Protein AF-A0A8H7G1Q2-F1 (afdb_monomer)

Mean predicted aligned error: 6.84 Å

Radius of gyration: 22.92 Å; Cα contacts (8 Å, |Δi|>4): 689; chains: 1; bounding box: 51×53×60 Å

Structure (mmCIF, N/CA/C/O backbone):
data_AF-A0A8H7G1Q2-F1
#
_entry.id   AF-A0A8H7G1Q2-F1
#
loop_
_atom_site.group_PDB
_atom_site.id
_atom_site.type_symbol
_atom_site.label_atom_id
_atom_site.label_alt_id
_a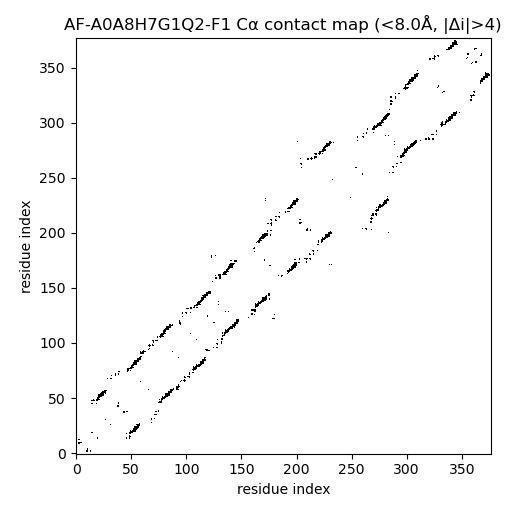tom_site.label_comp_id
_atom_site.label_asym_id
_atom_site.label_entity_id
_atom_site.label_seq_id
_atom_site.pdbx_PDB_ins_code
_atom_site.Cartn_x
_atom_site.Cartn_y
_atom_site.Cartn_z
_atom_site.occupancy
_atom_site.B_iso_or_equiv
_atom_site.auth_seq_id
_atom_site.auth_comp_id
_atom_site.auth_asym_id
_atom_site.auth_atom_id
_atom_site.pdbx_PDB_model_num
ATOM 1 N N . MET A 1 1 ? -28.026 -16.904 5.734 1.00 51.31 1 MET A N 1
ATOM 2 C CA . MET A 1 1 ? -28.492 -17.250 7.100 1.00 51.31 1 MET A CA 1
ATOM 3 C C . MET A 1 1 ? -28.973 -18.701 7.261 1.00 51.31 1 MET A C 1
ATOM 5 O O . MET A 1 1 ? -29.002 -19.157 8.395 1.00 51.31 1 MET A O 1
ATOM 9 N N . ALA A 1 2 ? -29.278 -19.456 6.192 1.00 57.31 2 ALA A N 1
ATOM 10 C CA . ALA A 1 2 ? -29.826 -20.821 6.294 1.00 57.31 2 ALA A CA 1
ATOM 11 C C . ALA A 1 2 ? -28.948 -21.832 7.074 1.00 57.31 2 ALA A C 1
ATOM 13 O O . ALA A 1 2 ? -29.475 -22.664 7.804 1.00 57.31 2 ALA A O 1
ATOM 14 N N . CYS A 1 3 ? -27.614 -21.721 7.015 1.00 53.06 3 CYS A N 1
ATOM 15 C CA . CYS A 1 3 ? -26.712 -22.676 7.679 1.00 53.06 3 CYS A CA 1
ATOM 16 C C . CYS A 1 3 ? -26.719 -22.609 9.220 1.00 53.06 3 CYS A C 1
ATOM 18 O O . CYS A 1 3 ? -26.308 -23.564 9.873 1.00 53.06 3 CYS A O 1
ATOM 20 N N . ALA A 1 4 ? -27.180 -21.503 9.816 1.00 53.41 4 ALA A N 1
ATOM 21 C CA . ALA A 1 4 ? -27.192 -21.321 11.272 1.00 53.41 4 ALA A CA 1
ATOM 22 C C . ALA A 1 4 ? -28.292 -22.140 11.981 1.00 53.41 4 ALA A C 1
ATOM 24 O O . ALA A 1 4 ? -28.263 -22.267 13.204 1.00 53.41 4 ALA A O 1
ATOM 25 N N . LEU A 1 5 ? -29.247 -22.691 11.222 1.00 55.22 5 LEU A N 1
ATOM 26 C CA . LEU A 1 5 ? -30.402 -23.430 11.742 1.00 55.22 5 LEU A CA 1
ATOM 27 C C . LEU A 1 5 ? -30.181 -24.952 11.814 1.00 55.22 5 LEU A C 1
ATOM 29 O O . LEU A 1 5 ? -31.037 -25.655 12.335 1.00 55.22 5 LEU A O 1
ATOM 33 N N . VAL A 1 6 ? -29.051 -25.468 11.312 1.00 64.88 6 VAL A N 1
ATOM 34 C CA . VAL A 1 6 ? -28.842 -26.919 11.136 1.00 64.88 6 VAL A CA 1
ATOM 35 C C . VAL A 1 6 ? -28.335 -27.603 12.416 1.00 64.88 6 VAL A C 1
ATOM 37 O O . VAL A 1 6 ? -28.824 -28.671 12.766 1.00 64.88 6 VAL A O 1
ATOM 40 N N . CYS A 1 7 ? -27.394 -27.004 13.162 1.00 71.06 7 CYS A N 1
ATOM 41 C CA . CYS A 1 7 ? -27.021 -27.466 14.511 1.00 71.06 7 CYS A CA 1
ATOM 42 C C . CYS A 1 7 ? -26.255 -26.393 15.319 1.00 71.06 7 CYS A C 1
ATOM 44 O O . CYS A 1 7 ? -25.670 -25.463 14.757 1.00 71.06 7 CYS A O 1
ATOM 46 N N . ARG A 1 8 ? -26.200 -26.531 16.656 1.00 74.06 8 ARG A N 1
ATOM 47 C CA . ARG A 1 8 ? -25.510 -25.578 17.560 1.00 74.06 8 ARG A CA 1
ATOM 48 C C . ARG A 1 8 ? -24.015 -25.401 17.259 1.00 74.06 8 ARG A C 1
ATOM 50 O O . ARG A 1 8 ? -23.500 -24.295 17.398 1.00 74.06 8 ARG A O 1
ATOM 57 N N . ASN A 1 9 ? -23.327 -26.450 16.808 1.00 73.19 9 ASN A N 1
ATOM 58 C CA . ASN A 1 9 ? -21.903 -26.364 16.455 1.00 73.19 9 ASN A CA 1
ATOM 59 C C . ASN A 1 9 ? -21.680 -25.552 15.171 1.00 73.19 9 ASN A C 1
ATOM 61 O O . ASN A 1 9 ? -20.680 -24.844 15.039 1.00 73.19 9 ASN A O 1
ATOM 65 N N . TRP A 1 10 ? -22.630 -25.611 14.236 1.00 76.62 10 TRP A N 1
ATOM 66 C CA . TRP A 1 10 ? -22.582 -24.819 13.010 1.00 76.62 10 TRP A CA 1
ATOM 67 C C . TRP A 1 10 ? -22.838 -23.346 13.294 1.00 76.62 10 TRP A C 1
ATOM 69 O O . TRP A 1 10 ? -22.238 -22.508 12.633 1.00 76.62 10 TRP A O 1
ATOM 79 N N . LEU A 1 11 ? -23.627 -23.024 14.323 1.00 78.31 11 LEU A N 1
ATOM 80 C CA . LEU A 1 11 ? -23.891 -21.646 14.729 1.00 78.31 11 LEU A CA 1
ATOM 81 C C . LEU A 1 11 ? -22.612 -20.893 15.139 1.00 78.31 11 LEU A C 1
ATOM 83 O O . LEU A 1 11 ? -22.423 -19.751 14.728 1.00 78.31 11 LEU A O 1
ATOM 87 N N . GLN A 1 12 ? -21.715 -21.506 15.920 1.00 80.19 12 GLN A N 1
ATOM 88 C CA . GLN A 1 12 ? -20.464 -20.844 16.327 1.00 80.19 12 GLN A CA 1
ATOM 89 C C . GLN A 1 12 ? -19.528 -20.612 15.135 1.00 80.19 12 GLN A C 1
ATOM 91 O O . GLN A 1 12 ? -19.047 -19.496 14.929 1.00 80.19 12 GLN A O 1
ATOM 96 N N . ARG A 1 13 ? -19.316 -21.644 14.307 1.00 82.88 13 ARG A N 1
ATOM 97 C CA . ARG A 1 13 ? -18.483 -21.531 13.099 1.00 82.88 13 ARG A CA 1
ATOM 98 C C . ARG A 1 13 ? -19.081 -20.553 12.088 1.00 82.88 13 ARG A C 1
ATOM 100 O O . ARG A 1 13 ? -18.354 -19.740 11.524 1.00 82.88 13 ARG A O 1
ATOM 107 N N . SER A 1 14 ? -20.401 -20.576 11.895 1.00 84.31 14 SER A N 1
ATOM 108 C CA . SER A 1 14 ? -21.076 -19.655 10.982 1.00 84.31 14 SER A CA 1
ATOM 109 C C . SER A 1 14 ? -20.961 -18.217 11.461 1.00 84.31 14 SER A C 1
ATOM 111 O O . SER A 1 14 ? -20.737 -17.342 10.637 1.00 84.31 14 SER A O 1
ATOM 113 N N . ARG A 1 15 ? -21.074 -17.959 12.772 1.00 84.75 15 ARG A N 1
ATOM 114 C CA . ARG A 1 15 ? -20.899 -16.615 13.341 1.00 84.75 15 ARG A CA 1
ATOM 115 C C . ARG A 1 15 ? -19.481 -16.096 13.134 1.00 84.75 15 ARG A C 1
ATOM 117 O O . ARG A 1 15 ? -19.332 -14.960 12.703 1.00 84.75 15 ARG A O 1
ATOM 124 N N . ALA A 1 16 ? -18.466 -16.930 13.365 1.00 88.31 16 ALA A N 1
ATOM 125 C CA . ALA A 1 16 ? -17.076 -16.555 13.121 1.00 88.31 16 ALA A CA 1
ATOM 126 C C . ALA A 1 16 ? -16.840 -16.131 11.662 1.00 88.31 16 ALA A C 1
ATOM 128 O O . ALA A 1 16 ? -16.187 -15.125 11.420 1.00 88.31 16 ALA A O 1
ATOM 129 N N . LEU A 1 17 ? -17.417 -16.850 10.693 1.00 88.50 17 LEU A N 1
ATOM 130 C CA . LEU A 1 17 ? -17.301 -16.503 9.273 1.00 88.50 17 LEU A CA 1
ATOM 131 C C . LEU A 1 17 ? -18.150 -15.284 8.887 1.00 88.50 17 LEU A C 1
ATOM 133 O O . LEU A 1 17 ? -17.671 -14.405 8.178 1.00 88.50 17 LEU A O 1
ATOM 137 N N . GLN A 1 18 ? -19.395 -15.211 9.363 1.00 88.56 18 GLN A N 1
ATOM 138 C CA . GLN A 1 18 ? -20.335 -14.133 9.032 1.00 88.56 18 GLN A CA 1
ATOM 139 C C . GLN A 1 18 ? -19.899 -12.780 9.586 1.00 88.56 18 GLN A C 1
ATOM 141 O O . GLN A 1 18 ? -20.163 -11.754 8.969 1.00 88.56 18 GLN A O 1
ATOM 146 N N . PHE A 1 19 ? -19.259 -12.780 10.752 1.00 92.88 19 PHE A N 1
ATOM 147 C CA . PHE A 1 19 ? -18.919 -11.564 11.477 1.00 92.88 19 PHE A CA 1
ATOM 148 C C . PHE A 1 19 ? -17.424 -11.260 11.509 1.00 92.88 19 PHE A C 1
ATOM 150 O O . PHE A 1 19 ? -17.025 -10.305 12.173 1.00 92.88 19 PHE A O 1
ATOM 157 N N . LYS A 1 20 ? -16.606 -12.025 10.770 1.00 95.56 20 LYS A N 1
ATOM 158 C CA . LYS A 1 20 ? -15.162 -11.781 10.657 1.00 95.56 20 LYS A CA 1
ATOM 159 C C . LYS A 1 20 ? -14.866 -10.345 10.233 1.00 95.56 20 LYS A C 1
ATOM 161 O O . LYS A 1 20 ? -13.974 -9.720 10.800 1.00 95.56 20 LYS A O 1
ATOM 166 N N . SER A 1 21 ? -15.626 -9.837 9.267 1.00 96.81 21 SER A N 1
ATOM 167 C CA . SER A 1 21 ? -15.466 -8.497 8.711 1.00 96.81 21 SER A CA 1
ATOM 168 C C . SER A 1 21 ? -16.753 -7.700 8.884 1.00 96.81 21 SER A C 1
ATOM 170 O O . SER A 1 21 ? -17.819 -8.144 8.461 1.00 96.81 21 SER A O 1
ATOM 172 N N . ILE A 1 22 ? -16.653 -6.510 9.470 1.00 95.75 22 ILE A N 1
ATOM 173 C CA . ILE A 1 22 ? -17.762 -5.563 9.582 1.00 95.75 22 ILE A CA 1
ATOM 174 C C . ILE A 1 22 ? -17.425 -4.323 8.768 1.00 95.75 22 ILE A C 1
ATOM 176 O O . ILE A 1 22 ? -16.416 -3.666 9.011 1.00 95.75 22 ILE A O 1
ATOM 180 N N . ASN A 1 23 ? -18.303 -3.984 7.830 1.00 95.19 23 ASN A N 1
ATOM 181 C CA . ASN A 1 23 ? -18.178 -2.770 7.046 1.00 95.19 23 ASN A CA 1
ATOM 182 C C . ASN A 1 23 ? -19.275 -1.768 7.431 1.00 95.19 23 ASN A C 1
ATOM 184 O O . ASN A 1 23 ? -20.462 -2.043 7.255 1.00 95.19 23 ASN A O 1
ATOM 188 N N . LEU A 1 24 ? -18.870 -0.623 7.979 1.00 93.25 24 LEU A N 1
ATOM 189 C CA . LEU A 1 24 ? -19.733 0.477 8.401 1.00 93.25 24 LEU A CA 1
ATOM 190 C C . LEU A 1 24 ? -19.471 1.731 7.544 1.00 93.25 24 LEU A C 1
ATOM 192 O O . LEU A 1 24 ? -19.309 2.824 8.091 1.00 93.25 24 LEU A O 1
ATOM 196 N N . MET A 1 25 ? -19.431 1.584 6.212 1.00 88.75 25 MET A N 1
ATOM 197 C CA . MET A 1 25 ? -19.414 2.737 5.297 1.00 88.75 25 MET A CA 1
ATOM 198 C C . MET A 1 25 ? -20.666 3.603 5.476 1.00 88.75 25 MET A C 1
ATOM 200 O O . MET A 1 25 ? -21.756 3.100 5.778 1.00 88.75 25 MET A O 1
ATOM 204 N N . HIS A 1 26 ? -20.510 4.911 5.285 1.00 86.00 26 HIS A N 1
ATOM 205 C CA . HIS A 1 26 ? -21.558 5.925 5.397 1.00 86.00 26 HIS A CA 1
ATOM 206 C C . HIS A 1 26 ? -22.387 5.854 6.701 1.00 86.00 26 HIS A C 1
ATOM 2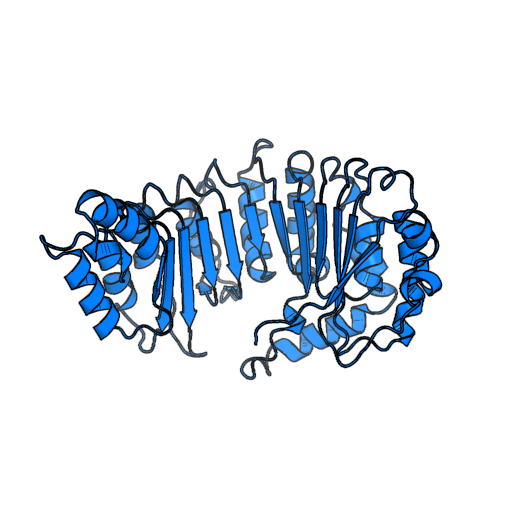08 O O . HIS A 1 26 ? -23.578 6.198 6.726 1.00 86.00 26 HIS A O 1
ATOM 214 N N . ILE A 1 27 ? -21.807 5.373 7.810 1.00 85.19 27 ILE A N 1
ATOM 215 C CA . ILE A 1 27 ? -22.566 5.165 9.045 1.00 85.19 27 ILE A CA 1
ATOM 216 C C . ILE A 1 27 ? -22.859 6.494 9.757 1.00 85.19 27 ILE A C 1
ATOM 218 O O . ILE A 1 27 ? -21.972 7.220 10.198 1.00 85.19 27 ILE A O 1
ATOM 222 N N . SER A 1 28 ? -24.146 6.809 9.928 1.00 86.69 28 SER A N 1
ATOM 223 C CA . SER A 1 28 ? -24.559 7.951 10.758 1.00 86.69 28 SER A CA 1
ATOM 224 C C . SER A 1 28 ? -24.144 7.764 12.225 1.00 86.69 28 SER A C 1
ATOM 226 O O . SER A 1 28 ? -24.083 6.640 12.729 1.00 86.69 28 SER A O 1
ATOM 228 N N . ASP A 1 29 ? -23.988 8.867 12.957 1.00 83.81 29 ASP A N 1
ATOM 229 C CA . ASP A 1 29 ? -23.640 8.842 14.384 1.00 83.81 29 ASP A CA 1
ATOM 230 C C . ASP A 1 29 ? -24.636 8.036 15.237 1.00 83.81 29 ASP A C 1
ATOM 232 O O . ASP A 1 29 ? -24.255 7.243 16.101 1.00 83.81 29 ASP A O 1
ATOM 236 N N . HIS A 1 30 ? -25.933 8.170 14.946 1.00 87.94 30 HIS A N 1
ATOM 237 C CA . HIS A 1 30 ? -26.976 7.401 15.621 1.00 87.94 30 HIS A CA 1
ATOM 238 C C . HIS A 1 30 ? -26.795 5.890 15.406 1.00 87.94 30 HIS A C 1
ATOM 240 O O . HIS A 1 30 ? -26.866 5.113 16.359 1.00 87.94 30 HIS A O 1
ATOM 246 N N . ARG A 1 31 ? -26.500 5.466 14.170 1.00 89.75 31 ARG A N 1
ATOM 247 C CA . ARG A 1 31 ? -26.271 4.049 13.846 1.00 89.75 31 ARG A CA 1
ATOM 248 C C . ARG A 1 31 ? -24.997 3.515 14.492 1.00 89.75 31 ARG A C 1
ATOM 250 O O . ARG A 1 31 ? -25.032 2.415 15.035 1.00 89.75 31 ARG A O 1
ATOM 257 N N . LEU A 1 32 ? -23.913 4.291 14.505 1.00 89.94 32 LEU A N 1
ATOM 258 C CA . LEU A 1 32 ? -22.679 3.899 15.189 1.00 89.94 32 LEU A CA 1
ATOM 259 C C . LEU A 1 32 ? -22.897 3.780 16.705 1.00 89.94 32 LEU A C 1
ATOM 261 O O . LEU A 1 32 ? -22.428 2.837 17.336 1.00 89.94 32 LEU A O 1
ATOM 265 N N . SER A 1 33 ? -23.680 4.692 17.284 1.00 89.62 33 SER A N 1
ATOM 266 C CA . SER A 1 33 ? -24.089 4.643 18.692 1.00 89.62 33 SER A CA 1
ATOM 267 C C . SER A 1 33 ? -24.943 3.413 19.010 1.00 89.62 33 SER A C 1
ATOM 269 O O . SER A 1 33 ? -24.726 2.759 20.030 1.00 89.62 33 SER A O 1
ATOM 271 N N . ALA A 1 34 ? -25.903 3.077 18.145 1.00 92.00 34 ALA A N 1
ATOM 272 C CA . ALA A 1 34 ? -26.726 1.880 18.284 1.00 92.00 34 ALA A CA 1
ATOM 273 C C . ALA A 1 34 ? -25.885 0.601 18.158 1.00 92.00 34 ALA A C 1
ATOM 275 O O . ALA A 1 34 ? -26.045 -0.315 18.962 1.00 92.00 34 ALA A O 1
ATOM 276 N N . PHE A 1 35 ? -24.941 0.567 17.214 1.00 93.38 35 PHE A N 1
ATOM 277 C CA . PHE A 1 35 ? -24.001 -0.538 17.048 1.00 93.38 35 PHE A CA 1
ATOM 278 C C . PHE A 1 35 ? -23.104 -0.714 18.278 1.00 93.38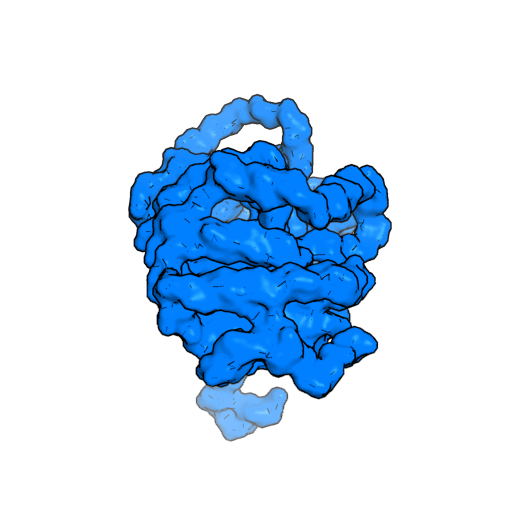 35 PHE A C 1
ATOM 280 O O . PHE A 1 35 ? -23.006 -1.806 18.824 1.00 93.38 35 PHE A O 1
ATOM 287 N N . ALA A 1 36 ? -22.532 0.370 18.799 1.00 92.56 36 ALA A N 1
ATOM 288 C CA . ALA A 1 36 ? -21.786 0.345 20.051 1.00 92.56 36 ALA A CA 1
ATOM 289 C C . ALA A 1 36 ? -22.619 -0.169 21.237 1.00 92.56 36 ALA A C 1
ATOM 291 O O . ALA A 1 36 ? -22.125 -0.928 22.069 1.00 92.56 36 ALA A O 1
ATOM 292 N N . ARG A 1 37 ? -23.894 0.230 21.328 1.00 93.25 37 ARG A N 1
ATOM 293 C CA . ARG A 1 37 ? -24.809 -0.267 22.364 1.00 93.25 37 ARG A CA 1
ATOM 294 C C . ARG A 1 37 ? -25.073 -1.762 22.205 1.00 93.25 37 ARG A C 1
ATOM 296 O O . ARG A 1 37 ? -25.099 -2.469 23.206 1.00 93.25 37 ARG A O 1
ATOM 303 N N . LEU A 1 38 ? -25.223 -2.234 20.966 1.00 93.75 38 LEU A N 1
ATOM 304 C CA . LEU A 1 38 ? -25.341 -3.655 20.660 1.00 93.75 38 LEU A CA 1
ATOM 305 C C . LEU A 1 38 ? -24.094 -4.408 21.131 1.00 93.75 38 LEU A C 1
ATOM 307 O O . LEU A 1 38 ? -24.238 -5.389 21.843 1.00 93.75 38 LEU A O 1
ATOM 311 N N . LEU A 1 39 ? -22.889 -3.924 20.819 1.00 92.62 39 LEU A N 1
ATOM 312 C CA . LEU A 1 39 ? -21.631 -4.559 21.239 1.00 92.62 39 LEU A CA 1
ATOM 313 C C . LEU A 1 39 ? -21.465 -4.660 22.759 1.00 92.62 39 LEU A C 1
ATOM 315 O O . LEU A 1 39 ? -20.848 -5.603 23.242 1.00 92.62 39 LEU A O 1
ATOM 319 N N . ARG A 1 40 ? -22.016 -3.701 23.506 1.00 90.50 40 ARG A N 1
ATOM 320 C CA . ARG A 1 40 ? -21.995 -3.686 24.977 1.00 90.50 40 ARG A CA 1
ATOM 321 C C . ARG A 1 40 ? -23.094 -4.533 25.614 1.00 90.50 40 ARG A C 1
ATOM 323 O O . ARG A 1 40 ? -23.112 -4.676 26.832 1.00 90.50 40 ARG A O 1
ATOM 330 N N . SER A 1 41 ? -24.040 -5.042 24.827 1.00 93.06 41 SER A N 1
ATOM 331 C CA . SER A 1 41 ? -25.116 -5.873 25.352 1.00 93.06 41 SER A CA 1
ATOM 332 C C . SER A 1 41 ? -24.545 -7.197 25.876 1.00 93.06 41 SER A C 1
ATOM 334 O O . SER A 1 41 ? -23.781 -7.839 25.157 1.00 93.06 41 SER A O 1
ATOM 336 N N . PRO A 1 42 ? -24.942 -7.666 27.072 1.00 90.88 42 PRO A N 1
ATOM 337 C CA . PRO A 1 42 ? -24.438 -8.926 27.626 1.00 90.88 42 PRO A CA 1
ATOM 338 C C . PRO A 1 42 ? -24.824 -10.151 26.783 1.00 90.88 42 PRO A C 1
ATOM 340 O O . PRO A 1 42 ? -24.191 -11.197 26.885 1.00 90.88 42 PRO A O 1
ATOM 343 N N . VAL A 1 43 ? -25.848 -10.030 25.932 1.00 91.25 43 VAL A N 1
ATOM 344 C CA . VAL A 1 43 ? -26.279 -11.097 25.013 1.00 91.25 43 VAL A CA 1
ATOM 345 C C . VAL A 1 43 ? -25.624 -11.000 23.631 1.00 91.25 43 VAL A C 1
ATOM 347 O O . VAL A 1 43 ? -25.841 -11.868 22.780 1.00 91.25 43 VAL A O 1
ATOM 350 N N . ALA A 1 44 ? -24.830 -9.957 23.369 1.00 91.00 44 ALA A N 1
ATOM 351 C CA . ALA A 1 44 ? -24.147 -9.813 22.095 1.00 91.00 44 ALA A CA 1
ATOM 352 C C . ALA A 1 44 ? -22.969 -10.781 22.005 1.00 91.00 44 ALA A C 1
ATOM 354 O O . ALA A 1 44 ? -21.999 -10.713 22.748 1.00 91.00 44 ALA A O 1
ATOM 355 N N . THR A 1 45 ? -23.042 -11.666 21.018 1.00 91.12 45 THR A N 1
ATOM 356 C CA . THR A 1 45 ? -21.994 -12.657 20.730 1.00 91.12 45 THR A CA 1
ATOM 357 C C . THR A 1 45 ? -21.096 -12.230 19.573 1.00 91.12 45 THR A C 1
ATOM 359 O O . THR A 1 45 ? -20.286 -13.013 19.098 1.00 91.12 45 THR A O 1
ATOM 362 N N . LEU A 1 46 ? -21.249 -10.990 19.099 1.00 92.00 46 LEU A N 1
ATOM 363 C CA . LEU A 1 46 ? -20.575 -10.483 17.909 1.00 92.00 46 LEU A CA 1
ATOM 364 C C . LEU A 1 46 ? -19.094 -10.185 18.162 1.00 92.00 46 LEU A C 1
ATOM 366 O O . LEU A 1 46 ? -18.243 -10.620 17.393 1.00 92.00 46 LEU A O 1
ATOM 370 N N . ALA A 1 47 ? -18.800 -9.450 19.240 1.00 93.81 47 ALA A N 1
ATOM 371 C CA . ALA A 1 47 ? -17.489 -8.847 19.486 1.00 93.81 47 ALA A CA 1
ATOM 372 C C . ALA A 1 47 ? -16.301 -9.830 19.408 1.00 93.81 47 ALA A C 1
ATOM 374 O O . ALA A 1 47 ? -15.320 -9.484 18.753 1.00 93.81 47 ALA A O 1
ATOM 375 N N . PRO A 1 48 ? -16.373 -11.059 19.963 1.00 94.00 48 PRO A N 1
ATOM 376 C CA . PRO A 1 48 ? -15.256 -12.008 19.896 1.00 94.00 48 PRO A CA 1
ATOM 377 C C . PRO A 1 48 ? -14.920 -12.508 18.481 1.00 94.00 48 PRO A C 1
ATOM 379 O O . PRO A 1 48 ? -13.860 -13.096 18.276 1.00 94.00 48 PRO A O 1
ATOM 382 N N . HIS A 1 49 ? -15.828 -12.331 17.517 1.00 95.12 49 HIS A N 1
ATOM 383 C CA . HIS A 1 49 ? -15.681 -12.829 16.149 1.00 95.12 49 HIS A CA 1
ATOM 384 C C . HIS A 1 49 ? -15.196 -11.767 15.157 1.00 95.12 49 HIS A C 1
ATOM 386 O O . HIS A 1 49 ? -14.784 -12.125 14.056 1.00 95.12 49 HIS A O 1
ATOM 392 N N . VAL A 1 50 ? -15.231 -10.484 15.528 1.00 96.56 50 VAL A N 1
ATOM 393 C CA . VAL A 1 50 ? -14.836 -9.384 14.640 1.00 96.56 50 VAL A CA 1
ATOM 394 C C . VAL A 1 50 ? -13.319 -9.296 14.579 1.00 96.56 50 VAL A C 1
ATOM 396 O O . VAL A 1 50 ? -12.673 -9.027 15.589 1.00 96.56 50 VAL A O 1
ATOM 399 N N . ARG A 1 51 ? -12.759 -9.501 13.385 1.00 97.50 51 ARG A N 1
ATOM 400 C CA . ARG A 1 51 ? -11.322 -9.365 13.105 1.00 97.50 51 ARG A CA 1
ATOM 401 C C . ARG A 1 51 ? -11.021 -8.151 12.250 1.00 97.50 51 ARG A C 1
ATOM 403 O O . ARG A 1 51 ? -9.999 -7.509 12.450 1.00 97.50 51 ARG A O 1
ATOM 410 N N . HIS A 1 52 ? -11.905 -7.808 11.323 1.00 97.88 52 HIS A N 1
ATOM 411 C CA . HIS A 1 52 ? -11.713 -6.674 10.431 1.00 97.88 52 HIS A CA 1
ATOM 412 C C . HIS A 1 52 ? -12.856 -5.685 10.588 1.00 97.88 52 HIS A C 1
ATOM 414 O O . HIS A 1 52 ? -14.028 -6.073 10.600 1.00 97.88 52 HIS A O 1
ATOM 420 N N . ILE A 1 53 ? -12.523 -4.402 10.664 1.00 96.56 53 ILE A N 1
ATOM 421 C CA . ILE A 1 53 ? -13.520 -3.342 10.669 1.00 96.56 53 ILE A CA 1
ATOM 422 C C . ILE A 1 53 ? -13.142 -2.254 9.667 1.00 96.56 53 ILE A C 1
ATOM 424 O O . ILE A 1 53 ? -12.000 -1.803 9.608 1.00 96.56 53 ILE A O 1
ATOM 428 N N . SER A 1 54 ? -14.114 -1.844 8.861 1.00 96.44 54 SER A N 1
ATOM 429 C CA . SER A 1 54 ? -14.012 -0.680 7.984 1.00 96.44 54 SER A CA 1
ATOM 430 C C . SER A 1 54 ? -15.025 0.354 8.444 1.00 96.44 54 SER A C 1
ATOM 432 O O . SER A 1 54 ? -16.208 0.044 8.585 1.00 96.44 54 SER A O 1
ATOM 434 N N . LEU A 1 55 ? -14.550 1.555 8.747 1.00 93.38 55 LEU A N 1
ATOM 435 C CA . LEU A 1 55 ? -15.344 2.653 9.276 1.00 93.38 55 LEU A CA 1
ATOM 436 C C . LEU A 1 55 ? -15.198 3.843 8.348 1.00 93.38 55 LEU A C 1
ATOM 438 O O . LEU A 1 55 ? -14.082 4.301 8.130 1.00 93.38 55 LEU A O 1
ATOM 442 N N . GLU A 1 56 ? -16.319 4.380 7.887 1.00 90.88 56 GLU A N 1
ATOM 443 C CA . GLU A 1 56 ? -16.337 5.694 7.259 1.00 90.88 56 GLU A CA 1
ATOM 444 C C . GLU A 1 56 ? -16.957 6.699 8.224 1.00 90.88 56 GLU A C 1
ATOM 446 O O . GLU A 1 56 ? -18.145 6.637 8.565 1.00 90.88 56 GLU A O 1
ATOM 451 N N . LEU A 1 57 ? -16.126 7.608 8.717 1.00 84.19 57 LEU A N 1
ATOM 452 C CA . LEU A 1 57 ? -16.513 8.619 9.681 1.00 84.19 57 LEU A CA 1
ATOM 453 C C . LEU A 1 57 ? -16.844 9.910 8.943 1.00 84.19 57 LEU A C 1
ATOM 455 O O . LEU A 1 57 ? -15.964 10.707 8.642 1.00 84.19 57 LEU A O 1
ATOM 459 N N . ARG A 1 58 ? -18.138 10.156 8.731 1.00 81.19 58 ARG A N 1
ATOM 460 C CA . ARG A 1 58 ? -18.606 11.466 8.267 1.00 81.19 58 ARG A CA 1
ATOM 461 C C . ARG A 1 58 ? -18.573 12.470 9.415 1.00 81.19 58 ARG A C 1
ATOM 463 O O . ARG A 1 58 ? -19.327 12.345 10.394 1.00 81.19 58 ARG A O 1
ATOM 470 N N . ILE A 1 59 ? -17.692 13.460 9.317 1.00 70.12 59 ILE A N 1
ATOM 471 C CA . ILE A 1 59 ? -17.530 14.510 10.329 1.00 70.12 59 ILE A CA 1
ATOM 472 C C . ILE A 1 59 ? -18.256 15.768 9.847 1.00 70.12 59 ILE A C 1
ATOM 474 O O . ILE A 1 59 ? -17.661 16.682 9.295 1.00 70.12 59 ILE A O 1
ATOM 478 N N . PHE A 1 60 ? -19.571 15.817 10.080 1.00 63.62 60 PHE A N 1
ATOM 479 C CA . PHE A 1 60 ? -20.401 16.970 9.699 1.00 63.62 60 PHE A CA 1
ATOM 480 C C . PHE A 1 60 ? -20.218 18.197 10.605 1.00 63.62 60 PHE A C 1
ATOM 482 O O . PHE A 1 60 ? -20.546 19.311 10.205 1.00 63.62 60 PHE A O 1
ATOM 489 N N . HIS A 1 61 ? -19.728 18.018 11.838 1.00 63.44 61 HIS A N 1
ATOM 490 C CA . HIS A 1 61 ? -19.596 19.111 12.804 1.00 63.44 61 HIS A CA 1
ATOM 491 C C . HIS A 1 61 ? -18.255 19.070 13.548 1.00 63.44 61 HIS A C 1
ATOM 493 O O . HIS A 1 61 ? -17.915 18.024 14.115 1.00 63.44 61 HIS A O 1
ATOM 499 N N . PRO A 1 62 ? -17.529 20.203 13.599 1.00 56.59 62 PRO A N 1
ATOM 500 C CA . PRO A 1 62 ? -16.346 20.369 14.435 1.00 56.59 62 PRO A CA 1
ATOM 501 C C . PRO A 1 62 ? -16.643 20.136 15.919 1.00 56.59 62 PRO A C 1
ATOM 503 O O . PRO A 1 62 ? -17.652 20.614 16.433 1.00 56.59 62 PRO A O 1
ATOM 506 N N . GLY A 1 63 ? -15.731 19.468 16.629 1.00 57.25 63 GLY A N 1
ATOM 507 C CA . GLY A 1 63 ? -15.710 19.451 18.096 1.00 57.25 63 GLY A CA 1
ATOM 508 C C . GLY A 1 63 ? -16.284 18.190 18.756 1.00 57.25 63 GLY A C 1
ATOM 509 O O . GLY A 1 63 ? -17.420 17.779 18.531 1.00 57.25 63 GLY A O 1
ATOM 510 N N . HIS A 1 64 ? -15.461 17.573 19.612 1.00 55.62 64 HIS A N 1
ATOM 511 C CA . HIS A 1 64 ? -15.733 16.515 20.608 1.00 55.62 64 HIS A CA 1
ATOM 512 C C . HIS A 1 64 ? -16.422 15.197 20.198 1.00 55.62 64 HIS A C 1
ATOM 514 O O . HIS A 1 64 ? -16.258 14.194 20.902 1.00 55.62 64 HIS A O 1
ATOM 520 N N . ARG A 1 65 ? -17.146 15.113 19.079 1.00 61.38 65 ARG A N 1
ATOM 521 C CA . ARG A 1 65 ? -17.945 13.918 18.764 1.00 61.38 65 ARG A CA 1
ATOM 522 C C . ARG A 1 65 ? -17.123 12.748 18.220 1.00 61.38 65 ARG A C 1
ATOM 524 O O . ARG A 1 65 ? -17.481 11.613 18.499 1.00 61.38 65 ARG A O 1
ATOM 531 N N . ALA A 1 66 ? -16.012 12.964 17.513 1.00 62.69 66 ALA A N 1
ATOM 532 C CA . ALA A 1 66 ? -15.211 11.853 16.969 1.00 62.69 66 ALA A CA 1
ATOM 533 C C . ALA A 1 66 ? -14.581 10.975 18.073 1.00 62.69 66 ALA A C 1
ATOM 535 O O . ALA A 1 66 ? -14.668 9.748 18.027 1.00 62.69 66 ALA A O 1
ATOM 536 N N . ARG A 1 67 ? -14.044 11.602 19.130 1.00 65.62 67 ARG A N 1
ATOM 537 C CA . ARG A 1 67 ? -13.402 10.914 20.265 1.00 65.62 67 ARG A CA 1
ATOM 538 C C . ARG A 1 67 ? -14.353 9.964 20.994 1.00 65.62 67 ARG A C 1
ATOM 540 O O . ARG A 1 67 ? -13.992 8.833 21.305 1.00 65.62 67 ARG A O 1
ATOM 547 N N . THR A 1 68 ? -15.592 10.398 21.225 1.00 67.00 68 THR A N 1
ATOM 548 C CA . THR A 1 68 ? -16.598 9.566 21.904 1.00 67.00 68 THR A CA 1
ATOM 549 C C . THR A 1 68 ? -17.106 8.420 21.034 1.00 67.00 68 THR A C 1
ATOM 551 O O . THR A 1 68 ? -17.586 7.430 21.579 1.00 67.00 68 THR A O 1
ATOM 554 N N . LYS A 1 69 ? -16.991 8.516 19.704 1.00 76.94 69 LYS A N 1
ATOM 555 C CA . LYS A 1 69 ? -17.434 7.474 18.771 1.00 76.94 69 LYS A CA 1
ATOM 556 C C . LYS A 1 69 ? -16.482 6.285 18.743 1.00 76.94 69 LYS A C 1
ATOM 558 O O . LYS A 1 69 ? -16.932 5.161 18.940 1.00 76.94 69 LYS A O 1
ATOM 563 N N . LEU A 1 70 ? -15.185 6.526 18.558 1.00 86.06 70 LEU A N 1
ATOM 564 C CA . LEU A 1 70 ? -14.192 5.451 18.444 1.00 86.06 70 LEU A CA 1
ATOM 565 C C . LEU A 1 70 ? -13.973 4.715 19.766 1.00 86.06 70 LEU A C 1
ATOM 567 O O . LEU A 1 70 ? -13.989 3.489 19.791 1.00 86.06 70 LEU A O 1
ATOM 571 N N . ALA A 1 71 ? -13.919 5.438 20.889 1.00 85.94 71 ALA A N 1
ATOM 572 C CA . ALA A 1 71 ? -13.798 4.828 22.216 1.00 85.94 71 ALA A CA 1
ATOM 573 C C . ALA A 1 71 ? -14.925 3.823 22.530 1.00 85.94 71 ALA A C 1
ATOM 575 O O . ALA A 1 71 ? -14.771 2.931 23.362 1.00 85.94 71 ALA A O 1
ATOM 576 N N . ARG A 1 72 ? -16.081 3.931 21.861 1.00 85.50 72 ARG A N 1
ATOM 577 C CA . ARG A 1 72 ? -17.181 2.976 22.034 1.00 85.50 72 ARG A CA 1
ATOM 578 C C . ARG A 1 72 ? -16.935 1.622 21.377 1.00 85.50 72 ARG A C 1
ATOM 580 O O . ARG A 1 72 ? -17.592 0.664 21.771 1.00 85.50 72 ARG A O 1
ATOM 587 N N . LEU A 1 73 ? -16.014 1.552 20.420 1.00 90.69 73 LEU A N 1
ATOM 588 C CA . LEU A 1 73 ? -15.622 0.330 19.725 1.00 90.69 73 LEU A CA 1
ATOM 589 C C . LEU A 1 73 ? -14.468 -0.403 20.422 1.00 90.69 73 LEU A C 1
ATOM 591 O O . LEU A 1 73 ? -14.110 -1.491 19.990 1.00 90.69 73 LEU A O 1
ATOM 595 N N . ALA A 1 74 ? -13.932 0.136 21.523 1.00 90.19 74 ALA A N 1
ATOM 596 C CA . ALA A 1 74 ? -12.838 -0.474 22.286 1.00 90.19 74 ALA A CA 1
ATOM 597 C C . ALA A 1 74 ? -13.167 -1.878 22.841 1.00 90.19 74 ALA A C 1
ATOM 599 O O . ALA A 1 74 ? -12.268 -2.635 23.183 1.00 90.19 74 ALA A O 1
ATOM 600 N N . SER A 1 75 ? -14.448 -2.272 22.905 1.00 92.19 75 SER A N 1
ATOM 601 C CA . SER A 1 75 ? -14.839 -3.645 23.264 1.00 92.19 75 SER A CA 1
ATOM 602 C C . SER A 1 75 ? -14.465 -4.682 22.197 1.00 92.19 75 SER A C 1
ATOM 604 O O . SER A 1 75 ? -14.520 -5.881 22.459 1.00 92.19 75 SER A O 1
ATOM 606 N N . LEU A 1 76 ? -14.110 -4.247 20.985 1.00 94.62 76 LEU A N 1
ATOM 607 C CA . LEU A 1 76 ? -13.670 -5.098 19.883 1.00 94.62 76 LEU A CA 1
ATOM 608 C C . LEU A 1 76 ? -12.164 -5.395 19.979 1.00 94.62 76 LEU A C 1
ATOM 610 O O . LEU A 1 76 ? -11.413 -5.191 19.032 1.00 94.62 76 LEU A O 1
ATOM 614 N N . VAL A 1 77 ? -11.719 -5.918 21.122 1.00 95.19 77 VAL A N 1
ATOM 615 C CA . VAL A 1 77 ? -10.298 -6.220 21.401 1.00 95.19 77 VAL A CA 1
ATOM 616 C C . VAL A 1 77 ? -9.677 -7.242 20.437 1.00 95.19 77 VAL A C 1
ATOM 618 O O . VAL A 1 77 ? -8.462 -7.396 20.383 1.00 95.19 77 VAL A O 1
ATOM 621 N N . GLY A 1 78 ? -10.520 -7.956 19.684 1.00 96.12 78 GLY A N 1
ATOM 622 C CA . GLY A 1 78 ? -10.135 -8.969 18.710 1.00 96.12 78 GLY A CA 1
ATOM 623 C C . GLY A 1 78 ? -9.779 -8.450 17.314 1.00 96.12 78 GLY A C 1
ATOM 624 O O . GLY A 1 78 ? -9.518 -9.287 16.450 1.00 96.12 78 GLY A O 1
ATOM 625 N N . ILE A 1 79 ? -9.815 -7.135 17.073 1.00 97.69 79 ILE A N 1
ATOM 626 C CA . ILE A 1 79 ? -9.543 -6.554 15.751 1.00 97.69 79 ILE A CA 1
ATOM 627 C C . ILE A 1 79 ? -8.070 -6.744 15.369 1.00 97.69 79 ILE A C 1
ATOM 629 O O . ILE A 1 79 ? -7.171 -6.370 16.114 1.00 97.69 79 ILE A O 1
ATOM 633 N N . GLU A 1 80 ? -7.861 -7.261 14.162 1.00 98.25 80 GLU A N 1
ATOM 634 C CA . GLU A 1 80 ? -6.574 -7.463 13.494 1.00 98.25 80 GLU A CA 1
ATOM 635 C C . GLU A 1 80 ? -6.357 -6.454 12.355 1.00 98.25 80 GLU A C 1
ATOM 637 O O . GLU A 1 80 ? -5.221 -6.057 12.098 1.00 98.25 80 GLU A O 1
ATOM 642 N N . ALA A 1 81 ? -7.432 -5.997 11.698 1.00 98.31 81 ALA A N 1
ATOM 643 C CA . ALA A 1 81 ? -7.365 -5.016 10.615 1.00 98.31 81 ALA A CA 1
ATOM 644 C C . ALA A 1 81 ? -8.403 -3.898 10.772 1.00 98.31 81 ALA A C 1
ATOM 646 O O . ALA A 1 81 ? -9.599 -4.154 10.948 1.00 98.31 81 ALA A O 1
ATOM 647 N N . LEU A 1 82 ? -7.950 -2.654 10.648 1.00 97.31 82 LEU A N 1
ATOM 648 C CA . LEU A 1 82 ? -8.763 -1.449 10.767 1.00 97.31 82 LEU A CA 1
ATOM 649 C C . LEU A 1 82 ? -8.597 -0.575 9.522 1.00 97.31 82 LEU A C 1
ATOM 651 O O . LEU A 1 82 ? -7.496 -0.127 9.227 1.00 97.31 82 LEU A O 1
ATOM 655 N N . ARG A 1 83 ? -9.697 -0.274 8.832 1.00 96.38 83 ARG A N 1
ATOM 656 C CA . ARG A 1 83 ? -9.756 0.777 7.806 1.00 96.38 83 ARG A CA 1
ATOM 657 C C . ARG A 1 83 ? -10.562 1.947 8.354 1.00 96.38 83 ARG A C 1
ATOM 659 O O . ARG A 1 83 ? -11.736 1.765 8.674 1.00 96.38 83 ARG A O 1
ATOM 666 N N . LEU A 1 84 ? -9.946 3.118 8.469 1.00 93.94 84 LEU A N 1
ATOM 667 C CA . LEU A 1 84 ? -10.626 4.372 8.781 1.00 93.94 84 LEU A CA 1
ATOM 668 C C . LEU A 1 84 ? -10.616 5.256 7.537 1.00 93.94 84 LEU A C 1
ATOM 670 O O . LEU A 1 84 ? -9.560 5.685 7.084 1.00 93.94 84 LEU A O 1
ATOM 674 N N . ASP A 1 85 ? -11.802 5.520 7.016 1.00 91.88 85 ASP A N 1
ATOM 675 C CA . ASP A 1 85 ? -12.060 6.482 5.954 1.00 91.88 85 ASP A CA 1
ATOM 676 C C . ASP A 1 85 ? -12.700 7.715 6.603 1.00 91.88 85 ASP A C 1
ATOM 678 O O . ASP A 1 85 ? -13.699 7.595 7.322 1.00 91.88 85 ASP A O 1
ATOM 682 N N . VAL A 1 86 ? -12.091 8.886 6.457 1.00 85.94 86 VAL A N 1
ATOM 683 C CA . VAL A 1 86 ? -12.633 10.123 7.022 1.00 85.94 86 VAL A CA 1
ATOM 684 C C . VAL A 1 86 ? -13.135 10.984 5.875 1.00 85.94 86 VAL A C 1
ATOM 686 O O . VAL A 1 86 ? -12.379 11.703 5.236 1.00 85.94 86 VAL A O 1
ATOM 689 N N . ASP A 1 87 ? -14.442 10.934 5.627 1.00 80.44 87 ASP A N 1
ATOM 690 C CA . ASP A 1 87 ? -15.079 11.827 4.660 1.00 80.44 87 ASP A CA 1
ATOM 691 C C . ASP A 1 87 ? -15.101 13.243 5.250 1.00 80.44 87 ASP A C 1
ATOM 693 O O . ASP A 1 87 ? -15.964 13.611 6.062 1.00 80.44 87 ASP A O 1
ATOM 697 N N . LEU A 1 88 ? -14.063 14.007 4.911 1.00 67.81 88 LEU A N 1
ATOM 698 C CA . LEU A 1 88 ? -13.921 15.403 5.271 1.00 67.81 88 LEU A CA 1
ATOM 699 C C . LEU A 1 88 ? -14.599 16.252 4.199 1.00 67.81 88 LEU A C 1
ATOM 701 O O . LEU A 1 88 ? -14.184 16.297 3.038 1.00 67.81 88 LEU A O 1
ATOM 705 N N . GLU A 1 89 ? -15.611 17.018 4.602 1.00 71.50 89 GLU A N 1
ATOM 706 C CA . GLU A 1 89 ? -15.971 18.181 3.802 1.00 71.50 89 GLU A CA 1
ATOM 707 C C . GLU A 1 89 ? -14.742 19.109 3.692 1.00 71.50 89 GLU A C 1
ATOM 709 O O . GLU A 1 89 ? -13.959 19.198 4.638 1.00 71.50 89 GLU A O 1
ATOM 714 N N . PRO A 1 90 ? -14.553 19.854 2.588 1.00 64.56 90 PRO A N 1
ATOM 715 C CA . PRO A 1 90 ? -13.369 20.705 2.382 1.00 64.56 90 PRO A CA 1
ATOM 716 C C . PRO A 1 90 ? -13.110 21.723 3.509 1.00 64.56 90 PRO A C 1
ATOM 718 O O . PRO A 1 90 ? -11.996 22.216 3.683 1.00 64.56 90 PRO A O 1
ATOM 721 N N . ARG A 1 91 ? -14.155 22.038 4.284 1.00 64.00 91 ARG A N 1
ATOM 722 C CA . ARG A 1 91 ? -14.140 22.956 5.431 1.00 64.00 91 ARG A CA 1
ATOM 723 C C . ARG A 1 91 ? -14.217 22.244 6.787 1.00 64.00 91 ARG A C 1
ATOM 725 O O . ARG A 1 91 ? -14.303 22.914 7.813 1.00 64.00 91 ARG A O 1
ATOM 732 N N . ALA A 1 92 ? -14.244 20.913 6.803 1.00 58.03 92 ALA A N 1
ATOM 733 C CA . ALA A 1 92 ? -14.356 20.133 8.023 1.00 58.03 92 ALA A CA 1
ATOM 734 C C . ALA A 1 92 ? -13.071 20.226 8.851 1.00 58.03 92 ALA A C 1
ATOM 736 O O . ALA A 1 92 ? -11.953 20.264 8.331 1.00 58.03 92 ALA A O 1
ATOM 737 N N . VAL A 1 93 ? -13.290 20.288 10.161 1.00 58.66 93 VAL A N 1
ATOM 738 C CA . VAL A 1 93 ? -12.265 20.457 11.186 1.00 58.66 93 VAL A CA 1
ATOM 739 C C . VAL A 1 93 ? -11.529 19.149 11.458 1.00 58.66 93 VAL A C 1
ATOM 741 O O . VAL A 1 93 ? -12.061 18.053 11.296 1.00 58.66 93 VAL A O 1
ATOM 744 N N . GLU A 1 94 ? -10.293 19.344 11.888 1.00 64.56 94 GLU A N 1
ATOM 745 C CA . GLU A 1 94 ? -9.229 18.405 12.212 1.00 64.56 94 GLU A CA 1
ATOM 746 C C . GLU A 1 94 ? -9.680 17.186 13.027 1.00 64.56 94 GLU A C 1
ATOM 748 O O . GLU A 1 94 ? -10.474 17.257 13.978 1.00 64.56 94 GLU A O 1
ATOM 753 N N . VAL A 1 95 ? -9.105 16.036 12.680 1.00 68.44 95 VAL A N 1
ATOM 754 C CA . VAL A 1 95 ? -9.258 14.810 13.453 1.00 68.44 95 VAL A CA 1
ATOM 755 C C . VAL A 1 95 ? -8.255 14.838 14.604 1.00 68.44 95 VAL A C 1
ATOM 757 O O . VAL A 1 95 ? -7.084 14.515 14.443 1.00 68.44 95 VAL A O 1
ATOM 760 N N . SER A 1 96 ? -8.721 15.207 15.798 1.00 75.69 96 SER A N 1
ATOM 761 C CA . SER A 1 96 ? -7.855 15.277 16.980 1.00 75.69 96 SER A CA 1
ATOM 762 C C . SER A 1 96 ? -7.227 13.916 17.329 1.00 75.69 96 SER A C 1
ATOM 764 O O . SER A 1 96 ? -7.927 12.968 17.709 1.00 75.69 96 SER A O 1
ATOM 766 N N . VAL A 1 97 ? -5.890 13.855 17.308 1.00 77.81 97 VAL A N 1
ATOM 767 C CA . VAL A 1 97 ? -5.071 12.699 17.734 1.00 77.81 97 VAL A CA 1
ATOM 768 C C . VAL A 1 97 ? -5.460 12.174 19.110 1.00 77.81 97 VAL A C 1
ATOM 770 O O . VAL A 1 97 ? -5.496 10.963 19.327 1.00 77.81 97 VAL A O 1
ATOM 773 N N . ALA A 1 98 ? -5.836 13.074 20.025 1.00 80.38 98 ALA A N 1
ATOM 774 C CA . ALA A 1 98 ? -6.198 12.739 21.399 1.00 80.38 98 ALA A CA 1
ATOM 775 C C . ALA A 1 98 ? -7.361 11.732 21.500 1.00 80.38 98 ALA A C 1
ATOM 777 O O . ALA A 1 98 ? -7.557 11.118 22.553 1.00 80.38 98 ALA A O 1
ATOM 778 N N . GLY A 1 99 ? -8.162 11.574 20.440 1.00 81.31 99 GLY A N 1
ATOM 779 C CA . GLY A 1 99 ? -9.210 10.561 20.379 1.00 81.31 99 GLY A CA 1
ATOM 780 C C . GLY A 1 99 ? -8.814 9.245 19.721 1.00 81.31 99 GLY A C 1
ATOM 781 O O . GLY A 1 99 ? -9.353 8.213 20.115 1.00 81.31 99 GLY A O 1
ATOM 782 N N . ILE A 1 100 ? -7.898 9.263 18.754 1.00 89.12 100 ILE A N 1
ATOM 783 C CA . ILE A 1 100 ? -7.579 8.073 17.958 1.00 89.12 100 ILE A CA 1
ATOM 784 C C . ILE A 1 100 ? -6.498 7.234 18.618 1.00 89.12 100 ILE A C 1
ATOM 786 O O . ILE A 1 100 ? -6.678 6.025 18.736 1.00 89.12 100 ILE A O 1
ATOM 790 N N . THR A 1 101 ? -5.431 7.852 19.122 1.00 92.12 101 THR A N 1
ATOM 791 C CA . THR A 1 101 ? -4.327 7.121 19.757 1.00 92.12 101 THR A CA 1
ATOM 792 C C . THR A 1 101 ? -4.808 6.208 20.897 1.00 92.12 101 THR A C 1
ATOM 794 O O . THR A 1 101 ? -4.504 5.019 20.838 1.00 92.12 101 THR A O 1
ATOM 797 N N . PRO A 1 102 ? -5.645 6.657 21.863 1.00 92.50 102 PRO A N 1
ATOM 798 C CA . PRO A 1 102 ? -6.135 5.766 22.921 1.00 92.50 102 PRO A CA 1
ATOM 799 C C . PRO A 1 102 ? -7.029 4.634 22.404 1.00 92.50 102 PRO A C 1
ATOM 801 O O . PRO A 1 102 ? -7.055 3.547 22.975 1.00 92.50 102 PRO A O 1
ATOM 804 N N . PHE A 1 103 ? -7.782 4.878 21.327 1.00 92.94 103 PHE A N 1
ATOM 805 C CA . PHE A 1 103 ? -8.598 3.842 20.701 1.00 92.94 103 PHE A CA 1
ATOM 806 C C . PHE A 1 103 ? -7.718 2.776 20.043 1.00 92.94 103 PHE A C 1
ATOM 808 O O . PHE A 1 103 ? -7.925 1.595 20.294 1.00 92.94 103 PHE A O 1
ATOM 815 N N . LEU A 1 104 ? -6.709 3.173 19.269 1.00 95.25 104 LEU A N 1
ATOM 816 C CA . LEU A 1 104 ? -5.773 2.234 18.649 1.00 95.25 104 LEU A CA 1
ATOM 817 C C . LEU A 1 104 ? -4.993 1.429 19.696 1.00 95.25 104 LEU A C 1
ATOM 819 O O . LEU A 1 104 ? -4.893 0.213 19.575 1.00 95.25 104 LEU A O 1
ATOM 823 N N . GLN A 1 105 ? -4.562 2.075 20.783 1.00 95.12 105 GLN A N 1
ATOM 824 C CA . GLN A 1 105 ? -3.915 1.407 21.919 1.00 95.12 105 GLN A CA 1
ATOM 825 C C . GLN A 1 105 ? -4.818 0.367 22.603 1.00 95.12 105 GLN A C 1
ATOM 827 O O . GLN A 1 105 ? -4.317 -0.581 23.203 1.00 95.12 105 GLN A O 1
ATOM 832 N N . SER A 1 106 ? -6.145 0.513 22.509 1.00 95.25 106 SER A N 1
ATOM 833 C CA . SER A 1 106 ? -7.099 -0.468 23.045 1.00 95.25 106 SER A CA 1
ATOM 834 C C . SER A 1 106 ? -7.272 -1.719 22.169 1.00 95.25 106 SER A C 1
ATOM 836 O O . SER A 1 106 ? -8.005 -2.629 22.556 1.00 95.25 106 SER A O 1
ATOM 838 N N . LEU A 1 107 ? -6.610 -1.781 21.006 1.00 96.50 107 LEU A N 1
ATOM 839 C CA . LEU A 1 107 ? -6.684 -2.884 20.044 1.00 96.50 107 LEU A CA 1
ATOM 840 C C . LEU A 1 107 ? -5.360 -3.673 20.028 1.00 96.50 107 LEU A C 1
ATOM 842 O O . LEU A 1 107 ? -4.540 -3.497 19.127 1.00 96.50 107 LEU A O 1
ATOM 846 N N . PRO A 1 108 ? -5.127 -4.571 21.004 1.00 96.50 108 PRO A N 1
ATOM 847 C CA . PRO A 1 108 ? -3.830 -5.228 21.185 1.00 96.50 108 PRO A CA 1
ATOM 848 C C . PRO A 1 108 ? -3.459 -6.198 20.057 1.00 96.50 108 PRO A C 1
ATOM 850 O O . PRO A 1 108 ? -2.300 -6.573 19.940 1.00 96.50 108 PRO A O 1
ATOM 853 N N . LEU A 1 109 ? -4.422 -6.634 19.239 1.00 97.69 109 LEU A N 1
ATOM 854 C CA . LEU A 1 109 ? -4.185 -7.560 18.127 1.00 97.69 109 LEU A CA 1
ATOM 855 C C . LEU A 1 109 ? -4.088 -6.858 16.767 1.00 97.69 109 LEU A C 1
ATOM 857 O O . LEU A 1 109 ? -3.992 -7.536 15.746 1.00 97.69 109 LEU A O 1
ATOM 861 N N . LEU A 1 110 ? -4.117 -5.523 16.739 1.00 98.19 110 LEU A N 1
ATOM 862 C CA . LEU A 1 110 ? -4.154 -4.755 15.503 1.00 98.19 110 LEU A CA 1
ATOM 863 C C . LEU A 1 110 ? -2.819 -4.850 14.753 1.00 98.19 110 LEU A C 1
ATOM 865 O O . LEU A 1 110 ? -1.788 -4.376 15.230 1.00 98.19 110 LEU A O 1
ATOM 869 N N . ARG A 1 111 ? -2.868 -5.445 13.559 1.00 98.25 111 ARG A N 1
ATOM 870 C CA . ARG A 1 111 ? -1.720 -5.682 12.672 1.00 98.25 111 ARG A CA 1
ATOM 871 C C . ARG A 1 111 ? -1.772 -4.864 11.395 1.00 98.25 111 ARG A C 1
ATOM 873 O O . ARG A 1 111 ? -0.729 -4.566 10.827 1.00 98.25 111 ARG A O 1
ATOM 880 N N . LYS A 1 112 ? -2.964 -4.487 10.942 1.00 98.38 112 LYS A N 1
ATOM 881 C CA . LYS A 1 112 ? -3.151 -3.713 9.716 1.00 98.38 112 LYS A CA 1
ATOM 882 C C . LYS A 1 112 ? -3.967 -2.464 9.975 1.00 98.38 112 LYS A C 1
ATOM 884 O O . LYS A 1 112 ? -5.069 -2.547 10.521 1.00 98.38 112 LYS A O 1
ATOM 889 N N . VAL A 1 113 ? -3.462 -1.328 9.512 1.00 97.50 113 VAL A N 1
ATOM 890 C CA . VAL A 1 113 ? -4.174 -0.055 9.575 1.00 97.50 113 VAL A CA 1
ATOM 891 C C . VAL A 1 113 ? -4.148 0.633 8.220 1.00 97.50 113 VAL A C 1
ATOM 893 O O . VAL A 1 113 ? -3.083 0.881 7.664 1.00 97.50 113 VAL A O 1
ATOM 896 N N . THR A 1 114 ? -5.336 0.967 7.724 1.00 96.69 114 THR A N 1
ATOM 897 C CA . THR A 1 114 ? -5.535 1.777 6.524 1.00 96.69 114 THR A CA 1
ATOM 898 C C . THR A 1 114 ? -6.194 3.092 6.925 1.00 96.69 114 THR A C 1
ATOM 900 O O . THR A 1 114 ? -7.298 3.086 7.476 1.00 96.69 114 THR A O 1
ATOM 903 N N . PHE A 1 115 ? -5.540 4.211 6.635 1.00 94.50 115 PHE A N 1
ATOM 904 C CA . PHE A 1 115 ? -6.101 5.550 6.760 1.00 94.50 115 PHE A CA 1
ATOM 905 C C . PHE A 1 115 ? -6.384 6.106 5.374 1.00 94.50 115 PHE A C 1
ATOM 907 O O . PHE A 1 115 ? -5.490 6.131 4.530 1.00 94.50 115 PHE A O 1
ATOM 914 N N . ARG A 1 116 ? -7.622 6.547 5.152 1.00 92.00 116 ARG A N 1
ATOM 915 C CA . ARG A 1 116 ? -8.052 7.161 3.901 1.00 92.00 116 ARG A CA 1
ATOM 916 C C . ARG A 1 116 ? -8.668 8.527 4.134 1.00 92.00 116 ARG A C 1
ATOM 918 O O . ARG A 1 116 ? -9.417 8.691 5.100 1.00 92.00 116 ARG A O 1
ATOM 925 N N . SER A 1 117 ? -8.365 9.467 3.238 1.00 88.25 117 SER A N 1
ATOM 926 C CA . SER A 1 117 ? -8.934 10.818 3.265 1.00 88.25 117 SER A CA 1
ATOM 927 C C . SER A 1 117 ? -8.694 11.472 4.629 1.00 88.25 117 SER A C 1
ATOM 929 O O . SER A 1 117 ? -9.570 12.056 5.262 1.00 88.25 117 SER A O 1
ATOM 931 N N . TRP A 1 118 ? -7.480 11.306 5.150 1.00 86.00 118 TRP A N 1
ATOM 932 C CA . TRP A 1 118 ? -7.133 11.776 6.483 1.00 86.00 118 TRP A CA 1
ATOM 933 C C . TRP A 1 118 ? -6.443 13.135 6.395 1.00 86.00 118 TRP A C 1
ATOM 935 O O . TRP A 1 118 ? -5.492 13.306 5.642 1.00 86.00 118 TRP A O 1
ATOM 945 N N . ARG A 1 119 ? -6.850 14.081 7.247 1.00 85.31 119 ARG A N 1
ATOM 946 C CA . ARG A 1 119 ? -6.185 15.380 7.431 1.00 85.31 119 ARG A CA 1
ATOM 947 C C . ARG A 1 119 ? -5.457 15.448 8.775 1.00 85.31 119 ARG A C 1
ATOM 949 O O . ARG A 1 119 ? -6.075 15.184 9.808 1.00 85.31 119 ARG A O 1
ATOM 956 N N . HIS A 1 120 ? -4.162 15.760 8.759 1.00 83.44 120 HIS A N 1
ATOM 957 C CA . HIS A 1 120 ? -3.352 15.914 9.971 1.00 83.44 120 HIS A CA 1
ATOM 958 C C . HIS A 1 120 ? -2.645 17.271 10.009 1.00 83.44 120 HIS A C 1
ATOM 960 O O . HIS A 1 120 ? -2.270 17.824 8.973 1.00 83.44 120 HIS A O 1
ATOM 966 N N . ASP A 1 121 ? -2.396 17.774 11.215 1.00 79.88 121 ASP A N 1
ATOM 967 C CA . ASP A 1 121 ? -1.844 19.125 11.406 1.00 79.88 121 ASP A CA 1
ATOM 968 C C . ASP A 1 121 ? -0.317 19.116 11.460 1.00 79.88 121 ASP A C 1
ATOM 970 O O . ASP A 1 121 ? 0.333 20.145 11.305 1.00 79.88 121 ASP A O 1
ATOM 974 N N . SER A 1 122 ? 0.275 17.949 11.723 1.00 85.50 122 SER A N 1
ATOM 975 C CA . SER A 1 122 ? 1.725 17.778 11.742 1.00 85.50 122 SER A CA 1
ATOM 976 C C . SER A 1 122 ? 2.130 16.320 11.554 1.00 85.50 122 SER A C 1
ATOM 978 O O . SER A 1 122 ? 1.405 15.398 11.932 1.00 85.50 122 SER A O 1
ATOM 980 N N . ALA A 1 123 ? 3.355 16.109 11.071 1.00 86.19 123 ALA A N 1
ATOM 981 C CA . ALA A 1 123 ? 3.980 14.788 11.003 1.00 86.19 123 ALA A CA 1
ATOM 982 C C . ALA A 1 123 ? 3.978 14.062 12.361 1.00 86.19 123 ALA A C 1
ATOM 984 O O . ALA A 1 123 ? 3.823 12.846 12.428 1.00 86.19 123 ALA A O 1
ATOM 985 N N . VAL A 1 124 ? 4.112 14.812 13.457 1.00 88.19 124 VAL A N 1
ATOM 986 C CA . VAL A 1 124 ? 4.087 14.307 14.836 1.00 88.19 124 VAL A CA 1
ATOM 987 C C . VAL A 1 124 ? 2.793 13.551 15.142 1.00 88.19 124 VAL A C 1
ATOM 989 O O . VAL A 1 124 ? 2.827 12.497 15.776 1.00 88.19 124 VAL A O 1
ATOM 992 N N . GLN A 1 125 ? 1.657 14.064 14.671 1.00 87.81 125 GLN A N 1
ATOM 993 C CA . GLN A 1 125 ? 0.359 13.426 14.862 1.00 87.81 125 GLN A CA 1
ATOM 994 C C . GLN A 1 125 ? 0.304 12.062 14.172 1.00 87.81 125 GLN A C 1
ATOM 996 O O . GLN A 1 125 ? -0.061 11.071 14.803 1.00 87.81 125 GLN A O 1
ATOM 1001 N N . LEU A 1 126 ? 0.729 12.003 12.905 1.00 90.25 126 LEU A N 1
ATOM 1002 C CA . LEU A 1 126 ? 0.797 10.760 12.138 1.00 90.25 126 LEU A CA 1
ATOM 1003 C C . LEU A 1 126 ? 1.691 9.727 12.841 1.00 90.25 126 LEU A C 1
ATOM 1005 O O . LEU A 1 126 ? 1.282 8.581 13.019 1.00 90.25 126 LEU A O 1
ATOM 1009 N N . ARG A 1 127 ? 2.865 10.145 13.330 1.00 92.19 127 ARG A N 1
ATOM 1010 C CA . ARG A 1 127 ? 3.777 9.283 14.104 1.00 92.19 127 ARG A CA 1
ATOM 1011 C C . ARG A 1 127 ? 3.110 8.744 15.367 1.00 92.19 127 ARG A C 1
ATOM 1013 O O . ARG A 1 127 ? 3.120 7.540 15.594 1.00 92.19 127 ARG A O 1
ATOM 1020 N N . ALA A 1 128 ? 2.467 9.607 16.154 1.00 92.19 128 ALA A N 1
ATOM 1021 C CA . ALA A 1 128 ? 1.770 9.211 17.379 1.00 92.19 128 ALA A CA 1
ATOM 1022 C C . ALA A 1 128 ? 0.638 8.202 17.129 1.00 92.19 128 ALA A C 1
ATOM 1024 O O . ALA A 1 128 ? 0.371 7.344 17.969 1.00 92.19 128 ALA A O 1
ATOM 1025 N N . ILE A 1 129 ? -0.028 8.290 15.978 1.00 92.12 129 ILE A N 1
ATOM 1026 C CA . ILE A 1 129 ? -1.070 7.349 15.561 1.00 92.12 129 ILE A CA 1
ATOM 1027 C C . ILE A 1 129 ? -0.458 6.001 15.165 1.00 92.12 129 ILE A C 1
ATOM 1029 O O . ILE A 1 129 ? -0.943 4.961 15.607 1.00 92.12 129 ILE A O 1
ATOM 1033 N N . VAL A 1 130 ? 0.620 6.002 14.377 1.00 93.88 130 VAL A N 1
ATOM 1034 C CA . VAL A 1 130 ? 1.314 4.771 13.963 1.00 93.88 130 VAL A CA 1
ATOM 1035 C C . VAL A 1 130 ? 1.909 4.047 15.179 1.00 93.88 130 VAL A C 1
ATOM 1037 O O . VAL A 1 130 ? 1.687 2.851 15.354 1.00 93.88 130 VAL A O 1
ATOM 1040 N N . CYS A 1 131 ? 2.574 4.773 16.082 1.00 94.44 131 CYS A N 1
ATOM 1041 C CA . CYS A 1 131 ? 3.150 4.228 17.317 1.00 94.44 131 CYS A CA 1
ATOM 1042 C C . CYS A 1 131 ? 2.102 3.751 18.335 1.00 94.44 131 CYS A C 1
ATOM 1044 O O . CYS A 1 131 ? 2.439 3.019 19.263 1.00 94.44 131 CYS A O 1
ATOM 1046 N N . ALA A 1 132 ? 0.829 4.122 18.170 1.00 95.44 132 ALA A N 1
ATOM 1047 C CA . ALA A 1 132 ? -0.268 3.609 18.990 1.00 95.44 132 ALA A CA 1
ATOM 1048 C C . ALA A 1 132 ? -0.508 2.099 18.791 1.00 95.44 132 ALA A C 1
ATOM 1050 O O . ALA A 1 132 ? -1.207 1.483 19.595 1.00 95.44 132 ALA A O 1
ATOM 1051 N N . CYS A 1 133 ? 0.047 1.521 17.720 1.00 96.50 133 CYS A N 1
ATOM 1052 C CA . CYS A 1 133 ? -0.166 0.147 17.283 1.00 96.50 133 CYS A CA 1
ATOM 1053 C C . CYS A 1 133 ? 1.151 -0.654 17.395 1.00 96.50 133 CYS A C 1
ATOM 1055 O O . CYS A 1 133 ? 1.876 -0.775 16.407 1.00 96.50 133 CYS A O 1
ATOM 1057 N N . PRO A 1 134 ? 1.505 -1.216 18.567 1.00 95.12 134 PRO A N 1
ATOM 1058 C CA . PRO A 1 134 ? 2.816 -1.849 18.775 1.00 95.12 134 PRO A CA 1
ATOM 1059 C C . PRO A 1 134 ? 3.051 -3.107 17.922 1.00 95.12 134 PRO A C 1
ATOM 1061 O O . PRO A 1 134 ? 4.196 -3.455 17.645 1.00 95.12 134 PRO A O 1
ATOM 1064 N N . HIS A 1 135 ? 1.981 -3.777 17.485 1.00 96.94 135 HIS A N 1
ATOM 1065 C CA . HIS A 1 135 ? 2.027 -4.982 16.648 1.00 96.94 135 HIS A CA 1
ATOM 1066 C C . HIS A 1 135 ? 1.712 -4.704 15.172 1.00 96.94 135 HIS A C 1
ATOM 1068 O O . HIS A 1 135 ? 1.371 -5.627 14.436 1.00 96.94 135 HIS A O 1
ATOM 1074 N N . LEU A 1 136 ? 1.793 -3.443 14.738 1.00 97.56 136 LEU A N 1
ATOM 1075 C CA . LEU A 1 136 ? 1.495 -3.070 13.361 1.00 97.56 136 LEU A CA 1
ATOM 1076 C C . LEU A 1 136 ? 2.491 -3.724 12.395 1.00 97.56 136 LEU A C 1
ATOM 1078 O O . LEU A 1 136 ? 3.697 -3.530 12.512 1.00 97.56 136 LEU A O 1
ATOM 1082 N N . GLU A 1 137 ? 1.962 -4.473 11.435 1.00 97.50 137 GLU A N 1
ATOM 1083 C CA . GLU A 1 137 ? 2.685 -5.148 10.355 1.00 97.50 137 GLU A CA 1
ATOM 1084 C C . GLU A 1 137 ? 2.466 -4.434 9.011 1.00 97.50 137 GLU A C 1
ATOM 1086 O O . GLU A 1 137 ? 3.392 -4.344 8.200 1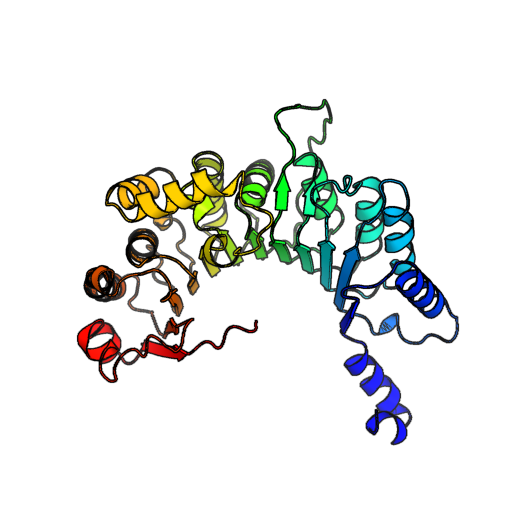.00 97.50 137 GLU A O 1
ATOM 1091 N N . GLU A 1 138 ? 1.269 -3.877 8.791 1.00 98.06 138 GLU A N 1
ATOM 1092 C CA . GLU A 1 138 ? 0.885 -3.184 7.560 1.00 98.06 138 GLU A CA 1
ATOM 1093 C C . GLU A 1 138 ? 0.301 -1.792 7.838 1.00 98.06 138 GLU A C 1
ATOM 1095 O O . GLU A 1 138 ? -0.693 -1.652 8.556 1.00 98.06 138 GLU A O 1
ATOM 1100 N N . LEU A 1 139 ? 0.880 -0.771 7.204 1.00 97.25 139 LEU A N 1
ATOM 1101 C CA . LEU A 1 139 ? 0.384 0.603 7.210 1.00 97.25 139 LEU A CA 1
ATOM 1102 C C . LEU A 1 139 ? 0.024 1.039 5.787 1.00 97.25 139 LEU A C 1
ATOM 1104 O O . LEU A 1 139 ? 0.867 1.001 4.893 1.00 97.25 139 LEU A O 1
ATOM 1108 N N . GLU A 1 140 ? -1.206 1.497 5.587 1.00 96.94 140 GLU A N 1
ATOM 1109 C CA . GLU A 1 140 ? -1.702 2.017 4.311 1.00 96.94 140 GLU A CA 1
ATOM 1110 C C . GLU A 1 140 ? -2.251 3.432 4.501 1.00 96.94 140 GLU A C 1
ATOM 1112 O O . GLU A 1 140 ? -3.073 3.686 5.380 1.00 96.94 140 GLU A O 1
ATOM 1117 N N . LEU A 1 141 ? -1.740 4.360 3.700 1.00 94.75 141 LEU A N 1
ATOM 1118 C CA . LEU A 1 141 ? -2.003 5.790 3.753 1.00 94.75 141 LEU A CA 1
ATOM 1119 C C . LEU A 1 141 ? -2.485 6.234 2.370 1.00 94.75 141 LEU A C 1
ATOM 1121 O O . LEU A 1 141 ? -1.691 6.348 1.435 1.00 94.75 141 LEU A O 1
ATOM 1125 N N . GLU A 1 142 ? -3.789 6.455 2.249 1.00 91.44 142 GLU A N 1
ATOM 1126 C CA . GLU A 1 142 ? -4.478 6.839 1.017 1.00 91.44 142 GLU A CA 1
ATOM 1127 C C . GLU A 1 142 ? -5.030 8.264 1.163 1.00 91.44 142 GLU A C 1
ATOM 1129 O O . GLU A 1 142 ? -5.742 8.550 2.122 1.00 91.44 142 GLU A O 1
ATOM 1134 N N . ASP A 1 143 ? -4.766 9.150 0.198 1.00 87.25 143 ASP A N 1
ATOM 1135 C CA . ASP A 1 143 ? -5.359 10.499 0.166 1.00 87.25 143 ASP A CA 1
ATOM 1136 C C . ASP A 1 143 ? -5.139 11.280 1.480 1.00 87.25 143 ASP A C 1
ATOM 1138 O O . ASP A 1 143 ? -6.079 11.649 2.185 1.00 87.25 143 ASP A O 1
ATOM 1142 N N . ILE A 1 144 ? -3.871 11.449 1.862 1.00 87.25 144 ILE A N 1
ATOM 1143 C CA . ILE A 1 144 ? -3.496 12.094 3.123 1.00 87.25 144 ILE A CA 1
ATOM 1144 C C . ILE A 1 144 ? -3.221 13.569 2.867 1.00 87.25 144 ILE A C 1
ATOM 1146 O O . ILE A 1 144 ? -2.335 13.931 2.095 1.00 87.25 144 ILE A O 1
ATOM 1150 N N . TRP A 1 145 ? -3.942 14.428 3.577 1.00 83.31 145 TRP A N 1
ATOM 1151 C CA . TRP A 1 145 ? -3.791 15.870 3.478 1.00 83.31 145 TRP A CA 1
ATOM 1152 C C . TRP A 1 145 ? -2.943 16.412 4.614 1.00 83.31 145 TRP A C 1
ATOM 1154 O O . TRP A 1 145 ? -3.306 16.329 5.792 1.00 83.31 145 TRP A O 1
ATOM 1164 N N . ASP A 1 146 ? -1.837 17.030 4.224 1.00 79.12 146 ASP A N 1
ATOM 1165 C CA . ASP A 1 146 ? -1.004 17.806 5.118 1.00 79.12 146 ASP A CA 1
ATOM 1166 C C . ASP A 1 146 ? -1.464 19.267 5.143 1.00 79.12 146 ASP A C 1
ATOM 1168 O O . ASP A 1 146 ? -1.562 19.927 4.107 1.00 79.12 146 ASP A O 1
ATOM 1172 N N . LEU A 1 147 ? -1.756 19.769 6.341 1.00 64.69 147 LEU A N 1
ATOM 1173 C CA . LEU A 1 147 ? -2.071 21.180 6.567 1.00 64.69 147 LEU A CA 1
ATOM 1174 C C . LEU A 1 147 ? -0.893 22.013 7.007 1.00 64.69 147 LEU A C 1
ATOM 1176 O O . LEU A 1 147 ? -1.051 23.226 7.167 1.00 64.69 147 LEU A O 1
ATOM 1180 N N . SER A 1 148 ? 0.251 21.384 7.253 1.00 64.88 148 SER A N 1
ATOM 1181 C CA . SER A 1 148 ? 1.391 22.066 7.827 1.00 64.88 148 SER A CA 1
ATOM 1182 C C . SER A 1 148 ? 2.057 22.976 6.793 1.00 64.88 148 SER A C 1
ATOM 1184 O O . SER A 1 148 ? 3.112 22.706 6.232 1.00 64.88 148 SER A O 1
ATOM 1186 N N . VAL A 1 149 ? 1.460 24.152 6.596 1.00 56.53 149 VAL A N 1
ATOM 1187 C CA . VAL A 1 149 ? 2.187 25.345 6.178 1.00 56.53 149 VAL A CA 1
ATOM 1188 C C . VAL A 1 149 ? 2.982 25.807 7.401 1.00 56.53 149 VAL A C 1
ATOM 1190 O O . VAL A 1 149 ? 2.574 26.689 8.148 1.00 56.53 149 VAL A O 1
ATOM 1193 N N . SER A 1 150 ? 4.116 25.149 7.636 1.00 53.06 150 SER A N 1
ATOM 1194 C CA . SER A 1 150 ? 5.276 25.771 8.277 1.00 53.06 150 SER A CA 1
ATOM 1195 C C . SER A 1 150 ? 5.059 26.378 9.671 1.00 53.06 150 SER A C 1
ATOM 1197 O O . SER A 1 150 ? 5.445 27.522 9.903 1.00 53.06 150 SER A O 1
ATOM 1199 N N . GLN A 1 151 ? 4.513 25.632 10.633 1.00 53.88 151 GLN A N 1
ATOM 1200 C CA . GLN A 1 151 ? 4.718 25.980 12.045 1.00 53.88 151 GLN A CA 1
ATOM 1201 C C . GLN A 1 151 ? 5.484 24.855 12.747 1.00 53.88 151 GLN A C 1
ATOM 1203 O O . GLN A 1 151 ? 4.878 23.850 13.123 1.00 53.88 151 GLN A O 1
ATOM 1208 N N . PRO A 1 152 ? 6.818 24.982 12.911 1.00 54.66 152 PRO A N 1
ATOM 1209 C CA . PRO A 1 152 ? 7.586 24.116 13.795 1.00 54.66 152 PRO A CA 1
ATOM 1210 C C . PRO A 1 152 ? 7.131 24.372 15.236 1.00 54.66 152 PRO A C 1
ATOM 1212 O O . PRO A 1 152 ? 7.659 25.225 15.945 1.00 54.66 152 PRO A O 1
ATOM 1215 N N . GLY A 1 153 ? 6.074 23.675 15.648 1.00 57.28 153 GLY A N 1
ATOM 1216 C CA . GLY A 1 153 ? 5.611 23.683 17.026 1.00 57.28 153 GLY A CA 1
ATOM 1217 C C . GLY A 1 153 ? 6.642 23.003 17.942 1.00 57.28 153 GLY A C 1
ATOM 1218 O O . GLY A 1 153 ? 7.264 22.024 17.528 1.00 57.28 153 GLY A O 1
ATOM 1219 N N . PRO A 1 154 ? 6.806 23.462 19.195 1.00 53.31 154 PRO A N 1
ATOM 1220 C CA . PRO A 1 154 ? 7.844 23.016 20.133 1.00 53.31 154 PRO A CA 1
ATOM 1221 C C . PRO A 1 154 ? 7.595 21.625 20.752 1.00 53.31 154 PRO A C 1
ATOM 1223 O O . PRO A 1 154 ? 8.030 21.351 21.870 1.00 53.31 154 PRO A O 1
ATOM 1226 N N . LEU A 1 155 ? 6.882 20.725 20.069 1.00 55.00 155 LEU A N 1
ATOM 1227 C CA . LEU A 1 155 ? 6.676 19.373 20.579 1.00 55.00 155 LEU A CA 1
ATOM 1228 C C . LEU A 1 155 ? 7.955 18.549 20.388 1.00 55.00 155 LEU A C 1
ATOM 1230 O O . LEU A 1 155 ? 8.201 18.000 19.315 1.00 55.00 155 LEU A O 1
ATOM 1234 N N . GLN A 1 156 ? 8.735 18.447 21.466 1.00 59.31 156 GLN A N 1
ATOM 1235 C CA . GLN A 1 156 ? 9.846 17.510 21.657 1.00 59.31 156 GLN A CA 1
ATOM 1236 C C . GLN A 1 156 ? 9.337 16.051 21.665 1.00 59.31 156 GLN A C 1
ATOM 1238 O O . GLN A 1 156 ? 9.400 15.356 22.674 1.00 59.31 156 GLN A O 1
ATOM 1243 N N . LEU A 1 157 ? 8.778 15.566 20.552 1.00 58.97 157 LEU A N 1
ATOM 1244 C CA . LEU A 1 157 ? 8.518 14.136 20.333 1.00 58.97 157 LEU A CA 1
ATOM 1245 C C . LEU A 1 157 ? 9.793 13.436 19.848 1.00 58.97 157 LEU A C 1
ATOM 1247 O O . LEU A 1 157 ? 9.803 12.794 18.798 1.00 58.97 157 LEU A O 1
ATOM 1251 N N . GLU A 1 158 ? 10.882 13.596 20.594 1.00 60.41 158 GLU A N 1
ATOM 1252 C CA . GLU A 1 158 ? 12.213 13.190 20.138 1.00 60.41 158 GLU A CA 1
ATOM 1253 C C . GLU A 1 158 ? 12.413 11.669 20.026 1.00 60.41 158 GLU A C 1
ATOM 1255 O O . GLU A 1 158 ? 13.391 11.259 19.418 1.00 60.41 158 GLU A O 1
ATOM 1260 N N . GLU A 1 159 ? 11.499 10.801 20.487 1.00 77.00 159 GLU A N 1
ATOM 1261 C CA . GLU A 1 159 ? 11.806 9.354 20.546 1.00 77.00 159 GLU A CA 1
ATOM 1262 C C . GLU A 1 159 ? 10.626 8.399 20.279 1.00 77.00 159 GLU A C 1
ATOM 1264 O O . GLU A 1 159 ? 10.579 7.286 20.805 1.00 77.00 159 GLU A O 1
ATOM 1269 N N . LEU A 1 160 ? 9.637 8.771 19.458 1.00 89.12 160 LEU A N 1
ATOM 1270 C CA . LEU A 1 160 ? 8.625 7.783 19.058 1.00 89.12 160 LEU A CA 1
ATOM 1271 C C . LEU A 1 160 ? 9.209 6.753 18.088 1.00 89.12 160 LEU A C 1
ATOM 1273 O O . LEU A 1 160 ? 9.284 7.003 16.884 1.00 89.12 160 LEU A O 1
ATOM 1277 N N . ALA A 1 161 ? 9.573 5.582 18.612 1.00 91.31 161 ALA A N 1
ATOM 1278 C CA . ALA A 1 161 ? 10.044 4.466 17.804 1.00 91.31 161 ALA A CA 1
ATOM 1279 C C . ALA A 1 161 ? 8.917 3.875 16.935 1.00 91.31 161 ALA A C 1
ATOM 1281 O O . ALA A 1 161 ? 7.798 3.683 17.428 1.00 91.31 161 ALA A O 1
ATOM 1282 N N . PRO A 1 162 ? 9.178 3.575 15.647 1.00 92.94 162 PRO A N 1
ATOM 1283 C CA . PRO A 1 162 ? 8.195 2.926 14.793 1.00 92.94 162 PRO A CA 1
ATOM 1284 C C . PRO A 1 162 ? 7.884 1.507 15.305 1.00 92.94 162 PRO A C 1
ATOM 1286 O O . PRO A 1 162 ? 8.734 0.888 15.952 1.00 92.94 162 PRO A O 1
ATOM 1289 N N . PRO A 1 163 ? 6.691 0.958 15.008 1.00 93.94 163 PRO A N 1
ATOM 1290 C CA . PRO A 1 163 ? 6.345 -0.408 15.386 1.00 93.94 163 PRO A CA 1
ATOM 1291 C C . PRO A 1 163 ? 7.384 -1.421 14.868 1.00 93.94 163 PRO A C 1
ATOM 1293 O O . PRO A 1 163 ? 7.663 -1.442 13.666 1.00 93.94 163 PRO A O 1
ATOM 1296 N N . PRO A 1 164 ? 7.946 -2.291 15.730 1.00 93.19 164 PRO A N 1
ATOM 1297 C CA . PRO A 1 164 ? 9.054 -3.179 15.362 1.00 93.19 164 PRO A CA 1
ATOM 1298 C C . PRO A 1 164 ? 8.657 -4.275 14.361 1.00 93.19 164 PRO A C 1
ATOM 1300 O O . PRO A 1 164 ? 9.522 -4.894 13.745 1.00 93.19 164 PRO A O 1
ATOM 1303 N N . CYS A 1 165 ? 7.357 -4.539 14.206 1.00 94.94 165 CYS A N 1
ATOM 1304 C CA . CYS A 1 165 ? 6.828 -5.552 13.295 1.00 94.94 165 CYS A CA 1
ATOM 1305 C C . CYS A 1 165 ? 6.430 -4.995 11.922 1.00 94.94 165 CYS A C 1
ATOM 1307 O O . CYS A 1 165 ? 5.953 -5.774 11.097 1.00 94.94 165 CYS A O 1
ATOM 1309 N N . LEU A 1 166 ? 6.618 -3.694 11.667 1.00 95.69 166 LEU A N 1
ATOM 1310 C CA . LEU A 1 166 ? 6.191 -3.060 10.424 1.00 95.69 166 LEU A CA 1
ATOM 1311 C C . LEU A 1 166 ? 6.978 -3.639 9.239 1.00 95.69 166 LEU A C 1
ATOM 1313 O O . LEU A 1 166 ? 8.207 -3.591 9.217 1.00 95.69 166 LEU A O 1
ATOM 1317 N N . ARG A 1 167 ? 6.259 -4.199 8.262 1.00 96.56 167 ARG A N 1
ATOM 1318 C CA . ARG A 1 167 ? 6.818 -4.880 7.077 1.00 96.56 167 ARG A CA 1
ATOM 1319 C C . ARG A 1 167 ? 6.295 -4.312 5.767 1.00 96.56 167 ARG A C 1
ATOM 1321 O O . ARG A 1 167 ? 7.006 -4.341 4.764 1.00 96.56 167 ARG A O 1
ATOM 1328 N N . THR A 1 168 ? 5.070 -3.799 5.783 1.00 97.38 168 THR A N 1
ATOM 1329 C CA . THR A 1 168 ? 4.396 -3.279 4.597 1.00 97.38 168 THR A CA 1
ATOM 1330 C C . THR A 1 168 ? 4.032 -1.824 4.809 1.00 97.38 168 THR A C 1
ATOM 1332 O O . THR A 1 168 ? 3.305 -1.488 5.745 1.00 97.38 168 THR A O 1
ATOM 1335 N N . ILE A 1 169 ? 4.502 -0.968 3.907 1.00 96.69 169 ILE A N 1
ATOM 1336 C CA . ILE A 1 169 ? 4.114 0.439 3.852 1.00 96.69 169 ILE A CA 1
ATOM 1337 C C . ILE A 1 169 ? 3.509 0.708 2.487 1.00 96.69 169 ILE A C 1
ATOM 1339 O O . ILE A 1 169 ? 4.146 0.492 1.458 1.00 96.69 169 ILE A O 1
ATOM 1343 N N . LYS A 1 170 ? 2.288 1.228 2.480 1.00 96.62 170 LYS A N 1
ATOM 1344 C CA . LYS A 1 170 ? 1.650 1.752 1.283 1.00 96.62 170 LYS A CA 1
ATOM 1345 C C . LYS A 1 170 ? 1.398 3.238 1.456 1.00 96.62 170 LYS A C 1
ATOM 1347 O O . LYS A 1 170 ? 0.414 3.639 2.067 1.00 96.62 170 LYS A O 1
ATOM 1352 N N . ALA A 1 171 ? 2.313 4.045 0.938 1.00 93.94 171 ALA A N 1
ATOM 1353 C CA . ALA A 1 171 ? 2.214 5.494 0.894 1.00 93.94 171 ALA A CA 1
ATOM 1354 C C . ALA A 1 171 ? 1.752 5.911 -0.507 1.00 93.94 171 ALA A C 1
ATOM 1356 O O . ALA A 1 171 ? 2.523 6.403 -1.329 1.00 93.94 171 ALA A O 1
ATOM 1357 N N . ALA A 1 172 ? 0.466 5.668 -0.757 1.00 86.69 172 ALA A N 1
ATOM 1358 C CA . ALA A 1 172 ? -0.235 6.065 -1.972 1.00 86.69 172 ALA A CA 1
ATOM 1359 C C . ALA A 1 172 ? -0.306 7.601 -2.118 1.00 86.69 172 ALA A C 1
ATOM 1361 O O . ALA A 1 172 ? -0.527 8.128 -3.202 1.00 86.69 172 ALA A O 1
ATOM 1362 N N . ASP A 1 173 ? -0.101 8.347 -1.034 1.00 85.94 173 ASP A N 1
ATOM 1363 C CA . ASP A 1 173 ? 0.053 9.796 -1.084 1.00 85.94 173 ASP A CA 1
ATOM 1364 C C . ASP A 1 173 ? 1.521 10.215 -0.917 1.00 85.94 173 ASP A C 1
ATOM 1366 O O . ASP A 1 173 ? 2.190 9.829 0.047 1.00 85.94 173 ASP A O 1
ATOM 1370 N N . TYR A 1 174 ? 2.021 11.054 -1.827 1.00 85.12 174 TYR A N 1
ATOM 1371 C CA . TYR A 1 174 ? 3.386 11.575 -1.749 1.00 85.12 174 TYR A CA 1
ATOM 1372 C C . TYR A 1 174 ? 3.604 12.483 -0.528 1.00 85.12 174 TYR A C 1
ATOM 1374 O O . TYR A 1 174 ? 4.715 12.522 0.005 1.00 85.12 174 TYR A O 1
ATOM 1382 N N . ALA A 1 175 ? 2.558 13.160 -0.034 1.00 86.19 175 ALA A N 1
ATOM 1383 C CA . ALA A 1 175 ? 2.637 13.953 1.191 1.00 86.19 175 ALA A CA 1
ATOM 1384 C C . ALA A 1 175 ? 2.877 13.053 2.412 1.00 86.19 175 ALA A C 1
ATOM 1386 O O . ALA A 1 175 ? 3.714 13.356 3.262 1.00 86.19 175 ALA A O 1
ATOM 1387 N N . ALA A 1 176 ? 2.210 11.896 2.467 1.00 87.81 176 ALA A N 1
ATOM 1388 C CA . ALA A 1 176 ? 2.432 10.915 3.523 1.00 87.81 176 ALA A CA 1
ATOM 1389 C C . ALA A 1 176 ? 3.875 10.389 3.507 1.00 87.81 176 ALA A C 1
ATOM 1391 O O . ALA A 1 176 ? 4.526 10.337 4.553 1.00 87.81 176 ALA A O 1
ATOM 1392 N N . ALA A 1 177 ? 4.397 10.053 2.323 1.00 90.69 177 ALA A N 1
ATOM 1393 C CA . ALA A 1 177 ? 5.779 9.610 2.148 1.00 90.69 177 ALA A CA 1
ATOM 1394 C C . ALA A 1 177 ? 6.800 10.663 2.623 1.00 90.69 177 ALA A C 1
ATOM 1396 O O . ALA A 1 177 ? 7.753 10.318 3.326 1.00 90.69 177 ALA A O 1
ATOM 1397 N N . ALA A 1 178 ? 6.567 11.943 2.306 1.00 89.00 178 ALA A N 1
ATOM 1398 C CA . ALA A 1 178 ? 7.439 13.054 2.695 1.00 89.00 178 ALA A CA 1
ATOM 1399 C C . ALA A 1 178 ? 7.616 13.181 4.219 1.00 89.00 178 ALA A C 1
ATOM 1401 O O . ALA A 1 178 ? 8.693 13.548 4.683 1.00 89.00 178 ALA A O 1
ATOM 1402 N N . HIS A 1 179 ? 6.593 12.835 5.005 1.00 88.06 179 HIS A N 1
ATOM 1403 C CA . HIS A 1 179 ? 6.645 12.884 6.473 1.00 88.06 179 HIS A CA 1
ATOM 1404 C C . HIS A 1 179 ? 7.111 11.580 7.113 1.00 88.06 179 HIS A C 1
ATOM 1406 O O . HIS A 1 179 ? 7.794 11.593 8.144 1.00 88.06 179 HIS A O 1
ATOM 1412 N N . LEU A 1 180 ? 6.717 10.456 6.516 1.00 91.00 180 LEU A N 1
ATOM 1413 C CA . LEU A 1 180 ? 6.964 9.115 7.029 1.00 91.00 180 LEU A CA 1
ATOM 1414 C C . LEU A 1 180 ? 8.437 8.721 6.869 1.00 91.00 180 LEU A C 1
ATOM 1416 O O . LEU A 1 180 ? 9.044 8.245 7.824 1.00 91.00 180 LEU A O 1
ATOM 1420 N N . PHE A 1 181 ? 9.040 8.952 5.700 1.00 92.56 181 PHE A N 1
ATOM 1421 C CA . PHE A 1 181 ? 10.390 8.456 5.408 1.00 92.56 181 PHE A CA 1
ATOM 1422 C C . PHE A 1 181 ? 11.506 9.123 6.211 1.00 92.56 181 PHE A C 1
ATOM 1424 O O . PHE A 1 181 ? 12.337 8.380 6.729 1.00 92.56 181 PHE A O 1
ATOM 1431 N N . PRO A 1 182 ? 11.541 10.455 6.417 1.00 91.62 182 PRO A N 1
ATOM 1432 C CA . PRO A 1 182 ? 12.542 11.061 7.296 1.00 91.62 182 PRO A CA 1
ATOM 1433 C C . PRO A 1 182 ? 12.480 10.517 8.726 1.00 91.62 182 PRO A C 1
ATOM 1435 O O . PRO A 1 182 ? 13.510 10.268 9.345 1.00 91.62 182 PRO A O 1
ATOM 1438 N N . TRP A 1 183 ? 11.268 10.295 9.244 1.00 91.06 183 TRP A N 1
ATOM 1439 C CA . TRP A 1 183 ? 11.071 9.732 10.578 1.00 91.06 183 TRP A CA 1
ATOM 1440 C C . TRP A 1 183 ? 11.558 8.290 10.661 1.00 91.06 183 TRP A C 1
ATOM 1442 O O . TRP A 1 183 ? 12.333 7.954 11.554 1.00 91.06 183 TRP A O 1
ATOM 1452 N N . LEU A 1 184 ? 11.161 7.457 9.702 1.00 92.12 184 LEU A N 1
ATOM 1453 C CA . LEU A 1 184 ? 11.634 6.084 9.626 1.00 92.12 184 LEU A CA 1
ATOM 1454 C C . LEU A 1 184 ? 13.163 6.050 9.498 1.00 92.12 184 LEU A C 1
ATOM 1456 O O . LEU A 1 184 ? 13.810 5.356 10.265 1.00 92.12 184 LEU A O 1
ATOM 1460 N N . LEU A 1 185 ? 13.767 6.876 8.646 1.00 91.00 185 LEU A N 1
ATOM 1461 C CA . LEU A 1 185 ? 15.225 6.986 8.526 1.00 91.00 185 LEU A CA 1
ATOM 1462 C C . LEU A 1 185 ? 15.928 7.408 9.822 1.00 91.00 185 LEU A C 1
ATOM 1464 O O . LEU A 1 185 ? 17.024 6.928 10.090 1.00 91.00 185 LEU A O 1
ATOM 1468 N N . SER A 1 186 ? 15.321 8.288 10.626 1.00 89.25 186 SER A N 1
ATOM 1469 C CA . SER A 1 186 ? 15.941 8.760 11.873 1.00 89.25 186 SER A CA 1
ATOM 1470 C C . SER A 1 186 ? 16.044 7.694 12.966 1.00 89.25 186 SER A C 1
ATOM 1472 O O . SER A 1 186 ? 16.885 7.821 13.850 1.00 89.25 186 SER A O 1
ATOM 1474 N N . ILE A 1 187 ? 15.204 6.654 12.918 1.00 83.56 187 ILE A N 1
ATOM 1475 C CA . ILE A 1 187 ? 15.088 5.665 14.002 1.00 83.56 187 ILE A CA 1
ATOM 1476 C C . ILE A 1 187 ? 15.429 4.255 13.530 1.00 83.56 187 ILE A C 1
ATOM 1478 O O . ILE A 1 187 ? 15.916 3.433 14.309 1.00 83.56 187 ILE A O 1
ATOM 1482 N N . LEU A 1 188 ? 15.191 3.956 12.254 1.00 71.56 188 LEU A N 1
ATOM 1483 C CA . LEU A 1 188 ? 15.552 2.679 11.668 1.00 71.56 188 LEU A CA 1
ATOM 1484 C C . LEU A 1 188 ? 17.076 2.607 11.517 1.00 71.56 188 LEU A C 1
ATOM 1486 O O . LEU A 1 188 ? 17.647 2.877 10.464 1.00 71.56 188 LEU A O 1
ATOM 1490 N N . ALA A 1 189 ? 17.733 2.135 12.575 1.00 60.78 189 ALA A N 1
ATOM 1491 C CA . ALA A 1 189 ? 18.921 1.303 12.437 1.00 60.78 189 ALA A CA 1
ATOM 1492 C C . ALA A 1 189 ? 18.625 0.167 11.417 1.00 60.78 189 ALA A C 1
ATOM 1494 O O . ALA A 1 189 ? 17.454 -0.176 11.231 1.00 60.78 189 ALA A O 1
ATOM 1495 N N . PRO A 1 190 ? 19.631 -0.448 10.760 1.00 57.22 190 PRO A N 1
ATOM 1496 C CA . PRO A 1 190 ? 19.476 -1.281 9.546 1.00 57.22 190 PRO A CA 1
ATOM 1497 C C . PRO A 1 190 ? 18.622 -2.572 9.665 1.00 57.22 190 PRO A C 1
ATOM 1499 O O . PRO A 1 190 ? 18.668 -3.427 8.787 1.00 57.22 190 PRO A O 1
ATOM 1502 N N . ALA A 1 191 ? 17.835 -2.741 10.729 1.00 53.12 191 ALA A N 1
ATOM 1503 C CA . ALA A 1 191 ? 17.026 -3.913 11.047 1.00 53.12 191 ALA A CA 1
ATOM 1504 C C . ALA A 1 191 ? 15.532 -3.810 10.662 1.00 53.12 191 ALA A C 1
ATOM 1506 O O . ALA A 1 191 ? 14.774 -4.734 10.962 1.00 53.12 191 ALA A O 1
ATOM 1507 N N . ALA A 1 192 ? 15.072 -2.736 10.007 1.00 66.50 192 ALA A N 1
ATOM 1508 C CA . ALA A 1 192 ? 13.687 -2.680 9.530 1.00 66.50 192 ALA A CA 1
ATOM 1509 C C . ALA A 1 192 ? 13.472 -3.682 8.384 1.00 66.50 192 ALA A C 1
ATOM 1511 O O . ALA A 1 192 ? 13.924 -3.483 7.253 1.00 66.50 192 ALA A O 1
ATOM 1512 N N . ALA A 1 193 ? 12.754 -4.768 8.663 1.00 89.19 193 ALA A N 1
ATOM 1513 C CA . ALA A 1 193 ? 12.397 -5.783 7.677 1.00 89.19 193 ALA A CA 1
ATOM 1514 C C . ALA A 1 193 ? 11.208 -5.332 6.804 1.00 89.19 193 ALA A C 1
ATOM 1516 O O . ALA A 1 193 ? 10.234 -6.073 6.663 1.00 89.19 193 ALA A O 1
ATOM 1517 N N . ILE A 1 194 ? 11.267 -4.116 6.247 1.00 95.94 194 ILE A N 1
ATOM 1518 C CA . ILE A 1 194 ? 10.280 -3.647 5.270 1.00 95.94 194 ILE A CA 1
ATOM 1519 C C . ILE A 1 194 ? 10.445 -4.487 4.008 1.00 95.94 194 ILE A C 1
ATOM 1521 O O . ILE A 1 194 ? 11.420 -4.342 3.279 1.00 95.94 194 ILE A O 1
ATOM 1525 N N . THR A 1 195 ? 9.499 -5.391 3.769 1.00 97.31 195 THR A N 1
ATOM 1526 C CA . THR A 1 195 ? 9.511 -6.290 2.611 1.00 97.31 195 THR A CA 1
ATOM 1527 C C . THR A 1 195 ? 8.663 -5.763 1.469 1.00 97.31 195 THR A C 1
ATOM 1529 O O . THR A 1 195 ? 8.931 -6.107 0.322 1.00 97.31 195 THR A O 1
ATOM 1532 N N . THR A 1 196 ? 7.660 -4.932 1.764 1.00 97.75 196 THR A N 1
ATOM 1533 C CA . THR A 1 196 ? 6.719 -4.414 0.767 1.00 97.75 196 THR A CA 1
ATOM 1534 C C . THR A 1 196 ? 6.600 -2.906 0.872 1.00 97.75 196 THR A C 1
ATOM 1536 O O . THR A 1 196 ? 6.273 -2.368 1.933 1.00 97.75 196 THR A O 1
ATOM 1539 N N . LEU A 1 197 ? 6.811 -2.228 -0.252 1.00 97.12 197 LEU A N 1
ATOM 1540 C CA . LEU A 1 197 ? 6.680 -0.785 -0.361 1.00 97.12 197 LEU A CA 1
ATOM 1541 C C . LEU A 1 197 ? 5.807 -0.430 -1.561 1.00 97.12 197 LEU A C 1
ATOM 1543 O O . LEU A 1 197 ? 6.076 -0.858 -2.680 1.00 97.12 197 LEU A O 1
ATOM 1547 N N . HIS A 1 198 ? 4.774 0.370 -1.327 1.00 96.94 198 HIS A N 1
ATOM 1548 C CA . HIS A 1 198 ? 3.935 0.945 -2.370 1.00 96.94 198 HIS A CA 1
ATOM 1549 C C . HIS A 1 198 ? 4.020 2.471 -2.299 1.00 96.94 198 HIS A C 1
ATOM 1551 O O . HIS A 1 198 ? 3.769 3.052 -1.242 1.00 96.94 198 HIS A O 1
ATOM 1557 N N . LEU A 1 199 ? 4.402 3.095 -3.410 1.00 95.38 199 LEU A N 1
ATOM 1558 C CA . LEU A 1 199 ? 4.669 4.522 -3.548 1.00 95.38 199 LEU A CA 1
ATOM 1559 C C . LEU A 1 199 ? 3.820 5.146 -4.652 1.00 95.38 199 LEU A C 1
ATOM 1561 O O . LEU A 1 199 ? 3.582 4.518 -5.682 1.00 95.38 199 LEU A O 1
ATOM 1565 N N . ASP A 1 200 ? 3.457 6.414 -4.481 1.00 92.88 200 ASP A N 1
ATOM 1566 C CA . ASP A 1 200 ? 2.976 7.235 -5.591 1.00 92.88 200 ASP A CA 1
ATOM 1567 C C . ASP A 1 200 ? 4.137 7.620 -6.521 1.00 92.88 200 ASP A C 1
ATOM 1569 O O . ASP A 1 200 ? 5.199 8.013 -6.052 1.00 92.88 200 ASP A O 1
ATOM 1573 N N . VAL A 1 201 ? 3.948 7.605 -7.839 1.00 91.38 201 VAL A N 1
ATOM 1574 C CA . VAL A 1 201 ? 4.977 8.036 -8.804 1.00 91.38 201 VAL A CA 1
ATOM 1575 C C . VAL A 1 201 ? 5.512 9.448 -8.515 1.00 91.38 201 VAL A C 1
ATOM 1577 O O . VAL A 1 201 ? 6.686 9.738 -8.744 1.00 91.38 201 VAL A O 1
ATOM 1580 N N . ARG A 1 202 ? 4.680 10.334 -7.953 1.00 88.38 202 ARG A N 1
ATOM 1581 C CA . ARG A 1 202 ? 5.062 11.695 -7.565 1.00 88.38 202 ARG A CA 1
ATOM 1582 C C . ARG A 1 202 ? 6.139 11.707 -6.487 1.00 88.38 202 ARG A C 1
ATOM 1584 O O . ARG A 1 202 ? 6.882 12.680 -6.449 1.00 88.38 202 ARG A O 1
ATOM 1591 N N . THR A 1 203 ? 6.310 10.650 -5.686 1.00 88.31 203 THR A N 1
ATOM 1592 C CA . THR A 1 203 ? 7.429 10.578 -4.727 1.00 88.31 203 THR A CA 1
ATOM 1593 C C . THR A 1 203 ? 8.791 10.552 -5.415 1.00 88.31 203 THR A C 1
ATOM 1595 O O . THR A 1 203 ? 9.792 10.953 -4.827 1.00 88.31 203 THR A O 1
ATOM 1598 N N . PHE A 1 204 ? 8.837 10.094 -6.669 1.00 85.88 204 PHE A N 1
ATOM 1599 C CA . PHE A 1 204 ? 10.058 10.037 -7.469 1.00 85.88 204 PHE A CA 1
ATOM 1600 C C . PHE A 1 204 ? 10.353 11.337 -8.216 1.00 85.88 204 PHE A C 1
ATOM 1602 O O . PHE A 1 204 ? 11.483 11.597 -8.623 1.00 85.88 204 PHE A O 1
ATOM 1609 N N . ILE A 1 205 ? 9.319 12.145 -8.415 1.00 83.44 205 ILE A N 1
ATOM 1610 C CA . ILE A 1 205 ? 9.350 13.331 -9.263 1.00 83.44 205 ILE A CA 1
ATOM 1611 C C . ILE A 1 205 ? 9.451 14.592 -8.405 1.00 83.44 205 ILE A C 1
ATOM 1613 O O . ILE A 1 205 ? 10.212 15.505 -8.723 1.00 83.44 205 ILE A O 1
ATOM 1617 N N . ASP A 1 206 ? 8.653 14.668 -7.340 1.00 80.94 206 ASP A N 1
ATOM 1618 C CA . ASP A 1 206 ? 8.524 15.866 -6.526 1.00 80.94 206 ASP A CA 1
ATOM 1619 C C . ASP A 1 206 ? 9.733 16.017 -5.597 1.00 80.94 206 ASP A C 1
ATOM 1621 O O . ASP A 1 206 ? 10.001 15.175 -4.730 1.00 80.94 206 ASP A O 1
ATOM 1625 N N . GLY A 1 207 ? 10.459 17.122 -5.776 1.00 76.56 207 GLY A N 1
ATOM 1626 C CA . GLY A 1 207 ? 11.727 17.399 -5.108 1.00 76.56 207 GLY A CA 1
ATOM 1627 C C . GLY A 1 207 ? 11.646 17.429 -3.581 1.00 76.56 207 GLY A C 1
ATOM 1628 O O . GLY A 1 207 ? 12.661 17.205 -2.932 1.00 76.56 207 GLY A O 1
ATOM 1629 N N . LEU A 1 208 ? 10.462 17.650 -2.994 1.00 76.25 208 LEU A N 1
ATOM 1630 C CA . LEU A 1 208 ? 10.296 17.671 -1.535 1.00 76.25 208 LEU A CA 1
ATOM 1631 C C . LEU A 1 208 ? 10.490 16.291 -0.894 1.00 76.25 208 LEU A C 1
ATOM 1633 O O . LEU A 1 208 ? 11.153 16.170 0.130 1.00 76.25 208 LEU A O 1
ATOM 1637 N N . SER A 1 209 ? 9.912 15.249 -1.491 1.00 79.75 209 SER A N 1
ATOM 1638 C CA . SER A 1 209 ? 9.953 13.886 -0.934 1.00 79.75 209 SER A CA 1
ATOM 1639 C C . SER A 1 209 ? 11.122 13.057 -1.462 1.00 79.75 209 SER A C 1
ATOM 1641 O O . SER A 1 209 ? 11.528 12.069 -0.846 1.00 79.75 209 SER A O 1
ATOM 1643 N N . ARG A 1 210 ? 11.676 13.471 -2.602 1.00 83.56 210 ARG A N 1
ATOM 1644 C CA . ARG A 1 210 ? 12.605 12.679 -3.397 1.00 83.56 210 ARG A CA 1
ATOM 1645 C C . ARG A 1 210 ? 13.916 12.322 -2.673 1.00 83.56 210 ARG A C 1
ATOM 1647 O O . ARG A 1 210 ? 14.233 11.132 -2.658 1.00 83.56 210 ARG A O 1
ATOM 1654 N N . PRO A 1 211 ? 14.644 13.246 -2.007 1.00 89.81 211 PRO A N 1
ATOM 1655 C CA . PRO A 1 211 ? 15.870 12.884 -1.287 1.00 89.81 211 PRO A CA 1
ATOM 1656 C C . PRO A 1 211 ? 15.615 11.878 -0.157 1.00 89.81 211 PRO A C 1
ATOM 1658 O O . PRO A 1 211 ? 16.339 10.895 -0.006 1.00 89.81 211 PRO A O 1
ATOM 1661 N N . SER A 1 212 ? 14.547 12.083 0.618 1.00 90.12 212 SER A N 1
ATOM 1662 C CA . SER A 1 212 ? 14.182 11.186 1.719 1.00 90.12 212 SER A CA 1
ATOM 1663 C C . SER A 1 212 ? 13.712 9.823 1.218 1.00 90.12 212 SER A C 1
ATOM 1665 O O . SER A 1 212 ? 14.039 8.812 1.830 1.00 90.12 212 SER A O 1
ATOM 1667 N N . CYS A 1 213 ? 13.001 9.775 0.089 1.00 92.69 213 CYS A N 1
ATOM 1668 C CA . CYS A 1 213 ? 12.617 8.526 -0.561 1.00 92.69 213 CYS A CA 1
ATOM 1669 C C . CYS A 1 213 ? 13.842 7.738 -1.042 1.00 92.69 213 CYS A C 1
ATOM 1671 O O . CYS A 1 213 ? 13.934 6.545 -0.768 1.00 92.69 213 CYS A O 1
ATOM 1673 N N . GLY A 1 214 ? 14.803 8.391 -1.703 1.00 93.38 214 GLY A N 1
ATOM 1674 C CA . GLY A 1 214 ? 16.038 7.748 -2.160 1.00 93.38 214 GLY A CA 1
ATOM 1675 C C . GLY A 1 214 ? 16.863 7.163 -1.012 1.00 93.38 214 GLY A C 1
ATOM 1676 O O . GLY A 1 214 ? 17.248 5.992 -1.045 1.00 93.38 214 GLY A O 1
ATOM 1677 N N . LEU A 1 215 ? 17.060 7.943 0.056 1.00 92.75 215 LEU A N 1
ATOM 1678 C CA . LEU A 1 215 ? 17.733 7.473 1.271 1.00 92.75 215 LEU A CA 1
ATOM 1679 C C . LEU A 1 215 ? 16.980 6.315 1.935 1.00 92.75 215 LEU A C 1
ATOM 1681 O O . LEU A 1 215 ? 17.608 5.350 2.371 1.00 92.75 215 LEU A O 1
ATOM 1685 N N . PHE A 1 216 ? 15.649 6.385 1.995 1.00 93.88 216 PHE A N 1
ATOM 1686 C CA . PHE A 1 216 ? 14.821 5.334 2.581 1.00 93.88 216 PHE A CA 1
ATOM 1687 C C . PHE A 1 216 ? 14.901 4.035 1.781 1.00 93.88 216 PHE A C 1
ATOM 1689 O O . PHE A 1 216 ? 15.152 2.986 2.367 1.00 93.88 216 PHE A O 1
ATOM 1696 N N . LEU A 1 217 ? 14.787 4.104 0.452 1.00 94.62 217 LEU A N 1
ATOM 1697 C CA . LEU A 1 217 ? 14.957 2.957 -0.444 1.00 94.62 217 LEU A CA 1
ATOM 1698 C C . LEU A 1 217 ? 16.328 2.302 -0.264 1.00 94.62 217 LEU A C 1
ATOM 1700 O O . LEU A 1 217 ? 16.411 1.082 -0.146 1.00 94.62 217 LEU A O 1
ATOM 1704 N N . LYS A 1 218 ? 17.391 3.105 -0.149 1.00 93.56 218 LYS A N 1
ATOM 1705 C CA . LYS A 1 218 ? 18.738 2.608 0.149 1.00 93.56 218 LYS A CA 1
ATOM 1706 C C . LYS A 1 218 ? 18.817 1.924 1.517 1.00 93.56 218 LYS A C 1
ATOM 1708 O O . LYS A 1 218 ? 19.477 0.895 1.642 1.00 93.56 218 LYS A O 1
ATOM 1713 N N . ALA A 1 219 ? 18.142 2.463 2.532 1.00 93.38 219 ALA A N 1
ATOM 1714 C CA . ALA A 1 219 ? 18.118 1.885 3.875 1.00 93.38 219 ALA A CA 1
ATOM 1715 C C . ALA A 1 219 ? 17.377 0.535 3.931 1.00 93.38 219 ALA A C 1
ATOM 1717 O O . ALA A 1 219 ? 17.804 -0.357 4.660 1.00 93.38 219 ALA A O 1
ATOM 1718 N N . VAL A 1 220 ? 16.310 0.358 3.143 1.00 94.50 220 VAL A N 1
ATOM 1719 C CA . VAL A 1 220 ? 15.532 -0.900 3.077 1.00 94.50 220 VAL A CA 1
ATOM 1720 C C . VAL A 1 220 ? 15.986 -1.845 1.959 1.00 94.50 220 VAL A C 1
ATOM 1722 O O . VAL A 1 220 ? 15.387 -2.894 1.737 1.00 94.50 220 VAL A O 1
ATOM 1725 N N . ALA A 1 221 ? 17.060 -1.511 1.246 1.00 94.62 221 ALA A N 1
ATOM 1726 C CA . ALA A 1 221 ? 17.486 -2.216 0.041 1.00 94.62 221 ALA A CA 1
ATOM 1727 C C . ALA A 1 221 ? 17.777 -3.716 0.247 1.00 94.62 221 ALA A C 1
ATOM 1729 O O . ALA A 1 221 ? 17.562 -4.533 -0.650 1.00 94.62 221 ALA A O 1
ATOM 1730 N N . SER A 1 222 ? 18.245 -4.089 1.441 1.00 94.38 222 SER A N 1
ATOM 1731 C CA . SER A 1 222 ? 18.584 -5.466 1.820 1.00 94.38 222 SER A CA 1
ATOM 1732 C C . SER A 1 222 ? 17.403 -6.286 2.354 1.00 94.38 222 SER A C 1
ATOM 1734 O O . SER A 1 222 ? 17.575 -7.473 2.655 1.00 94.38 222 SER A O 1
ATOM 1736 N N . SER A 1 223 ? 16.217 -5.687 2.488 1.00 95.75 223 SER A N 1
ATOM 1737 C CA . SER A 1 223 ? 15.000 -6.342 2.984 1.00 95.75 223 SER A CA 1
ATOM 1738 C C . SER A 1 223 ? 13.814 -6.231 2.025 1.00 95.75 223 SER A C 1
ATOM 1740 O O . SER A 1 223 ? 12.947 -7.105 2.068 1.00 95.75 223 SER A O 1
ATOM 1742 N N . LEU A 1 224 ? 13.796 -5.233 1.138 1.00 97.06 224 LEU A N 1
ATOM 1743 C CA . LEU A 1 224 ? 12.694 -4.992 0.215 1.00 97.06 224 LEU A CA 1
ATOM 1744 C C . LEU A 1 224 ? 12.596 -6.088 -0.857 1.00 97.06 224 LEU A C 1
ATOM 1746 O O . LEU A 1 224 ? 13.523 -6.303 -1.637 1.00 97.06 224 LEU A O 1
ATOM 1750 N N . GLU A 1 225 ? 11.447 -6.763 -0.907 1.00 97.69 225 GLU A N 1
ATOM 1751 C CA . GLU A 1 225 ? 11.154 -7.842 -1.861 1.00 97.69 225 GLU A CA 1
ATOM 1752 C C . GLU A 1 225 ? 10.071 -7.442 -2.873 1.00 97.69 225 GLU A C 1
ATOM 1754 O O . GLU A 1 225 ? 10.065 -7.942 -3.997 1.00 97.69 225 GLU A O 1
ATOM 1759 N N . HIS A 1 226 ? 9.186 -6.514 -2.506 1.00 98.25 226 HIS A N 1
ATOM 1760 C CA . HIS A 1 226 ? 8.050 -6.092 -3.318 1.00 98.25 226 HIS A CA 1
ATOM 1761 C C . HIS A 1 226 ? 8.004 -4.565 -3.422 1.00 98.25 226 HIS A C 1
ATOM 1763 O O . HIS A 1 226 ? 7.867 -3.874 -2.409 1.00 98.25 226 HIS A O 1
ATOM 1769 N N . LEU A 1 227 ? 8.082 -4.039 -4.645 1.00 97.75 227 LEU A N 1
ATOM 1770 C CA . LEU A 1 227 ? 7.943 -2.610 -4.928 1.00 97.75 227 LEU A CA 1
ATOM 1771 C C . LEU A 1 227 ? 6.733 -2.384 -5.830 1.00 97.75 227 LEU A C 1
ATOM 1773 O O . LEU A 1 227 ? 6.627 -2.975 -6.900 1.00 97.75 227 LEU A O 1
ATOM 1777 N N . THR A 1 228 ? 5.831 -1.506 -5.411 1.00 97.31 228 THR A N 1
ATOM 1778 C CA . THR A 1 228 ? 4.751 -0.986 -6.251 1.00 97.31 228 THR A CA 1
ATOM 1779 C C . THR A 1 228 ? 4.927 0.517 -6.421 1.00 97.31 228 THR A C 1
ATOM 1781 O O . THR A 1 228 ? 5.113 1.233 -5.439 1.00 97.31 228 THR A O 1
ATOM 1784 N N . VAL A 1 229 ? 4.858 1.002 -7.654 1.00 95.44 229 VAL A N 1
ATOM 1785 C CA . VAL A 1 229 ? 4.832 2.426 -7.990 1.00 95.44 229 VAL A CA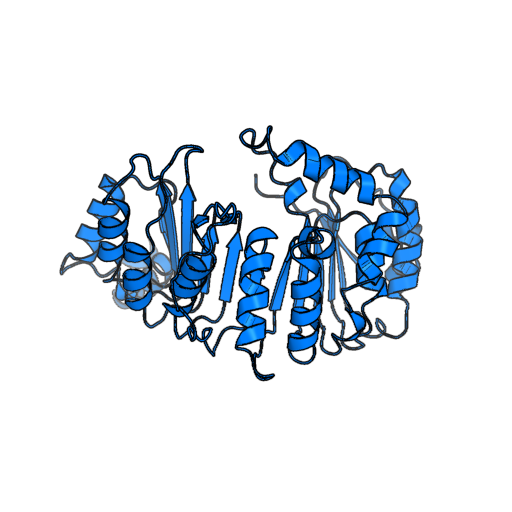 1
ATOM 1786 C C . VAL A 1 229 ? 3.536 2.703 -8.733 1.00 95.44 229 VAL A C 1
ATOM 1788 O O . VAL A 1 229 ? 3.293 2.115 -9.782 1.00 95.44 229 VAL A O 1
ATOM 1791 N N . GLU A 1 230 ? 2.695 3.580 -8.202 1.00 93.19 230 GLU A N 1
ATOM 1792 C CA . GLU A 1 230 ? 1.383 3.874 -8.770 1.00 93.19 230 GLU A CA 1
ATOM 1793 C C . GLU A 1 230 ? 1.200 5.364 -9.057 1.00 93.19 230 GLU A C 1
ATOM 1795 O O . GLU A 1 230 ? 1.525 6.226 -8.249 1.00 93.19 230 GLU A O 1
ATOM 1800 N N . ASN A 1 231 ? 0.628 5.703 -10.207 1.00 90.25 231 ASN A N 1
ATOM 1801 C CA . ASN A 1 231 ? 0.214 7.072 -10.504 1.00 90.25 231 ASN A CA 1
ATOM 1802 C C . ASN A 1 231 ? -1.252 7.314 -10.112 1.00 90.25 231 ASN A C 1
ATOM 1804 O O . ASN A 1 231 ? -2.168 7.197 -10.932 1.00 90.25 231 ASN A O 1
ATOM 1808 N N . ILE A 1 232 ? -1.487 7.688 -8.855 1.00 84.00 232 ILE A N 1
ATOM 1809 C CA . ILE A 1 232 ? -2.849 7.835 -8.310 1.00 84.00 232 ILE A CA 1
ATOM 1810 C C . ILE A 1 232 ? -3.554 9.087 -8.833 1.00 84.00 232 ILE A C 1
ATOM 1812 O O . ILE A 1 232 ? -4.784 9.124 -8.937 1.00 84.00 232 ILE A O 1
ATOM 1816 N N . ALA A 1 233 ? -2.791 10.102 -9.251 1.00 75.62 233 ALA A N 1
ATOM 1817 C CA . ALA A 1 233 ? -3.332 11.337 -9.818 1.00 75.62 233 ALA A CA 1
ATOM 1818 C C . ALA A 1 233 ? -4.242 11.096 -11.039 1.00 75.62 233 ALA A C 1
ATOM 1820 O O . ALA A 1 233 ? -5.071 11.945 -11.369 1.00 75.62 233 ALA A O 1
ATOM 1821 N N . ALA A 1 234 ? -4.123 9.941 -11.697 1.00 66.12 234 ALA A N 1
ATOM 1822 C CA . ALA A 1 234 ? -4.986 9.570 -12.804 1.00 66.12 234 ALA A CA 1
ATOM 1823 C C . ALA A 1 234 ? -6.428 9.210 -12.400 1.00 66.12 234 ALA A C 1
ATOM 1825 O O . ALA A 1 234 ? -7.345 9.435 -13.195 1.00 66.12 234 ALA A O 1
ATOM 1826 N N . TYR A 1 235 ? -6.641 8.694 -11.185 1.00 65.56 235 TYR A N 1
ATOM 1827 C CA . TYR A 1 235 ? -7.958 8.255 -10.706 1.00 65.56 235 TYR A CA 1
ATOM 1828 C C . TYR A 1 235 ? -8.740 9.321 -9.979 1.00 65.56 235 TYR A C 1
ATOM 1830 O O . TYR A 1 235 ? -9.968 9.259 -9.936 1.00 65.56 235 TYR A O 1
ATOM 1838 N N . THR A 1 236 ? -8.061 10.321 -9.424 1.00 64.38 236 THR A N 1
ATOM 1839 C CA . THR A 1 236 ? -8.727 11.387 -8.685 1.00 64.38 236 THR A CA 1
ATOM 1840 C C . THR A 1 236 ? -9.350 12.381 -9.669 1.00 64.38 236 THR A C 1
ATOM 1842 O O . THR A 1 236 ? -8.919 13.525 -9.779 1.00 64.38 236 THR A O 1
ATOM 1845 N N . LYS A 1 237 ? -10.369 11.925 -10.412 1.00 53.56 237 LYS A N 1
ATOM 1846 C CA . LYS A 1 237 ? -11.317 12.751 -11.176 1.00 53.56 237 LYS A CA 1
ATOM 1847 C C . LYS A 1 237 ? -12.256 13.537 -10.257 1.00 53.56 237 LYS A C 1
ATOM 1849 O O . LYS A 1 237 ? -13.071 14.314 -10.753 1.00 53.56 237 LYS A O 1
ATOM 1854 N N . ASP A 1 238 ? -12.156 13.345 -8.942 1.00 51.72 238 ASP A N 1
ATOM 1855 C CA . ASP A 1 238 ? -13.072 13.958 -7.998 1.00 51.72 238 ASP A CA 1
ATOM 1856 C C . ASP A 1 238 ? -13.013 15.488 -8.045 1.00 51.72 238 ASP A C 1
ATOM 1858 O O . ASP A 1 238 ? -12.007 16.150 -7.770 1.00 51.72 238 ASP A O 1
ATOM 1862 N N . PHE A 1 239 ? -14.172 16.030 -8.411 1.00 46.78 239 PHE A N 1
ATOM 1863 C CA . PHE A 1 239 ? -14.488 17.400 -8.806 1.00 46.78 239 PHE A CA 1
ATOM 1864 C C . PHE A 1 239 ? -14.109 18.492 -7.792 1.00 46.78 239 PHE A C 1
ATOM 1866 O O . PHE A 1 239 ? -14.188 19.678 -8.114 1.00 46.78 239 PHE A O 1
ATOM 1873 N N . ARG A 1 240 ? -13.697 18.132 -6.573 1.00 52.31 240 ARG A N 1
ATOM 1874 C CA . ARG A 1 240 ? -13.415 19.082 -5.485 1.00 52.31 240 ARG A CA 1
ATOM 1875 C C . ARG A 1 240 ? -11.996 19.662 -5.517 1.00 52.31 240 ARG A C 1
ATOM 1877 O O . ARG A 1 240 ? -11.705 20.572 -4.752 1.00 52.31 240 ARG A O 1
ATOM 1884 N N . ARG A 1 241 ? -11.121 19.175 -6.407 1.00 53.78 241 ARG A N 1
ATOM 1885 C CA . ARG A 1 241 ? -9.684 19.516 -6.453 1.00 53.78 241 ARG A CA 1
ATOM 1886 C C . ARG A 1 241 ? -9.267 20.535 -7.525 1.00 53.78 241 ARG A C 1
ATOM 1888 O O . ARG A 1 241 ? -8.083 20.623 -7.830 1.00 53.78 241 ARG A O 1
ATOM 1895 N N . LYS A 1 242 ? -10.172 21.315 -8.125 1.00 55.12 242 LYS A N 1
ATOM 1896 C CA . LYS A 1 242 ? -9.789 22.183 -9.262 1.00 55.12 242 LYS A CA 1
ATOM 1897 C C . LYS A 1 242 ? -8.694 23.221 -8.953 1.00 55.12 242 LYS A C 1
ATOM 1899 O O . LYS A 1 242 ? -7.986 23.594 -9.879 1.00 55.12 242 LYS A O 1
ATOM 1904 N N . GLU A 1 243 ? -8.509 23.656 -7.706 1.00 56.59 243 GLU A N 1
ATOM 1905 C CA . GLU A 1 243 ? -7.604 24.781 -7.407 1.00 56.59 243 GLU A CA 1
ATOM 1906 C C . GLU A 1 243 ? -6.140 24.382 -7.139 1.00 56.59 243 GLU A C 1
ATOM 1908 O O . GLU A 1 243 ? -5.242 25.100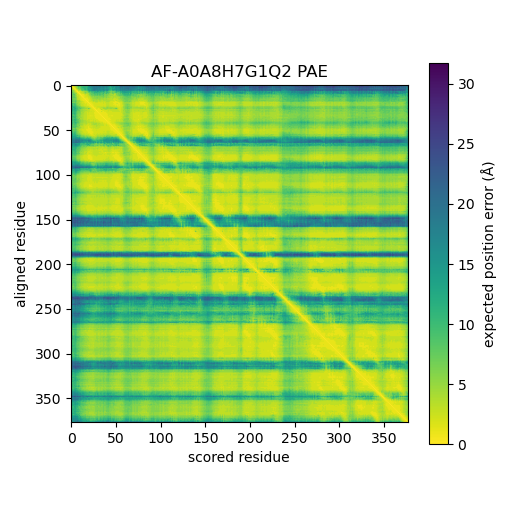 -7.566 1.00 56.59 243 GLU A O 1
ATOM 1913 N N . HIS A 1 244 ? -5.865 23.220 -6.528 1.00 56.00 244 HIS A N 1
ATOM 1914 C CA . HIS A 1 244 ? -4.484 22.773 -6.256 1.00 56.00 244 HIS A CA 1
ATOM 1915 C C . HIS A 1 244 ? -3.941 21.732 -7.252 1.00 56.00 244 HIS A C 1
ATOM 1917 O O . HIS A 1 244 ? -2.730 21.546 -7.336 1.00 56.00 244 HIS A O 1
ATOM 1923 N N . PHE A 1 245 ? -4.794 21.054 -8.032 1.00 55.25 245 PHE A N 1
ATOM 1924 C CA . PHE A 1 245 ? -4.344 19.996 -8.955 1.00 55.25 245 PHE A CA 1
ATOM 1925 C C . PHE A 1 245 ? -3.827 20.500 -10.308 1.00 55.25 245 PHE A C 1
ATOM 1927 O O . PHE A 1 245 ? -3.166 19.748 -11.031 1.00 55.25 245 PHE A O 1
ATOM 1934 N N . THR A 1 246 ? -4.126 21.742 -10.690 1.00 58.19 246 THR A N 1
ATOM 1935 C CA . THR A 1 246 ? -3.788 22.266 -12.024 1.00 58.19 246 THR A CA 1
ATOM 1936 C C . THR A 1 246 ? -2.280 22.368 -12.238 1.00 58.19 246 THR A C 1
ATOM 1938 O O . THR A 1 246 ? -1.802 21.996 -13.306 1.00 58.19 246 THR A O 1
ATOM 1941 N N . SER A 1 247 ? -1.508 22.752 -11.219 1.00 63.03 247 SER A N 1
ATOM 1942 C CA . SER A 1 247 ? -0.046 22.849 -11.328 1.00 63.03 247 SER A CA 1
ATOM 1943 C C . SER A 1 247 ? 0.638 21.475 -11.387 1.00 63.03 247 SER A C 1
ATOM 1945 O O . SER A 1 247 ? 1.524 21.257 -12.213 1.00 63.03 247 SER A O 1
ATOM 1947 N N . SER A 1 248 ? 0.208 20.513 -10.565 1.00 60.12 248 SER A N 1
ATOM 1948 C CA . SER A 1 248 ? 0.822 19.176 -10.513 1.00 60.12 248 SER A CA 1
ATOM 1949 C C . SER A 1 248 ? 0.468 18.306 -11.720 1.00 60.12 248 SER A C 1
ATOM 1951 O O . SER A 1 248 ? 1.315 17.564 -12.212 1.00 60.12 248 SER A O 1
ATOM 1953 N N . SER A 1 249 ? -0.756 18.417 -12.245 1.00 62.84 249 SER A N 1
ATOM 1954 C CA . SER A 1 249 ? -1.146 17.711 -13.476 1.00 62.84 249 SER A CA 1
ATOM 1955 C C . SER A 1 249 ? -0.411 18.248 -14.708 1.00 62.84 249 SER A C 1
ATOM 1957 O O . SER A 1 249 ? 0.020 17.458 -15.546 1.00 62.84 249 SER A O 1
ATOM 1959 N N . GLN A 1 250 ? -0.181 19.564 -14.794 1.00 67.56 250 GLN A N 1
ATOM 1960 C CA . GLN A 1 250 ? 0.663 20.150 -15.840 1.00 67.56 250 GLN A CA 1
ATOM 1961 C C . GLN A 1 250 ? 2.111 19.660 -15.751 1.00 67.56 250 GLN A C 1
ATOM 1963 O O . GLN A 1 250 ? 2.679 19.288 -16.776 1.00 67.56 250 GLN A O 1
ATOM 1968 N N . LYS A 1 251 ? 2.689 19.573 -14.544 1.00 66.88 251 LYS A N 1
ATOM 1969 C CA . LYS A 1 251 ? 4.018 18.968 -14.347 1.00 66.88 251 LYS A CA 1
ATOM 1970 C C . LYS A 1 251 ? 4.053 17.501 -14.787 1.00 66.88 251 LYS A C 1
ATOM 1972 O O . LYS A 1 251 ? 4.986 17.111 -15.474 1.00 66.88 251 LYS A O 1
ATOM 1977 N N . LEU A 1 252 ? 3.026 16.707 -14.473 1.00 65.31 252 LEU A N 1
ATOM 1978 C CA . LEU A 1 252 ? 2.924 15.314 -14.933 1.00 65.31 252 LEU A CA 1
ATOM 1979 C C . LEU A 1 252 ? 2.882 15.194 -16.460 1.00 65.31 252 LEU A C 1
ATOM 1981 O O . LEU A 1 252 ? 3.555 14.335 -17.017 1.00 65.31 252 LEU A O 1
ATOM 1985 N N . HIS A 1 253 ? 2.165 16.082 -17.150 1.00 68.88 253 HIS A N 1
ATOM 1986 C CA . HIS A 1 253 ? 2.191 16.122 -18.614 1.00 68.88 253 HIS A CA 1
ATOM 1987 C C . HIS A 1 253 ? 3.556 16.557 -19.173 1.00 68.88 253 HIS A C 1
ATOM 1989 O O . HIS A 1 253 ? 3.987 16.033 -20.197 1.00 68.88 253 HIS A O 1
ATOM 1995 N N . GLN A 1 254 ? 4.272 17.458 -18.491 1.00 66.62 254 GLN A N 1
ATOM 1996 C CA . GLN A 1 254 ? 5.640 17.847 -18.863 1.00 66.62 254 GLN A CA 1
ATOM 1997 C C . GLN A 1 254 ? 6.658 16.708 -18.669 1.00 66.62 254 GLN A C 1
ATOM 1999 O O . GLN A 1 254 ? 7.680 16.674 -19.358 1.00 66.62 254 GLN A O 1
ATOM 2004 N N . LEU A 1 255 ? 6.364 15.740 -17.796 1.00 63.41 255 LEU A N 1
ATOM 2005 C CA . LEU A 1 255 ? 7.210 14.568 -17.549 1.00 63.41 255 LEU A CA 1
ATOM 2006 C C . LEU A 1 255 ? 7.102 13.473 -18.616 1.00 63.41 255 LEU A C 1
ATOM 2008 O O . LEU A 1 255 ? 7.827 12.488 -18.558 1.00 63.41 255 LEU A O 1
ATOM 2012 N N . ASN A 1 256 ? 6.272 13.651 -19.640 1.00 63.56 256 ASN A N 1
ATOM 2013 C CA . ASN A 1 256 ? 6.356 12.810 -20.835 1.00 63.56 256 ASN A CA 1
ATOM 2014 C C . ASN A 1 256 ? 7.543 13.191 -21.745 1.00 63.56 256 ASN A C 1
ATOM 2016 O O . ASN A 1 256 ? 7.710 12.613 -22.811 1.00 63.56 256 ASN A O 1
ATOM 2020 N N . SER A 1 257 ? 8.373 14.163 -21.347 1.00 66.69 257 SER A N 1
ATOM 2021 C CA . SER A 1 257 ? 9.579 14.562 -22.078 1.00 66.69 257 SER A CA 1
ATOM 2022 C C . SER A 1 257 ? 10.842 13.876 -21.539 1.00 66.69 257 SER A C 1
ATOM 2024 O O . SER A 1 257 ? 10.892 13.454 -20.384 1.00 66.69 257 SER A O 1
ATOM 2026 N N . ALA A 1 258 ? 11.914 13.853 -22.341 1.00 64.75 258 ALA A N 1
ATOM 2027 C CA . ALA A 1 258 ? 13.244 13.349 -21.962 1.00 64.75 258 ALA A CA 1
ATOM 2028 C C . ALA A 1 258 ? 13.795 13.933 -20.638 1.00 64.75 258 ALA A C 1
ATOM 2030 O O . ALA A 1 258 ? 14.641 13.327 -19.982 1.00 64.75 258 ALA A O 1
ATOM 2031 N N . SER A 1 259 ? 13.284 15.090 -20.201 1.00 69.44 259 SER A N 1
ATOM 2032 C CA . SER A 1 259 ? 13.641 15.692 -18.913 1.00 69.44 259 SER A CA 1
ATOM 2033 C C . SER A 1 259 ? 13.224 14.847 -17.699 1.00 69.44 259 SER A C 1
ATOM 2035 O O . SER A 1 259 ? 13.911 14.879 -16.680 1.00 69.44 259 SER A O 1
ATOM 2037 N N . ALA A 1 260 ? 12.160 14.043 -17.801 1.00 66.00 260 ALA A N 1
ATOM 2038 C CA . ALA A 1 260 ? 11.709 13.178 -16.711 1.00 66.00 260 ALA A CA 1
ATOM 2039 C C . ALA A 1 260 ? 12.666 12.021 -16.434 1.00 66.00 260 ALA A C 1
ATOM 2041 O O . ALA A 1 260 ? 12.914 11.698 -15.275 1.00 66.00 260 ALA A O 1
ATOM 2042 N N . GLN A 1 261 ? 13.242 11.433 -17.486 1.00 67.38 261 GLN A N 1
ATOM 2043 C CA . GLN A 1 261 ? 14.265 10.397 -17.342 1.00 67.38 261 GLN A CA 1
ATOM 2044 C C . GLN A 1 261 ? 15.476 10.958 -16.595 1.00 67.38 261 GLN A C 1
ATOM 2046 O O . GLN A 1 261 ? 15.884 10.402 -15.579 1.00 67.38 261 GLN A O 1
ATOM 2051 N N . ALA A 1 262 ? 15.985 12.116 -17.029 1.00 71.19 262 ALA A N 1
ATOM 2052 C CA . ALA A 1 262 ? 17.106 12.782 -16.368 1.00 71.19 262 ALA A CA 1
ATOM 2053 C C . ALA A 1 262 ? 16.802 13.124 -14.899 1.00 71.19 262 ALA A C 1
ATOM 2055 O O . ALA A 1 262 ? 17.675 12.993 -14.042 1.00 71.19 262 ALA A O 1
ATOM 2056 N N . GLN A 1 263 ? 15.562 13.519 -14.589 1.00 72.88 263 GLN A N 1
ATOM 2057 C CA . GLN A 1 263 ? 15.151 13.756 -13.211 1.00 72.88 263 GLN A CA 1
ATOM 2058 C C . GLN A 1 263 ? 15.175 12.463 -12.397 1.00 72.88 263 GLN A C 1
ATOM 2060 O O . GLN A 1 263 ? 15.796 12.460 -11.347 1.00 72.88 263 GLN A O 1
ATOM 2065 N N . LEU A 1 264 ? 14.600 11.357 -12.862 1.00 73.88 264 LEU A N 1
ATOM 2066 C CA . LEU A 1 264 ? 14.551 10.111 -12.085 1.00 73.88 264 LEU A CA 1
ATOM 2067 C C . LEU A 1 264 ? 15.933 9.538 -11.716 1.00 73.88 264 LEU A C 1
ATOM 2069 O O . LEU A 1 264 ? 16.035 8.833 -10.717 1.00 73.88 264 LEU A O 1
ATOM 2073 N N . HIS A 1 265 ? 16.991 9.848 -12.470 1.00 74.19 265 HIS A N 1
ATOM 2074 C CA . HIS A 1 265 ? 18.335 9.293 -12.259 1.00 74.19 265 HIS A CA 1
ATOM 2075 C C . HIS A 1 265 ? 19.156 9.927 -11.119 1.00 74.19 265 HIS A C 1
ATOM 2077 O O . HIS A 1 265 ? 20.201 9.386 -10.772 1.00 74.19 265 HIS A O 1
ATOM 2083 N N . GLY A 1 266 ? 18.744 11.069 -10.557 1.00 77.31 266 GLY A N 1
ATOM 2084 C CA . GLY A 1 266 ? 19.630 11.849 -9.676 1.00 77.31 266 GLY A CA 1
ATOM 2085 C C . GLY A 1 266 ? 19.697 11.386 -8.216 1.00 77.31 266 GLY A C 1
ATOM 2086 O O . GLY A 1 266 ? 20.787 11.286 -7.665 1.00 77.31 266 GLY A O 1
ATOM 2087 N N . ASP A 1 267 ? 18.550 11.116 -7.584 1.00 83.31 267 ASP A N 1
ATOM 2088 C CA . ASP A 1 267 ? 18.493 10.915 -6.117 1.00 83.31 267 ASP A CA 1
ATOM 2089 C C . ASP A 1 267 ? 17.920 9.565 -5.690 1.00 83.31 267 ASP A C 1
ATOM 2091 O O . ASP A 1 267 ? 17.974 9.215 -4.512 1.00 83.31 267 ASP A O 1
ATOM 2095 N N . ILE A 1 268 ? 17.338 8.816 -6.624 1.00 89.81 268 ILE A N 1
ATOM 2096 C CA . ILE A 1 268 ? 16.748 7.512 -6.348 1.00 89.81 268 ILE A CA 1
ATOM 2097 C C . ILE A 1 268 ? 17.602 6.474 -7.058 1.00 89.81 268 ILE A C 1
ATOM 2099 O O . ILE A 1 268 ? 17.719 6.489 -8.276 1.00 89.81 268 ILE A O 1
ATOM 2103 N N . ASP A 1 269 ? 18.214 5.595 -6.271 1.00 92.69 269 ASP A N 1
ATOM 2104 C CA . ASP A 1 269 ? 19.014 4.476 -6.756 1.00 92.69 269 ASP A CA 1
ATOM 2105 C C . ASP A 1 269 ? 18.248 3.173 -6.509 1.00 92.69 269 ASP A C 1
ATOM 2107 O O . ASP A 1 269 ? 18.347 2.558 -5.443 1.00 92.69 269 ASP A O 1
ATOM 2111 N N . LEU A 1 270 ? 17.447 2.758 -7.495 1.00 95.12 270 LEU A N 1
ATOM 2112 C CA . LEU A 1 270 ? 16.779 1.451 -7.456 1.00 95.12 270 LEU A CA 1
ATOM 2113 C C . LEU A 1 270 ? 17.749 0.286 -7.701 1.00 95.12 270 LEU A C 1
ATOM 2115 O O . LEU A 1 270 ? 17.393 -0.868 -7.452 1.00 95.12 270 LEU A O 1
ATOM 2119 N N . GLY A 1 271 ? 18.979 0.569 -8.136 1.00 96.00 271 GLY A N 1
ATOM 2120 C CA . GLY A 1 271 ? 20.019 -0.429 -8.370 1.00 96.00 271 GLY A CA 1
ATOM 2121 C C . GLY A 1 271 ? 20.494 -1.076 -7.076 1.00 96.00 271 GLY A C 1
ATOM 2122 O O . GLY A 1 271 ? 20.875 -2.247 -7.073 1.00 96.00 271 GLY A O 1
ATOM 2123 N N . ALA A 1 272 ? 20.384 -0.356 -5.958 1.00 94.94 272 ALA A N 1
ATOM 2124 C CA . ALA A 1 272 ? 20.685 -0.874 -4.631 1.00 94.94 272 ALA A CA 1
ATOM 2125 C C . ALA A 1 272 ? 19.724 -1.989 -4.171 1.00 94.94 272 ALA A C 1
ATOM 2127 O O . ALA A 1 272 ? 20.095 -2.779 -3.302 1.00 94.94 272 ALA A O 1
ATOM 2128 N N . LEU A 1 273 ? 18.511 -2.087 -4.734 1.00 96.25 273 LEU A N 1
ATOM 2129 C CA . LEU A 1 273 ? 17.440 -2.994 -4.290 1.00 96.25 273 LEU A CA 1
ATOM 2130 C C . LEU A 1 273 ? 17.674 -4.451 -4.729 1.00 96.25 273 LEU A C 1
ATOM 2132 O O . LEU A 1 273 ? 16.886 -5.036 -5.464 1.00 96.25 273 LEU A O 1
ATOM 2136 N N . VAL A 1 274 ? 18.761 -5.069 -4.274 1.00 96.44 274 VAL A N 1
ATOM 2137 C CA . VAL A 1 274 ? 19.234 -6.378 -4.762 1.00 96.44 274 VAL A CA 1
ATOM 2138 C C . VAL A 1 274 ? 18.282 -7.550 -4.490 1.00 96.44 274 VAL A C 1
ATOM 2140 O O . VAL A 1 274 ? 18.396 -8.580 -5.154 1.00 96.44 274 VAL A O 1
ATOM 2143 N N . ARG A 1 275 ? 17.328 -7.414 -3.560 1.00 97.19 275 ARG A N 1
ATOM 2144 C CA . ARG A 1 275 ? 16.382 -8.478 -3.166 1.00 97.19 275 ARG A CA 1
ATOM 2145 C C . ARG A 1 275 ? 15.000 -8.403 -3.800 1.00 97.19 275 ARG A C 1
ATOM 2147 O O . ARG A 1 275 ? 14.132 -9.202 -3.444 1.00 97.19 275 ARG A O 1
ATOM 2154 N N . LEU A 1 276 ? 14.799 -7.474 -4.723 1.00 98.06 276 LEU A N 1
ATOM 2155 C CA . LEU A 1 276 ? 13.507 -7.255 -5.343 1.00 98.06 276 LEU A CA 1
ATOM 2156 C C . LEU A 1 276 ? 13.054 -8.496 -6.132 1.00 98.06 276 LEU A C 1
ATOM 2158 O O . LEU A 1 276 ? 13.749 -8.967 -7.025 1.00 98.06 276 LEU A O 1
ATOM 2162 N N . LYS A 1 277 ? 11.884 -9.032 -5.782 1.00 98.25 277 LYS A N 1
ATOM 2163 C CA . LYS A 1 277 ? 11.260 -10.198 -6.426 1.00 98.25 277 LYS A CA 1
ATOM 2164 C C . LYS A 1 277 ? 10.108 -9.798 -7.331 1.00 98.25 277 LYS A C 1
ATOM 2166 O O . LYS A 1 277 ? 9.911 -10.421 -8.372 1.00 98.25 277 LYS A O 1
ATOM 2171 N N . THR A 1 278 ? 9.346 -8.781 -6.929 1.00 98.25 278 THR A N 1
ATOM 2172 C CA . THR A 1 278 ? 8.182 -8.318 -7.687 1.00 98.25 278 THR A CA 1
ATOM 2173 C C . THR A 1 278 ? 8.201 -6.809 -7.864 1.00 98.25 278 THR A C 1
ATOM 2175 O O . THR A 1 278 ? 8.426 -6.071 -6.896 1.00 98.25 278 THR A O 1
ATOM 2178 N N . VAL A 1 279 ? 7.882 -6.353 -9.073 1.00 97.88 279 VAL A N 1
ATOM 2179 C CA . VAL A 1 279 ? 7.750 -4.929 -9.399 1.00 97.88 279 VAL A CA 1
ATOM 2180 C C . VAL A 1 279 ? 6.392 -4.685 -10.037 1.00 97.88 279 VAL A C 1
ATOM 2182 O O . VAL A 1 279 ? 6.081 -5.264 -11.068 1.00 97.88 279 VAL A O 1
ATOM 2185 N N . ALA A 1 280 ? 5.586 -3.812 -9.450 1.00 97.31 280 ALA A N 1
ATOM 2186 C CA . ALA A 1 280 ? 4.323 -3.381 -10.036 1.00 97.31 280 ALA A CA 1
ATOM 2187 C C . ALA A 1 280 ? 4.409 -1.891 -10.379 1.00 97.31 280 ALA A C 1
ATOM 2189 O O . ALA A 1 280 ? 4.670 -1.080 -9.494 1.00 97.31 280 ALA A O 1
ATOM 2190 N N . ILE A 1 281 ? 4.213 -1.512 -11.642 1.00 95.38 281 ILE A N 1
ATOM 2191 C CA . ILE A 1 281 ? 4.207 -0.107 -12.074 1.00 95.38 281 ILE A CA 1
ATOM 2192 C C . ILE A 1 281 ? 2.848 0.207 -12.687 1.00 95.38 281 ILE A C 1
ATOM 2194 O O . ILE A 1 281 ? 2.561 -0.069 -13.852 1.00 95.38 281 ILE A O 1
ATOM 2198 N N . ASN A 1 282 ? 1.986 0.786 -11.869 1.00 93.69 282 ASN A N 1
ATOM 2199 C CA . ASN A 1 282 ? 0.585 0.973 -12.179 1.00 93.69 282 ASN A CA 1
ATOM 2200 C C . ASN A 1 282 ? 0.336 2.407 -12.634 1.00 93.69 282 ASN A C 1
ATOM 2202 O O . ASN A 1 282 ? 0.750 3.366 -11.985 1.00 93.69 282 ASN A O 1
ATOM 2206 N N . ASN A 1 283 ? -0.415 2.567 -13.721 1.00 89.81 283 ASN A N 1
ATOM 2207 C CA . ASN A 1 283 ? -0.954 3.856 -14.156 1.00 89.81 283 ASN A CA 1
ATOM 2208 C C . ASN A 1 283 ? 0.101 4.868 -14.633 1.00 89.81 283 ASN A C 1
ATOM 2210 O O . ASN A 1 283 ? -0.169 6.064 -14.774 1.00 89.81 283 ASN A O 1
ATOM 2214 N N . CYS A 1 284 ? 1.304 4.388 -14.921 1.00 87.62 284 CYS A N 1
ATOM 2215 C CA . CYS A 1 284 ? 2.415 5.186 -15.416 1.00 87.62 284 CYS A CA 1
ATOM 2216 C C . CYS A 1 284 ? 2.456 5.196 -16.950 1.00 87.62 284 CYS A C 1
ATOM 2218 O O . CYS A 1 284 ? 1.938 4.297 -17.612 1.00 87.62 284 CYS A O 1
ATOM 2220 N N . THR A 1 285 ? 3.092 6.219 -17.523 1.00 85.88 285 THR A N 1
ATOM 2221 C CA . THR A 1 285 ? 3.407 6.228 -18.957 1.00 85.88 285 THR A CA 1
ATOM 2222 C C . THR A 1 285 ? 4.550 5.248 -19.254 1.00 85.88 285 THR A C 1
ATOM 2224 O O . THR A 1 285 ? 5.367 4.989 -18.361 1.00 85.88 285 THR A O 1
ATOM 2227 N N . PRO A 1 286 ? 4.667 4.726 -20.491 1.00 86.69 286 PRO A N 1
ATOM 2228 C CA . PRO A 1 286 ? 5.776 3.848 -20.875 1.00 86.69 286 PRO A CA 1
ATOM 2229 C C . PRO A 1 286 ? 7.160 4.433 -20.555 1.00 86.69 286 PRO A C 1
ATOM 2231 O O . PRO A 1 286 ? 8.032 3.722 -20.069 1.00 86.69 286 PRO A O 1
ATOM 2234 N N . VAL A 1 287 ? 7.342 5.748 -20.721 1.00 86.19 287 VAL A N 1
ATOM 2235 C CA . VAL A 1 287 ? 8.598 6.451 -20.402 1.00 86.19 287 VAL A CA 1
ATOM 2236 C C . VAL A 1 287 ? 8.976 6.317 -18.922 1.00 86.19 287 VAL A C 1
ATOM 2238 O O . VAL A 1 287 ? 10.133 6.044 -18.605 1.00 86.19 287 VAL A O 1
ATOM 2241 N N . ILE A 1 288 ? 8.011 6.481 -18.010 1.00 87.00 288 ILE A N 1
ATOM 2242 C CA . ILE A 1 288 ? 8.239 6.333 -16.564 1.00 87.00 288 ILE A CA 1
ATOM 2243 C C . ILE A 1 288 ? 8.515 4.868 -16.214 1.00 87.00 288 ILE A C 1
ATOM 2245 O O . ILE A 1 288 ? 9.420 4.591 -15.429 1.00 87.00 288 ILE A O 1
ATOM 2249 N N . ILE A 1 289 ? 7.762 3.938 -16.810 1.00 91.44 289 ILE A N 1
ATOM 2250 C CA . ILE A 1 289 ? 7.973 2.494 -16.638 1.00 91.44 289 ILE A CA 1
ATOM 2251 C C . ILE A 1 289 ? 9.418 2.136 -17.009 1.00 91.44 289 ILE A C 1
ATOM 2253 O O . ILE A 1 289 ? 10.137 1.562 -16.193 1.00 91.44 289 ILE A O 1
ATOM 2257 N N . LEU A 1 290 ? 9.874 2.553 -18.192 1.00 92.25 290 LEU A N 1
ATOM 2258 C CA . LEU A 1 290 ? 11.245 2.345 -18.650 1.00 92.25 290 LEU A CA 1
ATOM 2259 C C . LEU A 1 290 ? 12.273 2.978 -17.721 1.00 92.25 290 LEU A C 1
ATOM 2261 O O . LEU A 1 290 ? 13.274 2.345 -17.404 1.00 92.25 290 LEU A O 1
ATOM 2265 N N . ALA A 1 291 ? 12.056 4.220 -17.292 1.00 91.31 291 ALA A N 1
ATOM 2266 C CA . ALA A 1 291 ? 12.980 4.911 -16.401 1.00 91.31 291 ALA A CA 1
ATOM 2267 C C . ALA A 1 291 ? 13.163 4.172 -15.066 1.00 91.31 291 ALA A C 1
ATOM 2269 O O . ALA A 1 291 ? 14.290 4.045 -14.595 1.00 91.31 291 ALA A O 1
ATOM 2270 N N . ILE A 1 292 ? 12.080 3.640 -14.493 1.00 93.75 292 ILE A N 1
ATOM 2271 C CA . ILE A 1 292 ? 12.126 2.829 -13.271 1.00 93.75 292 ILE A CA 1
ATOM 2272 C C . ILE A 1 292 ? 12.866 1.515 -13.540 1.00 93.75 292 ILE A C 1
ATOM 2274 O O . ILE A 1 292 ? 13.842 1.214 -12.858 1.00 93.75 292 ILE A O 1
ATOM 2278 N N . LEU A 1 293 ? 12.451 0.748 -14.554 1.00 95.69 293 LEU A N 1
ATOM 2279 C CA . LEU A 1 293 ? 13.035 -0.567 -14.850 1.00 95.69 293 LEU A CA 1
ATOM 2280 C C . LEU A 1 293 ? 14.520 -0.493 -15.216 1.00 95.69 293 LEU A C 1
ATOM 2282 O O . LEU A 1 293 ? 15.281 -1.382 -14.846 1.00 95.69 293 LEU A O 1
ATOM 2286 N N . ASN A 1 294 ? 14.949 0.576 -15.891 1.00 95.19 294 ASN A N 1
ATOM 2287 C CA . ASN A 1 294 ? 16.349 0.792 -16.254 1.00 95.19 294 ASN A CA 1
ATOM 2288 C C . ASN A 1 294 ? 17.286 0.931 -15.050 1.00 95.19 294 ASN A C 1
ATOM 2290 O O . ASN A 1 294 ? 18.482 0.698 -15.199 1.00 95.19 294 ASN A O 1
ATOM 2294 N N . GLN A 1 295 ? 16.770 1.323 -13.885 1.00 94.94 295 GLN A N 1
ATOM 2295 C CA . GLN A 1 295 ? 17.569 1.454 -12.669 1.00 94.94 295 GLN A CA 1
ATOM 2296 C C . GLN A 1 295 ? 17.621 0.161 -11.856 1.00 94.94 295 GLN A C 1
ATOM 2298 O O . GLN A 1 295 ? 18.476 0.023 -10.987 1.00 94.94 295 GLN A O 1
ATOM 2303 N N . ILE A 1 296 ? 16.705 -0.779 -12.090 1.00 96.62 296 ILE A N 1
ATOM 2304 C CA . ILE A 1 296 ? 16.598 -1.976 -11.266 1.00 96.62 296 ILE A CA 1
ATOM 2305 C C . ILE A 1 296 ? 17.662 -2.993 -11.684 1.00 96.62 296 ILE A C 1
ATOM 2307 O O . ILE A 1 296 ? 17.651 -3.499 -12.803 1.00 96.62 296 ILE A O 1
ATOM 2311 N N . SER A 1 297 ? 18.529 -3.353 -10.737 1.00 96.56 297 SER A N 1
ATOM 2312 C CA . SER A 1 297 ? 19.638 -4.296 -10.953 1.00 96.56 297 SER A CA 1
ATOM 2313 C C . SER A 1 297 ? 19.435 -5.653 -10.272 1.00 96.56 297 SER A C 1
ATOM 2315 O O . SER A 1 297 ? 20.330 -6.498 -10.311 1.00 96.56 297 SER A O 1
ATOM 2317 N N . SER A 1 298 ? 18.292 -5.885 -9.615 1.00 97.75 298 SER A N 1
ATOM 2318 C CA . SER A 1 298 ? 18.064 -7.145 -8.898 1.00 97.75 298 SER A CA 1
ATOM 2319 C C . SER A 1 298 ? 17.971 -8.333 -9.862 1.00 97.75 298 SER A C 1
ATOM 2321 O O . SER A 1 298 ? 17.156 -8.286 -10.781 1.00 97.75 298 SER A O 1
ATOM 2323 N N . PRO A 1 299 ? 18.735 -9.419 -9.631 1.00 97.44 299 PRO A N 1
ATOM 2324 C CA . PRO A 1 299 ? 18.649 -10.645 -10.423 1.00 97.44 299 PRO A CA 1
ATOM 2325 C C . PRO A 1 299 ? 17.525 -11.588 -9.961 1.00 97.44 299 PRO A C 1
ATOM 2327 O O . PRO A 1 299 ? 17.372 -12.673 -10.518 1.00 97.44 299 PRO A O 1
ATOM 2330 N N . LEU A 1 300 ? 16.798 -11.232 -8.894 1.00 98.00 300 LEU A N 1
ATOM 2331 C CA . LEU A 1 300 ? 15.797 -12.085 -8.242 1.00 98.00 300 LEU A CA 1
ATOM 2332 C C . LEU A 1 300 ? 14.364 -11.783 -8.688 1.00 98.00 300 LEU A C 1
ATOM 2334 O O . LEU A 1 300 ? 13.421 -12.337 -8.119 1.00 98.00 300 LEU A O 1
ATOM 2338 N N . ILE A 1 301 ? 14.197 -10.909 -9.679 1.00 98.38 301 ILE A N 1
ATOM 2339 C CA . ILE A 1 301 ? 12.886 -10.489 -10.165 1.00 98.38 301 ILE A CA 1
ATOM 2340 C C . ILE A 1 301 ? 12.241 -11.639 -10.917 1.00 98.38 301 ILE A C 1
ATOM 2342 O O . ILE A 1 301 ? 12.804 -12.153 -11.880 1.00 98.38 301 ILE A O 1
ATOM 2346 N N . ARG A 1 302 ? 11.039 -11.999 -10.473 1.00 98.25 302 ARG A N 1
ATOM 2347 C CA . ARG A 1 302 ? 10.220 -13.070 -11.048 1.00 98.25 302 ARG A CA 1
ATOM 2348 C C . ARG A 1 302 ? 8.939 -12.560 -11.667 1.00 98.25 302 ARG A C 1
ATOM 2350 O O . ARG A 1 302 ? 8.450 -13.146 -12.623 1.00 98.25 302 ARG A O 1
ATOM 2357 N N . GLU A 1 303 ? 8.408 -11.468 -11.134 1.00 98.25 303 GLU A N 1
ATOM 2358 C CA . GLU A 1 303 ? 7.135 -10.919 -11.575 1.00 98.25 303 GLU A CA 1
ATOM 2359 C C . GLU A 1 303 ? 7.260 -9.423 -11.806 1.00 98.25 303 GLU A C 1
ATOM 2361 O O . GLU A 1 303 ? 7.734 -8.673 -10.944 1.00 98.25 303 GLU A O 1
ATOM 2366 N N . ILE A 1 304 ? 6.793 -8.994 -12.970 1.00 97.81 304 ILE A N 1
ATOM 2367 C CA . ILE A 1 304 ? 6.588 -7.588 -13.254 1.00 97.81 304 ILE A CA 1
ATOM 2368 C C . ILE A 1 304 ? 5.154 -7.394 -13.725 1.00 97.81 304 ILE A C 1
ATOM 2370 O O . ILE A 1 304 ? 4.696 -8.099 -14.618 1.00 97.81 304 ILE A O 1
ATOM 2374 N N . SER A 1 305 ? 4.447 -6.435 -13.136 1.00 97.06 305 SER A N 1
ATOM 2375 C CA . SER A 1 305 ? 3.104 -6.061 -13.570 1.00 97.06 305 SER A CA 1
ATOM 2376 C C . SER A 1 305 ? 3.028 -4.586 -13.937 1.00 97.06 305 SER A C 1
ATOM 2378 O O . SER A 1 305 ? 3.619 -3.727 -13.280 1.00 97.06 305 SER A O 1
ATOM 2380 N N . PHE A 1 306 ? 2.284 -4.282 -14.998 1.00 93.06 306 PHE A N 1
ATOM 2381 C CA . PHE A 1 306 ? 2.016 -2.919 -15.435 1.00 93.06 306 PHE A CA 1
ATOM 2382 C C . PHE A 1 306 ? 0.524 -2.726 -15.671 1.00 93.06 306 PHE A C 1
ATOM 2384 O O . PHE A 1 306 ? -0.112 -3.548 -16.329 1.00 93.06 306 PHE A O 1
ATOM 2391 N N . ILE A 1 307 ? -0.032 -1.610 -15.198 1.00 89.62 307 ILE A N 1
ATOM 2392 C CA . ILE A 1 307 ? -1.385 -1.175 -15.574 1.00 89.62 307 ILE A CA 1
ATOM 2393 C C . ILE A 1 307 ? -1.258 0.021 -16.511 1.00 89.62 307 ILE A C 1
ATOM 2395 O O . ILE A 1 307 ? -0.815 1.090 -16.089 1.00 89.62 307 ILE A O 1
ATOM 2399 N N . ILE A 1 308 ? -1.668 -0.139 -17.769 1.00 82.38 308 ILE A N 1
ATOM 2400 C CA . ILE A 1 308 ? -1.634 0.935 -18.767 1.00 82.38 308 ILE A CA 1
ATOM 2401 C C . ILE A 1 308 ? -2.977 1.678 -18.751 1.00 82.38 308 ILE A C 1
ATOM 2403 O O . ILE A 1 308 ? -4.056 1.101 -18.948 1.00 82.38 308 ILE A O 1
ATOM 2407 N N . LEU A 1 309 ? -2.920 2.990 -18.517 1.00 74.88 309 LEU A N 1
ATOM 2408 C CA . LEU A 1 309 ? -4.079 3.877 -18.612 1.00 74.88 309 LEU A CA 1
ATOM 2409 C C . LEU A 1 309 ? -4.301 4.310 -20.055 1.00 74.88 309 LEU A C 1
ATOM 2411 O O . LEU A 1 309 ? -3.652 5.231 -20.549 1.00 74.88 309 LEU A O 1
ATOM 2415 N N . SER A 1 310 ? -5.268 3.694 -20.725 1.00 64.62 310 SER A N 1
ATOM 2416 C CA . SER A 1 310 ? -5.484 3.964 -22.148 1.00 64.62 310 SER A CA 1
ATOM 2417 C C . SER A 1 310 ? -6.239 5.268 -22.433 1.00 64.62 310 SER A C 1
ATOM 2419 O O . SER A 1 310 ? -6.217 5.766 -23.550 1.00 64.62 310 SER A O 1
ATOM 2421 N N . SER A 1 311 ? -6.879 5.872 -21.425 1.00 64.50 311 SER A N 1
ATOM 2422 C CA . SER A 1 311 ? -7.725 7.061 -21.629 1.00 64.50 311 SER A CA 1
ATOM 2423 C C . SER A 1 311 ? -6.966 8.355 -21.967 1.00 64.50 311 SER A C 1
ATOM 2425 O O . SER A 1 311 ? -7.605 9.358 -22.280 1.00 64.50 311 SER A O 1
ATOM 2427 N N . LYS A 1 312 ? -5.627 8.372 -21.877 1.00 58.31 312 LYS A N 1
ATOM 2428 C CA . LYS A 1 312 ? -4.810 9.587 -22.081 1.00 58.31 312 LYS A CA 1
ATOM 2429 C C . LYS A 1 312 ? -3.498 9.385 -22.834 1.00 58.31 312 LYS A C 1
ATOM 2431 O O . LYS A 1 312 ? -2.900 10.378 -23.239 1.00 58.31 312 LYS A O 1
ATOM 2436 N N . VAL A 1 313 ? -3.034 8.149 -22.987 1.00 59.28 313 VAL A N 1
ATOM 2437 C CA . VAL A 1 313 ? -1.809 7.853 -23.731 1.00 59.28 313 VAL A CA 1
ATOM 2438 C C . VAL A 1 313 ? -2.218 7.655 -25.179 1.00 59.28 313 VAL A C 1
ATOM 2440 O O . VAL A 1 313 ? -2.976 6.738 -25.496 1.00 59.28 313 VAL A O 1
ATOM 2443 N N . SER A 1 314 ? -1.785 8.561 -26.053 1.00 63.81 314 SER A N 1
ATOM 2444 C CA . SER A 1 314 ? -1.983 8.350 -27.480 1.00 63.81 314 SER A CA 1
ATOM 2445 C C . SER A 1 314 ? -1.165 7.123 -27.872 1.00 63.81 314 SER A C 1
ATOM 2447 O O . SER A 1 314 ? -0.032 6.969 -27.429 1.00 63.81 314 SER A O 1
ATOM 2449 N N . TRP A 1 315 ? -1.711 6.239 -28.701 1.00 59.25 315 TRP A N 1
ATOM 2450 C CA . TRP A 1 315 ? -1.009 5.039 -29.173 1.00 59.25 315 TRP A CA 1
ATOM 2451 C C . TRP A 1 315 ? 0.365 5.325 -29.805 1.00 59.25 315 TRP A C 1
ATOM 2453 O O . TRP A 1 315 ? 1.185 4.422 -29.927 1.00 59.25 315 TRP A O 1
ATOM 2463 N N . GLN A 1 316 ? 0.632 6.581 -30.176 1.00 58.19 316 GLN A N 1
ATOM 2464 C CA . GLN A 1 316 ? 1.931 7.052 -30.649 1.00 58.19 316 GLN A CA 1
ATOM 2465 C C . GLN A 1 316 ? 3.037 6.917 -29.584 1.00 58.19 316 GLN A C 1
ATOM 2467 O O . GLN A 1 316 ? 4.183 6.688 -29.950 1.00 58.19 316 GLN A O 1
ATOM 2472 N N . ASP A 1 317 ? 2.702 6.933 -28.290 1.00 66.94 317 ASP A N 1
ATOM 2473 C CA . ASP A 1 317 ? 3.657 6.732 -27.187 1.00 66.94 317 ASP A CA 1
ATOM 2474 C C . ASP A 1 317 ? 4.058 5.250 -26.997 1.00 66.94 317 ASP A C 1
ATOM 2476 O O . ASP A 1 317 ? 4.926 4.930 -26.182 1.00 66.94 317 ASP A O 1
ATOM 2480 N N . MET A 1 318 ? 3.447 4.323 -27.749 1.00 71.19 318 MET A N 1
ATOM 2481 C CA . MET A 1 318 ? 3.773 2.889 -27.712 1.00 71.19 318 MET A CA 1
ATOM 2482 C C . MET A 1 318 ? 5.075 2.556 -28.449 1.00 71.19 318 MET A C 1
ATOM 2484 O O . MET A 1 318 ? 5.508 1.407 -28.401 1.00 71.19 318 MET A O 1
ATOM 2488 N N . SER A 1 319 ? 5.727 3.528 -29.104 1.00 80.25 319 SER A N 1
ATOM 2489 C CA . SER A 1 319 ? 7.073 3.339 -29.666 1.00 80.25 319 SER A CA 1
ATOM 2490 C C . SER A 1 319 ? 8.081 2.892 -28.607 1.00 80.25 319 SER A C 1
ATOM 2492 O O . SER A 1 319 ? 9.029 2.195 -28.923 1.00 80.25 319 SER A O 1
ATOM 2494 N N . HIS A 1 320 ? 7.839 3.237 -27.343 1.00 84.69 320 HIS A N 1
ATOM 2495 C CA . HIS A 1 320 ? 8.671 2.849 -26.208 1.00 84.69 320 HIS A CA 1
ATOM 2496 C C . HIS A 1 320 ? 8.458 1.408 -25.728 1.00 84.69 320 HIS A C 1
ATOM 2498 O O . HIS A 1 320 ? 9.178 0.942 -24.848 1.00 84.69 320 HIS A O 1
ATOM 2504 N N . LEU A 1 321 ? 7.474 0.680 -26.263 1.00 86.12 321 LEU A N 1
ATOM 2505 C CA . LEU A 1 321 ? 7.291 -0.722 -25.888 1.00 86.12 321 LEU A CA 1
ATOM 2506 C C . LEU A 1 321 ? 8.385 -1.631 -26.449 1.00 86.12 321 LEU A C 1
ATOM 2508 O O . LEU A 1 321 ? 8.738 -2.593 -25.778 1.00 86.12 321 LEU A O 1
ATOM 2512 N N . SER A 1 322 ? 8.973 -1.310 -27.605 1.00 89.69 322 SER A N 1
ATOM 2513 C CA . SER A 1 322 ? 10.147 -2.052 -28.083 1.00 89.69 322 SER A CA 1
ATOM 2514 C C . SER A 1 322 ? 11.324 -1.889 -27.122 1.00 89.69 322 SER A C 1
ATOM 2516 O O . SER A 1 322 ? 11.981 -2.867 -26.781 1.00 89.69 322 SER A O 1
ATOM 2518 N N . ASP A 1 323 ? 11.528 -0.676 -26.597 1.00 93.56 323 ASP A N 1
ATOM 2519 C CA . ASP A 1 323 ? 12.554 -0.417 -25.581 1.00 93.56 323 ASP A CA 1
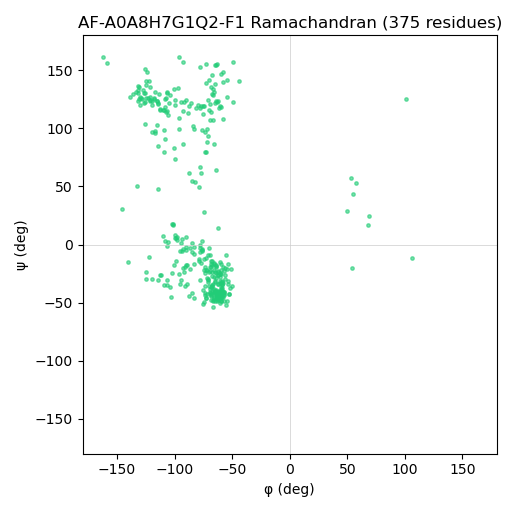ATOM 2520 C C . ASP A 1 323 ? 12.269 -1.226 -24.301 1.00 93.56 323 ASP A C 1
ATOM 2522 O O . ASP A 1 323 ? 13.189 -1.666 -23.612 1.00 93.56 323 ASP A O 1
ATOM 2526 N N . LEU A 1 324 ? 10.988 -1.439 -23.969 1.00 93.25 324 LEU A N 1
ATOM 2527 C CA . LEU A 1 324 ? 10.578 -2.232 -22.808 1.00 93.25 324 LEU A CA 1
ATOM 2528 C C . LEU A 1 324 ? 10.925 -3.706 -23.007 1.00 93.25 324 LEU A C 1
ATOM 2530 O O . LEU A 1 324 ? 11.445 -4.333 -22.082 1.00 93.25 324 LEU A O 1
ATOM 2534 N N . ASP A 1 325 ? 10.672 -4.231 -24.205 1.00 95.44 325 ASP A N 1
ATOM 2535 C CA . ASP A 1 325 ? 11.051 -5.586 -24.597 1.00 95.44 325 ASP A CA 1
ATOM 2536 C C . ASP A 1 325 ? 12.566 -5.780 -24.428 1.00 95.44 325 ASP A C 1
ATOM 2538 O O . ASP A 1 325 ? 13.002 -6.698 -23.733 1.00 95.44 325 ASP A O 1
ATOM 2542 N N . GLU A 1 326 ? 13.381 -4.852 -24.940 1.00 96.44 326 GLU A N 1
ATOM 2543 C CA . GLU A 1 326 ? 14.842 -4.892 -24.798 1.00 96.44 326 GLU A CA 1
ATOM 2544 C C . GLU A 1 326 ? 15.312 -4.807 -23.337 1.00 96.44 326 GLU A C 1
ATOM 2546 O O . GLU A 1 326 ? 16.194 -5.563 -22.914 1.00 96.44 326 GLU A O 1
ATOM 2551 N N . VAL A 1 327 ? 14.727 -3.911 -22.532 1.00 96.94 327 VAL A N 1
ATOM 2552 C CA . VAL A 1 327 ? 15.068 -3.768 -21.106 1.00 96.94 327 VAL A CA 1
ATOM 2553 C C . VAL A 1 327 ? 14.802 -5.067 -20.351 1.00 96.94 327 VAL A C 1
ATOM 2555 O O . VAL A 1 327 ? 15.654 -5.501 -19.575 1.00 96.94 327 VAL A O 1
ATOM 2558 N N . LEU A 1 328 ? 13.661 -5.712 -20.595 1.00 96.88 328 LEU A N 1
ATOM 2559 C CA . LEU A 1 328 ? 13.263 -6.951 -19.923 1.00 96.88 328 LEU A CA 1
ATOM 2560 C C . LEU A 1 328 ? 14.000 -8.202 -20.444 1.00 96.88 328 LEU A C 1
ATOM 2562 O O . LEU A 1 328 ? 13.881 -9.278 -19.852 1.00 96.88 328 LEU A O 1
ATOM 2566 N N . HIS A 1 329 ? 14.817 -8.059 -21.494 1.00 96.25 329 HIS A N 1
ATOM 2567 C CA . HIS A 1 329 ? 15.752 -9.082 -21.984 1.00 96.25 329 HIS A CA 1
ATOM 2568 C C . HIS A 1 329 ? 17.148 -9.010 -21.363 1.00 96.25 329 HIS A C 1
ATOM 2570 O O . HIS A 1 329 ? 17.984 -9.881 -21.616 1.00 96.25 329 HIS A O 1
ATOM 2576 N N . ARG A 1 330 ? 17.429 -8.002 -20.532 1.00 97.44 330 ARG A N 1
ATOM 2577 C CA . ARG A 1 330 ? 18.730 -7.883 -19.865 1.00 97.44 330 ARG A CA 1
ATOM 2578 C C . ARG A 1 330 ? 18.982 -9.046 -18.892 1.00 97.44 330 ARG A C 1
ATOM 2580 O O . ARG A 1 330 ? 18.034 -9.591 -18.324 1.00 97.44 330 ARG A O 1
ATOM 2587 N N . PRO A 1 331 ? 20.257 -9.389 -18.611 1.00 97.62 331 PRO A N 1
ATOM 2588 C CA . PRO A 1 331 ? 20.604 -10.528 -17.754 1.00 97.62 331 PRO A CA 1
ATOM 2589 C C . PRO A 1 331 ? 19.994 -10.501 -16.346 1.00 97.62 331 PRO A C 1
ATOM 2591 O O . PRO A 1 331 ? 19.732 -11.553 -15.770 1.00 97.62 331 PRO A O 1
ATOM 2594 N N . ASN A 1 332 ? 19.739 -9.320 -15.779 1.00 97.00 332 ASN A N 1
ATOM 2595 C CA . ASN A 1 332 ? 19.110 -9.191 -14.463 1.00 97.00 332 ASN A CA 1
ATOM 2596 C C . ASN A 1 332 ? 17.631 -9.635 -14.451 1.00 97.00 332 ASN A C 1
ATOM 2598 O O . ASN A 1 332 ? 17.123 -9.999 -13.398 1.00 97.00 332 ASN A O 1
ATOM 2602 N N . PHE A 1 333 ? 16.963 -9.701 -15.605 1.00 97.75 333 PHE A N 1
ATOM 2603 C CA . PHE A 1 333 ? 15.600 -10.226 -15.750 1.00 97.75 333 PHE A CA 1
ATOM 2604 C C . PHE A 1 333 ? 15.571 -11.662 -16.307 1.00 97.75 333 PHE A C 1
ATOM 2606 O O . PHE A 1 333 ? 14.537 -12.143 -16.778 1.00 97.75 333 PHE A O 1
ATOM 2613 N N . ALA A 1 334 ? 16.693 -12.387 -16.248 1.00 97.12 334 ALA A N 1
ATOM 2614 C CA . ALA A 1 334 ? 16.756 -13.775 -16.707 1.00 97.12 334 ALA A CA 1
ATOM 2615 C C . ALA A 1 334 ? 15.837 -14.721 -15.906 1.00 97.12 334 ALA A C 1
ATOM 2617 O O . ALA A 1 334 ? 15.394 -15.727 -16.450 1.00 97.12 334 ALA A O 1
ATOM 2618 N N . GLN A 1 335 ? 15.531 -14.393 -14.641 1.00 97.81 335 GLN A N 1
ATOM 2619 C CA . GLN A 1 335 ? 14.594 -15.142 -13.781 1.00 97.81 335 GLN A CA 1
ATOM 2620 C C . GLN A 1 335 ? 13.138 -14.658 -13.886 1.00 97.81 335 GLN A C 1
ATOM 2622 O O . GLN A 1 335 ? 12.298 -15.087 -13.100 1.00 97.81 335 GLN A O 1
ATOM 2627 N N . LEU A 1 336 ? 12.840 -13.739 -14.808 1.00 98.19 336 LEU A N 1
ATOM 2628 C CA . LEU A 1 336 ? 11.494 -13.209 -14.986 1.00 98.19 336 LEU A CA 1
ATOM 2629 C C . LEU A 1 336 ? 10.573 -14.304 -15.539 1.00 98.19 336 LEU A C 1
ATOM 2631 O O . LEU A 1 336 ? 10.751 -14.751 -16.676 1.00 98.19 336 LEU A O 1
ATOM 2635 N N . ASP A 1 337 ? 9.600 -14.702 -14.723 1.00 97.62 337 ASP A N 1
ATOM 2636 C CA . ASP A 1 337 ? 8.638 -15.767 -15.005 1.00 97.62 337 ASP A CA 1
ATOM 2637 C C . ASP A 1 337 ? 7.329 -15.204 -15.576 1.00 97.62 337 ASP A C 1
ATOM 2639 O O . ASP A 1 337 ? 6.674 -15.852 -16.387 1.00 97.62 337 ASP A O 1
ATOM 2643 N N . VAL A 1 338 ? 6.933 -14.004 -15.135 1.00 97.75 338 VAL A N 1
ATOM 2644 C CA . VAL A 1 338 ? 5.629 -13.405 -15.448 1.00 97.75 338 VAL A CA 1
ATOM 2645 C C . VAL A 1 338 ? 5.777 -11.915 -15.742 1.00 97.75 338 VAL A C 1
ATOM 2647 O O . VAL A 1 338 ? 6.288 -11.152 -14.919 1.00 97.75 338 VAL A O 1
ATOM 2650 N N . VAL A 1 339 ? 5.257 -11.496 -16.897 1.00 97.00 339 VAL A N 1
ATOM 2651 C CA . VAL A 1 339 ? 4.994 -10.095 -17.240 1.00 97.00 339 VAL A CA 1
ATOM 2652 C C . VAL A 1 339 ? 3.495 -9.908 -17.393 1.00 97.00 339 VAL A C 1
ATOM 2654 O O . VAL A 1 339 ? 2.908 -10.299 -18.400 1.00 97.00 339 VAL A O 1
ATOM 2657 N N . GLU A 1 340 ? 2.860 -9.315 -16.389 1.00 96.31 340 GLU A N 1
ATOM 2658 C CA . GLU A 1 340 ? 1.428 -9.057 -16.414 1.00 96.31 340 GLU A CA 1
ATOM 2659 C C . GLU A 1 340 ? 1.137 -7.656 -16.957 1.00 96.31 340 GLU A C 1
ATOM 2661 O O . GLU A 1 340 ? 1.472 -6.645 -16.340 1.00 96.31 340 GLU A O 1
ATOM 2666 N N . ILE A 1 341 ? 0.471 -7.586 -18.107 1.00 92.81 341 ILE A N 1
ATOM 2667 C CA . ILE A 1 341 ? 0.030 -6.328 -18.702 1.00 92.81 341 ILE A CA 1
ATOM 2668 C C . ILE A 1 341 ? -1.476 -6.222 -18.530 1.00 92.81 341 ILE A C 1
ATOM 2670 O O . ILE A 1 341 ? -2.254 -6.999 -19.087 1.00 92.81 341 ILE A O 1
ATOM 2674 N N . ARG A 1 342 ? -1.882 -5.235 -17.742 1.00 91.19 342 ARG A N 1
ATOM 2675 C CA . ARG A 1 342 ? -3.272 -4.956 -17.420 1.00 91.19 342 ARG A CA 1
ATOM 2676 C C . ARG A 1 342 ? -3.740 -3.713 -18.147 1.00 91.19 342 ARG A C 1
ATOM 2678 O O . ARG A 1 342 ? -3.118 -2.652 -18.062 1.00 91.19 342 ARG A O 1
ATOM 2685 N N . GLN A 1 343 ? -4.879 -3.830 -18.812 1.00 86.19 343 GLN A N 1
ATOM 2686 C CA . GLN A 1 343 ? -5.519 -2.703 -19.471 1.00 86.19 343 GLN A CA 1
ATOM 2687 C C . GLN A 1 343 ? -6.764 -2.258 -18.704 1.00 86.19 343 GLN A C 1
ATOM 2689 O O . GLN A 1 343 ? -7.606 -3.076 -18.341 1.00 86.19 343 GLN A O 1
ATOM 2694 N N . SER A 1 344 ? -6.864 -0.950 -18.463 1.00 80.38 344 SER A N 1
ATOM 2695 C CA . SER A 1 344 ? -7.920 -0.339 -17.640 1.00 80.38 344 SER A CA 1
ATOM 2696 C C . SER A 1 344 ? -9.173 0.088 -18.412 1.00 80.38 344 SER A C 1
ATOM 2698 O O . SER A 1 344 ? -10.207 0.320 -17.790 1.00 80.38 344 SER A O 1
ATOM 2700 N N . ASN A 1 345 ? -9.110 0.226 -19.741 1.00 80.69 345 ASN A N 1
ATOM 2701 C CA . ASN A 1 345 ? -10.251 0.670 -20.542 1.00 80.69 345 ASN A CA 1
ATOM 2702 C C . ASN A 1 345 ? -10.477 -0.249 -21.762 1.00 80.69 345 ASN A C 1
ATOM 2704 O O . ASN A 1 345 ? -9.550 -0.438 -22.558 1.00 80.69 345 ASN A O 1
ATOM 2708 N N . PRO A 1 346 ? -11.692 -0.819 -21.893 1.00 71.75 346 PRO A N 1
ATOM 2709 C CA . PRO A 1 346 ? -12.026 -1.810 -22.913 1.00 71.75 346 PRO A CA 1
ATOM 2710 C C . PRO A 1 346 ? -12.160 -1.225 -24.323 1.00 71.75 346 PRO A C 1
ATOM 2712 O O . PRO A 1 346 ? -12.011 -1.967 -25.286 1.00 71.75 346 PRO A O 1
ATOM 2715 N N . ASP A 1 347 ? -12.408 0.082 -24.467 1.00 75.50 347 ASP A N 1
ATOM 2716 C CA . ASP A 1 347 ? -12.662 0.707 -25.778 1.00 75.50 347 ASP A CA 1
ATOM 2717 C C . ASP A 1 347 ? -11.404 0.751 -26.654 1.00 75.50 347 ASP A C 1
ATOM 2719 O O . ASP A 1 347 ? -11.453 0.795 -27.881 1.00 75.50 347 ASP A O 1
ATOM 2723 N N . THR A 1 348 ? -10.246 0.713 -26.010 1.00 70.06 348 THR A N 1
ATOM 2724 C CA . THR A 1 348 ? -8.943 0.570 -26.648 1.00 70.06 348 THR A CA 1
ATOM 2725 C C . THR A 1 348 ? -8.620 -0.906 -26.815 1.00 70.06 348 THR A C 1
ATOM 2727 O O . THR A 1 348 ? -7.660 -1.377 -26.223 1.00 70.06 348 THR A O 1
ATOM 2730 N N . ILE A 1 349 ? -9.423 -1.663 -27.564 1.00 64.56 349 ILE A N 1
ATOM 2731 C CA . ILE A 1 349 ? -9.124 -3.079 -27.811 1.00 64.56 349 ILE A CA 1
ATOM 2732 C C . ILE A 1 349 ? -7.745 -3.146 -28.466 1.00 64.56 349 ILE A C 1
ATOM 2734 O O . ILE A 1 349 ? -7.564 -2.731 -29.612 1.00 64.56 349 ILE A O 1
ATOM 2738 N N . LEU A 1 350 ? -6.758 -3.614 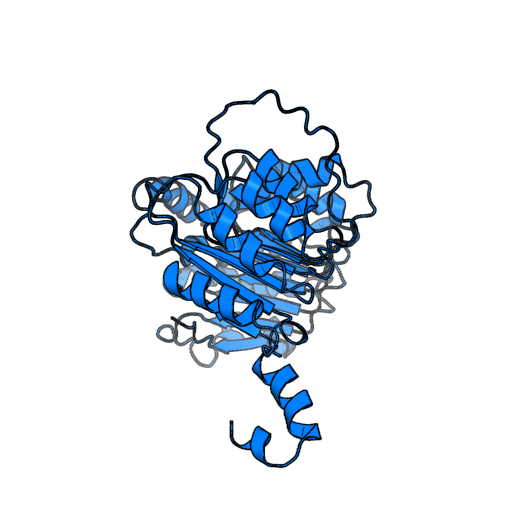-27.704 1.00 73.62 350 LEU A N 1
ATOM 2739 C CA . LEU A 1 350 ? -5.466 -3.974 -28.247 1.00 73.62 350 LEU A CA 1
ATOM 2740 C C . LEU A 1 350 ? -5.734 -5.073 -29.274 1.00 73.62 350 LEU A C 1
ATOM 2742 O O . LEU A 1 350 ? -6.315 -6.100 -28.928 1.00 73.62 350 LEU A O 1
ATOM 2746 N N . SER A 1 351 ? -5.401 -4.817 -30.538 1.00 78.56 351 SER A N 1
ATOM 2747 C CA . SER A 1 351 ? -5.674 -5.761 -31.618 1.00 78.56 351 SER A CA 1
ATOM 2748 C C . SER A 1 351 ? -5.072 -7.123 -31.295 1.00 78.56 351 SER A C 1
ATOM 2750 O O . SER A 1 351 ? -3.948 -7.192 -30.788 1.00 78.56 351 SER A O 1
ATOM 2752 N N . ASP A 1 352 ? -5.776 -8.198 -31.642 1.00 76.06 352 ASP A N 1
ATOM 2753 C CA . ASP A 1 352 ? -5.187 -9.536 -31.662 1.00 76.06 352 ASP A CA 1
ATOM 2754 C C . ASP A 1 352 ? -3.858 -9.464 -32.435 1.00 76.06 352 ASP A C 1
ATOM 2756 O O . ASP A 1 352 ? -3.825 -8.964 -33.561 1.00 76.06 352 ASP A O 1
ATOM 2760 N N . GLY A 1 353 ? -2.745 -9.861 -31.813 1.00 85.94 353 GLY A N 1
ATOM 2761 C CA . GLY A 1 353 ? -1.413 -9.725 -32.418 1.00 85.94 353 GLY A CA 1
ATOM 2762 C C . GLY A 1 353 ? -0.519 -8.618 -31.844 1.00 85.94 353 GLY A C 1
ATOM 2763 O O . GLY A 1 353 ? 0.667 -8.572 -32.161 1.00 85.94 353 GLY A O 1
ATOM 2764 N N . TRP A 1 354 ? -1.041 -7.701 -31.021 1.00 87.19 354 TRP A N 1
ATOM 2765 C CA . TRP A 1 354 ? -0.253 -6.537 -30.584 1.00 87.19 354 TRP A CA 1
ATOM 2766 C C . TRP A 1 354 ? 0.957 -6.913 -29.714 1.00 87.19 354 TRP A C 1
ATOM 2768 O O . TRP A 1 354 ? 1.978 -6.233 -29.773 1.00 87.19 354 TRP A O 1
ATOM 2778 N N . ILE A 1 355 ? 0.850 -7.984 -28.917 1.00 90.38 355 ILE A N 1
ATOM 2779 C CA . ILE A 1 355 ? 1.955 -8.480 -28.084 1.00 90.38 355 ILE A CA 1
ATOM 2780 C C . ILE A 1 355 ? 3.067 -8.993 -28.995 1.00 90.38 355 ILE A C 1
ATOM 2782 O O . ILE A 1 355 ? 4.215 -8.611 -28.806 1.00 90.38 355 ILE A O 1
ATOM 2786 N N . GLN A 1 356 ? 2.720 -9.767 -30.029 1.00 93.25 356 GLN A N 1
ATOM 2787 C CA . GLN A 1 356 ? 3.680 -10.241 -31.026 1.00 93.25 356 GLN A CA 1
ATOM 2788 C C . GLN A 1 356 ? 4.367 -9.083 -31.761 1.00 93.25 356 GLN A C 1
ATOM 2790 O O . GLN A 1 356 ? 5.556 -9.163 -32.048 1.00 93.25 356 GLN A O 1
ATOM 2795 N N . ASP A 1 357 ? 3.633 -8.010 -32.070 1.00 91.25 357 ASP A N 1
ATOM 2796 C CA . ASP A 1 357 ? 4.179 -6.848 -32.783 1.00 91.25 357 ASP A CA 1
ATOM 2797 C C . ASP A 1 357 ? 5.060 -5.956 -31.891 1.00 91.25 357 ASP A C 1
ATOM 2799 O O . ASP A 1 357 ? 6.076 -5.432 -32.343 1.00 91.25 357 ASP A O 1
ATOM 2803 N N . LYS A 1 358 ? 4.679 -5.749 -30.623 1.00 90.38 358 LYS A N 1
ATOM 2804 C CA . LYS A 1 358 ? 5.330 -4.766 -29.736 1.00 90.38 358 LYS A CA 1
ATOM 2805 C C . LYS A 1 358 ? 6.293 -5.354 -28.717 1.00 90.38 358 LYS A C 1
ATOM 2807 O O . LYS A 1 358 ? 7.170 -4.625 -28.268 1.00 90.38 358 LYS A O 1
ATOM 2812 N N . LEU A 1 359 ? 6.118 -6.617 -28.345 1.00 94.06 359 LEU A N 1
ATOM 2813 C CA . LEU A 1 359 ? 6.924 -7.333 -27.355 1.00 94.06 359 LEU A CA 1
ATOM 2814 C C . LEU A 1 359 ? 7.339 -8.724 -27.887 1.00 94.06 359 LEU A C 1
ATOM 2816 O O . LEU A 1 359 ? 7.101 -9.732 -27.210 1.00 94.06 359 LEU A O 1
ATOM 2820 N N . PRO A 1 360 ? 7.901 -8.819 -29.111 1.00 96.31 360 PRO A N 1
ATOM 2821 C CA . PRO A 1 360 ? 8.185 -10.098 -29.760 1.00 96.31 360 PRO A CA 1
ATOM 2822 C C . PRO A 1 360 ? 9.125 -10.995 -28.950 1.00 96.31 360 PRO A C 1
ATOM 2824 O O . PRO A 1 360 ? 8.974 -12.217 -28.972 1.00 96.31 360 PRO A O 1
ATOM 2827 N N . LEU A 1 361 ? 10.099 -10.425 -28.235 1.00 96.50 361 LEU A N 1
ATOM 2828 C CA . LEU A 1 361 ? 11.068 -11.210 -27.481 1.00 96.50 361 LEU A CA 1
ATOM 2829 C C . LEU A 1 361 ? 10.424 -11.807 -26.214 1.00 96.50 361 LEU A C 1
ATOM 2831 O O . LEU A 1 361 ? 10.641 -12.980 -25.898 1.00 96.50 361 LEU A O 1
ATOM 2835 N N . LEU A 1 362 ? 9.591 -11.039 -25.500 1.00 95.44 362 LEU A N 1
ATOM 2836 C CA . LEU A 1 362 ? 8.860 -11.541 -24.329 1.00 95.44 362 LEU A CA 1
ATOM 2837 C C . LEU A 1 362 ? 7.765 -12.543 -24.720 1.00 95.44 362 LEU A C 1
ATOM 2839 O O . LEU A 1 362 ? 7.549 -13.517 -23.994 1.00 95.44 362 LEU A O 1
ATOM 2843 N N . ASP A 1 363 ? 7.104 -12.336 -25.863 1.00 96.06 363 ASP A N 1
ATOM 2844 C CA . ASP A 1 363 ? 6.143 -13.290 -26.428 1.00 96.06 363 ASP A CA 1
ATOM 2845 C C . ASP A 1 363 ? 6.822 -14.620 -26.772 1.00 96.06 363 ASP A C 1
ATOM 2847 O O . ASP A 1 363 ? 6.348 -15.680 -26.367 1.00 96.06 363 ASP A O 1
ATOM 2851 N N . ALA A 1 364 ? 8.002 -14.572 -27.403 1.00 96.88 364 ALA A N 1
ATOM 2852 C CA . ALA A 1 364 ? 8.792 -15.763 -27.714 1.00 96.88 364 ALA A CA 1
ATOM 2853 C C . ALA A 1 364 ? 9.209 -16.556 -26.460 1.00 96.88 364 ALA A C 1
ATOM 2855 O O . ALA A 1 364 ? 9.368 -17.776 -26.524 1.00 96.88 364 ALA A O 1
ATOM 2856 N N . ARG A 1 365 ? 9.360 -15.884 -25.309 1.00 96.69 365 ARG A N 1
ATOM 2857 C CA . ARG A 1 365 ? 9.591 -16.529 -24.003 1.00 96.69 365 ARG A CA 1
ATOM 2858 C C . ARG A 1 365 ? 8.326 -17.138 -23.392 1.00 96.69 365 ARG A C 1
ATOM 2860 O O . ARG A 1 365 ? 8.446 -17.933 -22.464 1.00 96.69 365 ARG A O 1
ATOM 2867 N N . GLY A 1 366 ? 7.136 -16.775 -23.870 1.00 96.75 366 GLY A N 1
ATOM 2868 C CA . GLY A 1 366 ? 5.858 -17.268 -23.355 1.00 96.75 366 GLY A CA 1
ATOM 2869 C C . GLY A 1 366 ? 5.514 -16.773 -21.947 1.00 96.75 366 GLY A C 1
ATOM 2870 O O . GLY A 1 366 ? 4.776 -17.451 -21.238 1.00 96.75 366 GLY A O 1
ATOM 2871 N N . ILE A 1 367 ? 6.060 -15.623 -21.529 1.00 97.06 367 ILE A N 1
ATOM 2872 C CA . ILE A 1 367 ? 5.901 -15.086 -20.160 1.00 97.06 367 ILE A CA 1
ATOM 2873 C C . ILE A 1 367 ? 4.951 -13.885 -20.068 1.00 97.06 367 ILE A C 1
ATOM 2875 O O . ILE A 1 367 ? 4.735 -13.349 -18.979 1.00 97.06 367 ILE A O 1
ATOM 2879 N N . VAL A 1 368 ? 4.392 -13.426 -21.192 1.00 96.12 368 VAL A N 1
ATOM 2880 C CA . VAL A 1 368 ? 3.467 -12.285 -21.209 1.00 96.12 368 VAL A CA 1
ATOM 2881 C C . VAL A 1 368 ? 2.046 -12.755 -20.932 1.00 96.12 368 VAL A C 1
ATOM 2883 O O . VAL A 1 368 ? 1.472 -13.547 -21.677 1.00 96.12 368 VAL A O 1
ATOM 2886 N N . HIS A 1 369 ? 1.444 -12.201 -19.885 1.00 94.75 369 HIS A N 1
ATOM 2887 C CA . HIS A 1 369 ? 0.043 -12.392 -19.549 1.00 94.75 369 HIS A CA 1
ATOM 2888 C C . HIS A 1 369 ? -0.703 -11.078 -19.727 1.00 94.75 369 HIS A C 1
ATOM 2890 O O . HIS A 1 369 ? -0.464 -10.108 -19.010 1.00 94.75 369 HIS A O 1
ATOM 2896 N N . HIS A 1 370 ? -1.639 -11.048 -20.670 1.00 90.75 370 HIS A N 1
ATOM 2897 C CA . HIS A 1 370 ? -2.498 -9.892 -20.881 1.00 90.75 370 HIS A CA 1
ATOM 2898 C C . HIS A 1 370 ? -3.860 -10.115 -20.224 1.00 90.75 370 HIS A C 1
ATOM 2900 O O . HIS A 1 370 ? -4.538 -11.106 -20.502 1.00 90.75 370 HIS A O 1
ATOM 2906 N N . GLN A 1 371 ? -4.260 -9.192 -19.350 1.00 89.12 371 GLN A N 1
ATOM 2907 C CA . GLN A 1 371 ? -5.554 -9.231 -18.678 1.00 89.12 371 GLN A CA 1
ATOM 2908 C C . GLN A 1 371 ? -6.299 -7.910 -18.846 1.00 89.12 371 GLN A C 1
ATOM 2910 O O . GLN A 1 371 ? -5.770 -6.823 -18.609 1.00 89.12 371 GLN A O 1
ATOM 2915 N N . MET A 1 372 ? -7.577 -8.010 -19.198 1.00 83.12 372 MET A N 1
ATOM 2916 C CA . MET A 1 372 ? -8.483 -6.871 -19.158 1.00 83.12 372 MET A CA 1
ATOM 2917 C C . MET A 1 372 ? -8.967 -6.683 -17.720 1.00 83.12 372 MET A C 1
ATOM 2919 O O . MET A 1 372 ? -9.615 -7.567 -17.158 1.00 83.12 372 MET A O 1
ATOM 2923 N N . VAL A 1 373 ? -8.653 -5.538 -17.113 1.00 83.06 373 VAL A N 1
ATOM 2924 C CA . VAL A 1 373 ? -9.096 -5.228 -15.752 1.00 83.06 373 VAL A CA 1
ATOM 2925 C C . VAL A 1 373 ? -10.359 -4.396 -15.836 1.00 83.06 373 VAL A C 1
ATOM 2927 O O . VAL A 1 373 ? -10.327 -3.218 -16.188 1.00 83.06 373 VAL A O 1
ATOM 2930 N N . VAL A 1 374 ? -11.482 -5.004 -15.463 1.00 76.75 374 VAL A N 1
ATOM 2931 C CA . VAL A 1 374 ? -12.719 -4.261 -15.232 1.00 76.75 374 VAL A CA 1
ATOM 2932 C C . VAL A 1 374 ? -12.554 -3.515 -13.914 1.00 76.75 374 VAL A C 1
ATOM 2934 O O . VAL A 1 374 ? -12.713 -4.090 -12.835 1.00 76.75 374 VAL A O 1
ATOM 2937 N N . MET A 1 375 ? -12.170 -2.241 -13.990 1.00 68.50 375 MET A N 1
ATOM 2938 C CA . MET A 1 375 ? -12.105 -1.403 -12.799 1.00 68.50 375 MET A CA 1
ATOM 2939 C C . MET A 1 375 ? -13.510 -1.285 -12.214 1.00 68.50 375 MET A C 1
ATOM 2941 O O . MET A 1 375 ? -14.453 -0.903 -12.907 1.00 68.50 375 MET A O 1
ATOM 2945 N N . SER A 1 376 ? -13.653 -1.671 -10.947 1.00 54.25 376 SER A N 1
ATOM 2946 C CA . SER A 1 376 ? -14.909 -1.462 -10.233 1.00 54.25 376 SER A CA 1
ATOM 2947 C C . SER A 1 376 ? -15.128 0.050 -10.072 1.00 54.25 376 SER A C 1
ATOM 2949 O O . SER A 1 376 ? -14.167 0.735 -9.714 1.00 54.25 376 SER A O 1
ATOM 2951 N N . PRO A 1 377 ? -16.328 0.558 -10.404 1.00 48.12 377 PRO A N 1
ATOM 2952 C CA . PRO A 1 377 ? -16.623 1.989 -10.463 1.00 48.12 377 PRO A CA 1
ATOM 2953 C C . PRO A 1 377 ? -16.532 2.706 -9.114 1.00 48.12 377 PRO A C 1
ATOM 2955 O O . PRO A 1 377 ? -16.699 2.039 -8.063 1.00 48.12 377 PRO A O 1
#

Secondary structure (DSSP, 8-state):
-GGGGS-HHHHHHHHHHHSSEEEETT--HHHHHHHHHHHTSTT---GGG--EEE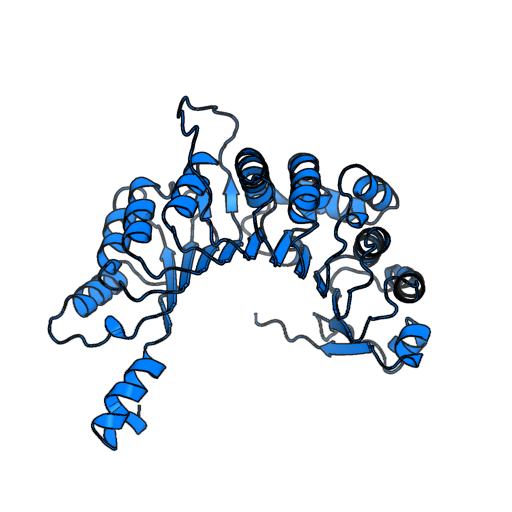EE----S-SSHHHHHHGGGTT-TT--EEEEE----TT-----HHHHHHHHHT-TT--EEEEEEEEES-HHHHHHHHTT-TT--EEEEEEEEE--SS-------TT-PPPTT--EEEE-SHHHHHHHHHHHHHH--TT----EEEEETHHHH-TTTHHHHHHHHHHTTTT--EEEEE-GGGT---GGGTTTHHHHHHHHHHTTSHHHHHHHTTT--GGG-TT--EEEEES--HHHHHHHHHH---TT--EEEEEE-TTT--GGGGGHHHHHHHHHTSGGGTT--EEEEEES-TTS-PPTTHHHHH-HHHHHTT-EEEEE-----

Sequence (377 aa):
MACALVCRNWLQRSRALQFKSINLMHISDHRLSAFARLLRSPVATLAPHVRHISLELRIFHPGHRARTKLARLASLVGIEALRLDVDLEPRAVEVSVAGITPFLQSLPLLRKVTFRSWRHDSAVQLRAIVCACPHLEELELEDIWDLSVSQPGPLQLEELAPPPCLRTIKAADYAAAAHLFPWLLSILAPAAAITTLHLDVRTFIDGLSRPSCGLFLKAVASSLEHLTVENIAAYTKDFRRKEHFTSSSQKLHQLNSASAQAQLHGDIDLGALVRLKTVAINNCTPVIILAILNQISSPLIREISFIILSSKVSWQDMSHLSDLDEVLHRPNFAQLDVVEIRQSNPDTILSDGWIQDKLPLLDARGIVHHQMVVMSP

Solvent-accessible surface area (backbone atoms only — not comparable to full-atom values): 20070 Å² total; per-residue (Å²): 120,77,67,50,76,77,42,77,73,41,34,56,56,46,44,40,65,68,37,26,57,45,79,40,67,84,44,50,70,68,56,51,52,51,50,34,51,46,62,68,35,93,84,49,76,56,41,86,31,27,29,32,40,35,40,26,48,70,52,90,65,73,73,80,57,68,38,63,54,50,52,49,54,42,77,37,43,49,24,31,32,41,35,43,32,34,56,62,51,99,83,49,62,77,69,61,57,88,31,48,29,64,34,44,51,44,26,79,51,27,26,33,42,34,43,28,46,40,56,44,73,42,62,67,53,57,50,52,48,53,45,25,26,66,53,23,28,34,44,35,40,36,58,44,43,78,64,60,79,80,69,91,65,91,73,82,72,84,74,81,62,73,32,86,51,38,24,32,43,31,28,54,16,41,62,46,40,46,50,48,32,52,54,47,57,73,66,54,59,91,75,55,56,33,30,34,42,31,36,18,48,54,31,62,68,39,74,86,24,19,57,41,46,19,54,38,50,54,63,27,10,90,40,26,29,34,44,34,37,30,36,57,77,78,71,65,72,63,83,87,47,73,85,74,46,57,65,57,53,52,51,56,62,60,46,79,39,78,65,37,51,63,54,46,66,72,55,44,60,48,44,61,28,49,50,26,29,36,41,35,42,31,50,47,54,59,68,56,50,46,50,55,56,74,37,50,54,19,55,53,24,31,39,37,37,37,32,45,54,60,93,77,55,59,77,78,61,54,70,49,37,48,57,45,34,56,61,57,66,36,79,39,34,68,53,50,61,38,40,38,42,31,38,58,50,78,89,68,67,75,55,93,60,48,55,58,73,40,25,45,68,45,48,75,69,69,29,64,44,79,44,82,45,82,70,80,131

Foldseek 3Di:
DVQCPPDPVSVVVVLLVVQQEDEQPPPDLVRLVVVLVLLPDPPRPRLQNHAYYEDEDEQPDDDDSLLVSLVSNLSNLNYQEYEYAYPDDPPGDADDLVRQLVSLLSRQNHAYYAYELHEDADLVSVLSNQLSHLNHQEYHYYNYDYPDPDDPDPPPPVDSAGRQNHAEYACLDLVNLLSPQVVCVVHDDLNRLNAYYHEELVCLVPPSNNQSQQVSCLSNLVRHAYYEYEHCLVVCPPPPCPPPVPVVVVVLVVCVDPVVLVSNPPRHQLCSNQNYAEYEYEAHQLVSVLSNLVRHQHLNHAYYEYEYEPPPDDCVSLVSLLVVLVSCPDNSNPNHQAYEYEYADPVPPCDDCNCCVRNVNVVVVVRYDYDYDDDDD

Nearest PDB structures (foldseek):
  6wcq-assembly1_B  TM=4.936E-01  e=1.453E-05  Homo sapiens
  7wge-assembly1_A  TM=4.249E-01  e=2.828E-05  Homo sapiens
  3obe-assembly1_A  TM=2.006E-01  e=4.040E-02  Parabacteroides distasonis ATCC 8503
  3obe-assembly2_B  TM=2.268E-01  e=7.034E-02  Parabacteroides distasonis ATCC 8503
  5vxs-assembly2_E  TM=2.677E-01  e=3.607E+00  Homo sapiens

pLDDT: mean 84.23, std 13.93, range [46.78, 98.38]